Protein AF-0000000087151032 (afdb_homodimer)

Solvent-accessible surface area (backbone atoms only — not comparable to full-atom values): 22859 Å² total; per-residue (Å²): 131,54,75,64,56,51,29,51,51,52,36,51,49,42,52,50,49,53,52,48,51,52,49,50,48,56,68,69,28,82,60,60,71,66,60,47,52,50,49,51,51,52,51,52,51,37,52,54,49,43,52,53,22,56,55,53,41,26,10,31,53,14,74,63,74,62,53,67,32,27,37,57,74,48,72,48,79,35,74,56,37,74,92,74,67,41,72,35,30,33,35,38,35,30,19,44,30,48,96,49,43,42,63,66,78,55,60,37,27,30,44,39,77,51,44,72,69,56,50,52,46,50,50,53,40,49,53,37,38,75,75,70,40,59,30,15,36,38,24,78,62,67,50,58,64,84,58,53,75,57,59,61,42,49,61,65,60,53,57,84,69,80,72,78,79,65,83,73,81,89,68,84,76,72,82,68,71,72,80,90,70,76,70,59,55,56,40,76,58,69,75,58,63,71,75,77,76,74,75,82,118,131,54,74,63,55,50,30,52,52,53,37,54,49,41,52,50,50,53,52,49,49,51,48,50,49,56,68,70,26,82,60,60,70,68,60,47,53,51,50,51,51,51,52,52,53,36,52,54,50,44,51,53,26,55,55,55,41,25,9,31,53,14,75,62,72,62,55,67,31,28,36,57,73,49,74,48,80,34,74,57,37,76,92,74,66,41,72,36,29,33,35,38,35,30,20,45,30,46,96,50,45,43,64,66,80,56,60,35,27,31,46,38,78,51,44,72,68,57,50,52,46,50,50,53,41,51,52,37,38,75,73,69,39,59,29,17,38,40,24,78,61,67,51,54,65,84,59,55,78,58,60,59,45,50,60,66,61,54,60,81,64,80,67,81,80,68,84,75,82,88,67,84,75,70,80,66,69,71,77,90,69,76,72,58,55,55,40,76,57,67,75,58,62,70,75,76,75,73,74,83,118

Secondary structure (DSSP, 8-state):
--HHHHHHHHHHHHHHHHHHHHHHHHHHS---HHHHHHHHHHHHHHHHHHHHHHHHHTTSPB-SPPPSEEEEEEEEEE--BTTTTB--EEEEEEEEE-TTS-EEEEEEEEEEE--HHHHHHHHHHHHHHHTT--EEEEGGGS--S---HHHHHHHHHS-------------------S-TTS--SEEEPPPP-PPP-----/--HHHHHHHHHHHHHHHHHHHHHHHHHHS---HHHHHHHHHHHHHHHHHHHHHHHHHTTSPB-SPPPSEEEEEEEEEE--BTTTTB--EEEEEEEEE-TTS-EEEEEEEEEEE--HHHHHHHHHHHHHHHTT--EEEEGGGS--TT--HHHHHHHHHS-S--S--------------S-TTS--SEEEPPPP-PPP-----

pLDDT: mean 74.49, std 21.86, range [28.88, 97.56]

Structure (mmCIF, N/CA/C/O backbone):
data_AF-0000000087151032-model_v1
#
loop_
_entity.id
_entity.type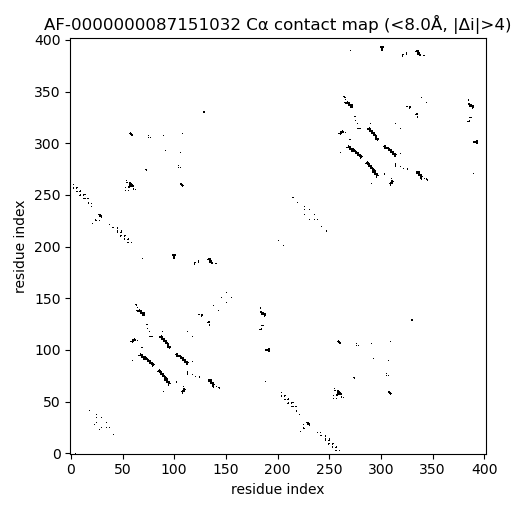
_entity.pdbx_description
1 polymer 'Uncharacterized protein'
#
loop_
_atom_site.group_PDB
_atom_site.id
_atom_site.type_symbol
_atom_site.label_atom_id
_atom_site.label_alt_id
_atom_site.label_comp_id
_atom_site.label_asym_id
_atom_site.label_entity_id
_atom_site.label_seq_id
_atom_site.pdbx_PDB_ins_code
_atom_site.Cartn_x
_atom_site.Cartn_y
_atom_site.Cartn_z
_atom_site.occupancy
_atom_site.B_iso_or_equiv
_atom_site.auth_seq_id
_atom_site.auth_comp_id
_atom_site.auth_asym_id
_atom_site.auth_atom_id
_atom_site.pdbx_PDB_model_num
ATOM 1 N N . MET A 1 1 ? 17.766 0.61 -8.789 1 60.75 1 MET A N 1
ATOM 2 C CA . MET A 1 1 ? 16.328 0.338 -8.781 1 60.75 1 MET A CA 1
ATOM 3 C C . MET A 1 1 ? 15.719 0.668 -7.418 1 60.75 1 MET A C 1
ATOM 5 O O . MET A 1 1 ? 16.344 0.421 -6.383 1 60.75 1 MET A O 1
ATOM 9 N N . ASN A 1 2 ? 14.594 1.305 -7.465 1 73.69 2 ASN A N 1
ATOM 10 C CA . ASN A 1 2 ? 13.953 1.635 -6.191 1 73.69 2 ASN A CA 1
ATOM 11 C C . ASN A 1 2 ? 13.266 0.419 -5.578 1 73.69 2 ASN A C 1
ATOM 13 O O . ASN A 1 2 ? 13.016 -0.571 -6.27 1 73.69 2 ASN A O 1
ATOM 17 N N . SER A 1 3 ? 13.102 0.458 -4.266 1 80 3 SER A N 1
ATOM 18 C CA . SER A 1 3 ? 12.508 -0.632 -3.5 1 80 3 SER A CA 1
ATOM 19 C C . SER A 1 3 ? 11.219 -1.118 -4.145 1 80 3 SER A C 1
ATOM 21 O O . SER A 1 3 ? 10.961 -2.322 -4.203 1 80 3 SER A O 1
ATOM 23 N N . PHE A 1 4 ? 10.484 -0.27 -4.719 1 84.94 4 PHE A N 1
ATOM 24 C CA . PHE A 1 4 ? 9.211 -0.635 -5.34 1 84.94 4 PHE A CA 1
ATOM 25 C C . PHE A 1 4 ? 9.445 -1.451 -6.605 1 84.94 4 PHE A C 1
ATOM 27 O O . PHE A 1 4 ? 8.82 -2.496 -6.797 1 84.94 4 PHE A O 1
ATOM 34 N N . GLN A 1 5 ? 10.328 -1.02 -7.402 1 80.5 5 GLN A N 1
ATOM 35 C CA . GLN A 1 5 ? 10.633 -1.702 -8.656 1 80.5 5 GLN A CA 1
ATOM 36 C C . GLN A 1 5 ? 11.18 -3.104 -8.398 1 80.5 5 GLN A C 1
ATOM 38 O O . GLN A 1 5 ? 10.875 -4.043 -9.133 1 80.5 5 GLN A O 1
ATOM 43 N N . SER A 1 6 ? 11.961 -3.201 -7.383 1 85.75 6 SER A N 1
ATOM 44 C CA . SER A 1 6 ? 12.516 -4.504 -7.031 1 85.75 6 SER A CA 1
ATOM 45 C C . SER A 1 6 ? 11.422 -5.477 -6.613 1 85.75 6 SER A C 1
ATOM 47 O O . SER A 1 6 ? 11.461 -6.656 -6.977 1 85.75 6 SER A O 1
ATOM 49 N N . VAL A 1 7 ? 10.484 -5.004 -5.91 1 85.5 7 VAL A N 1
ATOM 50 C CA . VAL A 1 7 ? 9.383 -5.84 -5.457 1 85.5 7 VAL A CA 1
ATOM 51 C C . VAL A 1 7 ? 8.555 -6.301 -6.656 1 85.5 7 VAL A C 1
ATOM 53 O O . VAL A 1 7 ? 8.234 -7.484 -6.777 1 85.5 7 VAL A O 1
ATOM 56 N N . ILE A 1 8 ? 8.266 -5.422 -7.531 1 87.62 8 ILE A N 1
ATOM 57 C CA . ILE A 1 8 ? 7.488 -5.738 -8.719 1 87.62 8 ILE A CA 1
ATOM 58 C C . ILE A 1 8 ? 8.227 -6.777 -9.562 1 87.62 8 ILE A C 1
ATOM 60 O O . ILE A 1 8 ? 7.621 -7.734 -10.047 1 87.62 8 ILE A O 1
ATOM 64 N N . PHE A 1 9 ? 9.539 -6.594 -9.781 1 86.94 9 PHE A N 1
ATOM 65 C CA . PHE A 1 9 ? 10.359 -7.5 -10.57 1 86.94 9 PHE A CA 1
ATOM 66 C C . PHE A 1 9 ? 10.367 -8.898 -9.961 1 86.94 9 PHE A C 1
ATOM 68 O O . PHE A 1 9 ? 10.203 -9.891 -10.672 1 86.94 9 PHE A O 1
ATOM 75 N N . THR A 1 10 ? 10.555 -8.898 -8.68 1 86.31 10 THR A N 1
ATOM 76 C CA . THR A 1 10 ? 10.594 -10.18 -7.984 1 86.31 10 THR A CA 1
ATOM 77 C C . THR A 1 10 ? 9.273 -10.922 -8.141 1 86.31 10 THR A C 1
ATOM 79 O O . THR A 1 10 ? 9.258 -12.125 -8.422 1 86.31 10 THR A O 1
ATOM 82 N N . LEU A 1 11 ? 8.18 -10.242 -7.996 1 87.56 11 LEU A N 1
ATOM 83 C CA . LEU A 1 11 ? 6.863 -10.859 -8.125 1 87.56 11 LEU A CA 1
ATOM 84 C C . LEU A 1 11 ? 6.617 -11.32 -9.555 1 87.56 11 LEU A C 1
ATOM 86 O O . LEU A 1 11 ? 6.07 -12.398 -9.781 1 87.56 11 LEU A O 1
ATOM 90 N N . ALA A 1 12 ? 7.023 -10.5 -10.492 1 86.62 12 ALA A N 1
ATOM 91 C CA . ALA A 1 12 ? 6.863 -10.859 -11.898 1 86.62 12 ALA A CA 1
ATOM 92 C C . ALA A 1 12 ? 7.621 -12.148 -12.227 1 86.62 12 ALA A C 1
ATOM 94 O O . ALA A 1 12 ? 7.094 -13.031 -12.906 1 86.62 12 ALA A O 1
ATOM 95 N N . VAL A 1 13 ? 8.734 -12.242 -11.711 1 84.31 13 VAL A N 1
ATOM 96 C CA . VAL A 1 13 ? 9.562 -13.422 -11.945 1 84.31 13 VAL A CA 1
ATOM 97 C C . VAL A 1 13 ? 8.922 -14.641 -11.281 1 84.31 13 VAL A C 1
ATOM 99 O O . VAL A 1 13 ? 8.836 -15.711 -11.891 1 84.31 13 VAL A O 1
ATOM 102 N N . ALA A 1 14 ? 8.5 -14.484 -10.094 1 85.25 14 ALA A N 1
ATOM 103 C CA . ALA A 1 14 ? 7.863 -15.586 -9.383 1 85.25 14 ALA A CA 1
ATOM 104 C C . ALA A 1 14 ? 6.637 -16.094 -10.141 1 85.25 14 ALA A C 1
ATOM 106 O O . ALA A 1 14 ? 6.457 -17.297 -10.305 1 85.25 14 ALA A O 1
ATOM 107 N N . TYR A 1 15 ? 5.895 -15.234 -10.641 1 85.88 15 TYR A N 1
ATOM 108 C CA . TYR A 1 15 ? 4.699 -15.602 -11.391 1 85.88 15 TYR A CA 1
ATOM 109 C C . TYR A 1 15 ? 5.062 -16.281 -12.703 1 85.88 15 TYR A C 1
ATOM 111 O O . TYR A 1 15 ? 4.418 -17.25 -13.102 1 85.88 15 TYR A O 1
ATOM 119 N N . ALA A 1 16 ? 6.043 -15.797 -13.305 1 85.94 16 ALA A N 1
ATOM 120 C CA . ALA A 1 16 ? 6.504 -16.422 -14.547 1 85.94 16 ALA A CA 1
ATOM 121 C C . ALA A 1 16 ? 7.008 -17.828 -14.297 1 85.94 16 ALA A C 1
ATOM 123 O O . ALA A 1 16 ? 6.742 -18.75 -15.086 1 85.94 16 ALA A O 1
ATOM 124 N N . VAL A 1 17 ? 7.668 -18.047 -13.273 1 82.19 17 VAL A N 1
ATOM 125 C CA . VAL A 1 17 ? 8.25 -19.344 -12.945 1 82.19 17 VAL A CA 1
ATOM 126 C C . VAL A 1 17 ? 7.137 -20.359 -12.68 1 82.19 17 VAL A C 1
ATOM 128 O O . VAL A 1 17 ? 7.195 -21.5 -13.148 1 82.19 17 VAL A O 1
ATOM 131 N N . VAL A 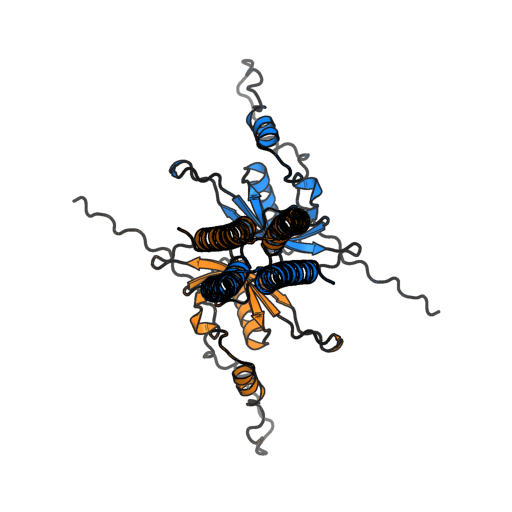1 18 ? 6.121 -19.938 -11.977 1 82.62 18 VAL A N 1
ATOM 132 C CA . VAL A 1 18 ? 5.008 -20.828 -11.672 1 82.62 18 VAL A CA 1
ATOM 133 C C . VAL A 1 18 ? 4.281 -21.219 -12.961 1 82.62 18 VAL A C 1
ATOM 135 O O . VAL A 1 18 ? 3.906 -22.375 -13.148 1 82.62 18 VAL A O 1
ATOM 138 N N . GLY A 1 19 ? 4.109 -20.172 -13.758 1 82.94 19 GLY A N 1
ATOM 139 C CA . GLY A 1 19 ? 3.514 -20.469 -15.055 1 82.94 19 GLY A CA 1
ATOM 140 C C . GLY A 1 19 ? 4.34 -21.438 -15.883 1 82.94 19 GLY A C 1
ATOM 141 O O . GLY A 1 19 ? 3.795 -22.359 -16.484 1 82.94 19 GLY A O 1
ATOM 142 N N . ALA A 1 20 ? 5.609 -21.266 -15.891 1 83.94 20 ALA A N 1
ATOM 143 C CA . ALA A 1 20 ? 6.512 -22.141 -16.625 1 83.94 20 ALA A CA 1
ATOM 144 C C . ALA A 1 20 ? 6.492 -23.562 -16.062 1 83.94 20 ALA A C 1
ATOM 146 O O . ALA A 1 20 ? 6.484 -24.547 -16.797 1 83.94 20 ALA A O 1
ATOM 147 N N . LEU A 1 21 ? 6.531 -23.656 -14.797 1 82.38 21 LEU A N 1
ATOM 148 C CA . LEU A 1 21 ? 6.492 -24.969 -14.156 1 82.38 21 LEU A CA 1
ATOM 149 C C . LEU A 1 21 ? 5.215 -25.703 -14.516 1 82.38 21 LEU A C 1
ATOM 151 O O . LEU A 1 21 ? 5.254 -26.891 -14.852 1 82.38 21 LEU A O 1
ATOM 155 N N . LEU A 1 22 ? 4.164 -24.984 -14.391 1 81.31 22 LEU A N 1
ATOM 156 C CA . LEU A 1 22 ? 2.887 -25.594 -14.75 1 81.31 22 LEU A CA 1
ATOM 157 C C . LEU A 1 22 ? 2.889 -26.047 -16.203 1 81.31 22 LEU A C 1
ATOM 159 O O . LEU A 1 22 ? 2.398 -27.141 -16.516 1 81.31 22 LEU A O 1
ATOM 163 N N . LEU A 1 23 ? 3.449 -25.234 -17.031 1 80.62 23 LEU A N 1
ATOM 164 C CA . LEU A 1 23 ? 3.518 -25.578 -18.438 1 80.62 23 LEU A CA 1
ATOM 165 C C . LEU A 1 23 ? 4.363 -26.844 -18.656 1 80.62 23 LEU A C 1
ATOM 167 O O . LEU A 1 23 ? 3.994 -27.719 -19.438 1 80.62 23 LEU A O 1
ATOM 171 N N . VAL A 1 24 ? 5.445 -26.938 -18.031 1 79.88 24 VAL A N 1
ATOM 172 C CA . VAL A 1 24 ? 6.34 -28.094 -18.156 1 79.88 24 VAL A CA 1
ATOM 173 C C . VAL A 1 24 ? 5.625 -29.359 -17.688 1 79.88 24 VAL A C 1
ATOM 175 O O . VAL A 1 24 ? 5.672 -30.391 -18.344 1 79.88 24 VAL A O 1
ATOM 178 N N . VAL A 1 25 ? 4.992 -29.25 -16.594 1 77.12 25 VAL A N 1
ATOM 179 C CA . VAL A 1 25 ? 4.277 -30.406 -16.062 1 77.12 25 VAL A CA 1
ATOM 180 C C . VAL A 1 25 ? 3.166 -30.812 -17.016 1 77.12 25 VAL A C 1
ATOM 182 O O . VAL A 1 25 ? 2.973 -32 -17.281 1 77.12 25 VAL A O 1
ATOM 185 N N . LEU A 1 26 ? 2.494 -29.766 -17.531 1 77.69 26 LEU A N 1
ATOM 186 C CA . LEU A 1 26 ? 1.398 -30.047 -18.453 1 77.69 26 LEU A CA 1
ATOM 187 C C . LEU A 1 26 ? 1.915 -30.719 -19.734 1 77.69 26 LEU A C 1
ATOM 189 O O . LEU A 1 26 ? 1.265 -31.609 -20.281 1 77.69 26 LEU A O 1
ATOM 193 N N . VAL A 1 27 ? 3 -30.359 -20.141 1 77.56 27 VAL A N 1
ATOM 194 C CA . VAL A 1 27 ? 3.545 -30.859 -21.391 1 77.56 27 VAL A CA 1
ATOM 195 C C . VAL A 1 27 ? 4.098 -32.281 -21.188 1 77.56 27 VAL A C 1
ATOM 197 O O . VAL A 1 27 ? 3.912 -33.156 -22.031 1 77.56 27 VAL A O 1
ATOM 200 N N . TYR A 1 28 ? 4.719 -32.469 -20.078 1 78.12 28 TYR A N 1
ATOM 201 C CA . TYR A 1 28 ? 5.414 -33.75 -19.906 1 78.12 28 TYR A CA 1
ATOM 202 C C . TYR A 1 28 ? 4.516 -34.75 -19.203 1 78.12 28 TYR A C 1
ATOM 204 O O . TYR A 1 28 ? 4.812 -35.969 -19.203 1 78.12 28 TYR A O 1
ATOM 212 N N . ALA A 1 29 ? 3.523 -34.25 -18.703 1 75.12 29 ALA A N 1
ATOM 213 C CA . ALA A 1 29 ? 2.617 -35.156 -18.031 1 75.12 29 ALA A CA 1
ATOM 214 C C . ALA A 1 29 ? 1.778 -35.938 -19.047 1 75.12 29 ALA A C 1
ATOM 216 O O . ALA A 1 29 ? 1.392 -35.406 -20.078 1 75.12 29 ALA A O 1
ATOM 217 N N . ARG A 1 30 ? 1.837 -37.156 -19.016 1 76.62 30 ARG A N 1
ATOM 218 C CA . ARG A 1 30 ? 1.003 -38 -19.859 1 76.62 30 ARG A CA 1
ATOM 219 C C . ARG A 1 30 ? -0.445 -38 -19.375 1 76.62 30 ARG A C 1
ATOM 221 O O . ARG A 1 30 ? -0.978 -39.062 -18.984 1 76.62 30 ARG A O 1
ATOM 228 N N . LEU A 1 31 ? -0.979 -36.812 -19.266 1 74.19 31 LEU A N 1
ATOM 229 C CA . LEU A 1 31 ? -2.354 -36.656 -18.797 1 74.19 31 LEU A CA 1
ATOM 230 C C . LEU A 1 31 ? -3.311 -36.531 -19.984 1 74.19 31 LEU A C 1
ATOM 232 O O . LEU A 1 31 ? -2.893 -36.188 -21.078 1 74.19 31 LEU A O 1
ATOM 236 N N . HIS A 1 32 ? -4.5 -37 -19.812 1 80.25 32 HIS A N 1
ATOM 237 C CA . HIS A 1 32 ? -5.539 -36.875 -20.828 1 80.25 32 HIS A CA 1
ATOM 238 C C . HIS A 1 32 ? -5.758 -35.406 -21.188 1 80.25 32 HIS A C 1
ATOM 240 O O . HIS A 1 32 ? -5.508 -34.5 -20.375 1 80.25 32 HIS A O 1
ATOM 246 N N . TRP A 1 33 ? -6.098 -35.062 -22.406 1 81.75 33 TRP A N 1
ATOM 247 C CA . TRP A 1 33 ? -6.262 -33.719 -22.938 1 81.75 33 TRP A CA 1
ATOM 248 C C . TRP A 1 33 ? -7.207 -32.906 -22.047 1 81.75 33 TRP A C 1
ATOM 250 O O . TRP A 1 33 ? -7.023 -31.688 -21.875 1 81.75 33 TRP A O 1
ATOM 260 N N . SER A 1 34 ? -8.156 -33.531 -21.422 1 83 34 SER A N 1
ATOM 261 C CA . SER A 1 34 ? -9.125 -32.812 -20.594 1 83 34 SER A CA 1
ATOM 262 C C . SER A 1 34 ? -8.453 -32.219 -19.359 1 83 34 SER A C 1
ATOM 264 O O . SER A 1 34 ? -8.781 -31.094 -18.953 1 83 34 SER A O 1
ATOM 266 N N . PHE A 1 35 ? -7.484 -32.844 -18.703 1 80.56 35 PHE A N 1
ATOM 267 C CA . PHE A 1 35 ? -6.781 -32.344 -17.531 1 80.56 35 PHE A CA 1
ATOM 268 C C . PHE A 1 35 ? -5.902 -31.172 -17.891 1 80.56 35 PHE A C 1
ATOM 270 O O . PHE A 1 35 ? -5.805 -30.203 -17.109 1 80.56 35 PHE A O 1
ATOM 277 N N . LYS A 1 36 ? -5.426 -31.203 -19.094 1 81.62 36 LYS A N 1
ATOM 278 C CA . LYS A 1 36 ? -4.574 -30.109 -19.547 1 81.62 36 LYS A CA 1
ATOM 279 C C . LYS A 1 36 ? -5.395 -28.844 -19.797 1 81.62 36 LYS A C 1
ATOM 281 O O . LYS A 1 36 ? -4.984 -27.75 -19.422 1 81.62 36 LYS A O 1
ATOM 286 N N . ALA A 1 37 ? -6.496 -29.094 -20.344 1 87.06 37 ALA A N 1
ATOM 287 C CA . ALA A 1 37 ? -7.383 -27.969 -20.625 1 87.06 37 ALA A CA 1
ATOM 288 C C . ALA A 1 37 ? -7.844 -27.312 -19.328 1 87.06 37 ALA A C 1
ATOM 290 O O . ALA A 1 37 ? -7.84 -26.078 -19.203 1 87.06 37 ALA A O 1
ATOM 291 N N . ILE A 1 38 ? -8.141 -28.094 -18.359 1 84.44 38 ILE A N 1
ATOM 292 C CA . ILE A 1 38 ? -8.594 -27.609 -17.062 1 84.44 38 ILE A CA 1
ATOM 293 C C . ILE A 1 38 ? -7.453 -26.859 -16.375 1 84.44 38 ILE A C 1
ATOM 295 O O . ILE A 1 38 ? -7.656 -25.781 -15.82 1 84.44 38 ILE A O 1
ATOM 299 N N . ALA A 1 39 ? -6.277 -27.391 -16.484 1 83.88 39 ALA A N 1
ATOM 300 C CA . ALA A 1 39 ? -5.109 -26.766 -15.867 1 83.88 39 ALA A CA 1
ATOM 301 C C . ALA A 1 39 ? -4.836 -25.391 -16.484 1 83.88 39 ALA A C 1
ATOM 303 O O . ALA A 1 39 ? -4.523 -24.438 -15.773 1 83.88 39 ALA A O 1
ATOM 304 N N . ILE A 1 40 ? -5.02 -25.328 -17.797 1 85.25 40 ILE A N 1
ATOM 305 C CA . ILE A 1 40 ? -4.789 -24.078 -18.5 1 85.25 40 ILE A CA 1
ATOM 306 C C . ILE A 1 40 ? -5.809 -23.031 -18.062 1 85.25 40 ILE A C 1
ATOM 308 O O . ILE A 1 40 ? -5.457 -21.891 -17.781 1 85.25 40 ILE A O 1
ATOM 312 N N . VAL A 1 41 ? -6.973 -23.438 -17.938 1 88.38 41 VAL A N 1
ATOM 313 C CA . VAL A 1 41 ? -8.047 -22.531 -17.562 1 88.38 41 VAL A CA 1
ATOM 314 C C . VAL A 1 41 ? -7.852 -22.062 -16.125 1 88.38 41 VAL A C 1
ATOM 316 O O . VAL A 1 41 ? -7.934 -20.859 -15.844 1 88.38 41 VAL A O 1
ATOM 319 N N . VAL A 1 42 ? -7.512 -22.953 -15.266 1 85.38 42 VAL A N 1
ATOM 320 C CA . VAL A 1 42 ? -7.355 -22.641 -13.852 1 85.38 42 VAL A CA 1
ATOM 321 C C . VAL A 1 42 ? -6.133 -21.75 -13.648 1 85.38 42 VAL A C 1
ATOM 323 O O . VAL A 1 42 ? -6.184 -20.781 -12.891 1 85.38 42 VAL A O 1
ATOM 326 N N . THR A 1 43 ? -5.102 -22.016 -14.336 1 84.88 43 THR A N 1
ATOM 327 C CA . THR A 1 43 ? -3.893 -21.203 -14.227 1 84.88 43 THR A CA 1
ATOM 328 C C . THR A 1 43 ? -4.145 -19.797 -14.75 1 84.88 43 THR A C 1
ATOM 330 O O . THR A 1 43 ? -3.695 -18.812 -14.148 1 84.88 43 THR A O 1
ATOM 333 N N . SER A 1 44 ? -4.867 -19.75 -15.891 1 86.88 44 SER A N 1
ATOM 334 C CA . SER A 1 44 ? -5.195 -18.438 -16.438 1 86.88 44 SER A CA 1
ATOM 335 C C . SER A 1 44 ? -6.043 -17.625 -15.477 1 86.88 44 SER A C 1
ATOM 337 O O . SER A 1 44 ? -5.766 -16.438 -15.242 1 86.88 44 SER A O 1
ATOM 339 N N . ALA A 1 45 ? -7.012 -18.266 -14.945 1 87.38 45 ALA A N 1
ATOM 340 C CA . ALA A 1 45 ? -7.859 -17.609 -13.961 1 87.38 45 ALA A CA 1
ATOM 341 C C . ALA A 1 45 ? -7.043 -17.172 -12.75 1 87.38 45 ALA A C 1
ATOM 343 O O . ALA A 1 45 ? -7.242 -16.062 -12.227 1 87.38 45 ALA A O 1
ATOM 344 N N . PHE A 1 46 ? -6.102 -17.922 -12.258 1 86.06 46 PHE A N 1
ATOM 345 C CA . PHE A 1 46 ? -5.227 -17.594 -11.141 1 86.06 46 PHE A CA 1
ATOM 346 C C . PHE A 1 46 ? -4.426 -16.328 -11.438 1 86.06 46 PHE A C 1
ATOM 348 O O . PHE A 1 46 ? -4.285 -15.461 -10.578 1 86.06 46 PHE A O 1
ATOM 355 N N . TYR A 1 47 ? -3.932 -16.312 -12.695 1 87.62 47 TYR A N 1
ATOM 356 C CA . TYR A 1 47 ? -3.123 -15.156 -13.055 1 87.62 47 TYR A CA 1
ATOM 357 C C . TYR A 1 47 ? -3.949 -13.875 -13.008 1 87.62 47 TYR A C 1
ATOM 359 O O . TYR A 1 47 ? -3.492 -12.852 -12.492 1 87.62 47 TYR A O 1
ATOM 367 N N . VAL A 1 48 ? -5.168 -13.906 -13.445 1 87.69 48 VAL A N 1
ATOM 368 C CA . VAL A 1 48 ? -6.039 -12.734 -13.469 1 87.69 48 VAL A CA 1
ATOM 369 C C . VAL A 1 48 ? -6.395 -12.336 -12.039 1 87.69 48 VAL A C 1
ATOM 371 O O . VAL A 1 48 ? -6.289 -11.156 -11.672 1 87.69 48 VAL A O 1
ATOM 374 N N . VAL A 1 49 ? -6.672 -13.281 -11.203 1 86.31 49 VAL A N 1
ATOM 375 C CA . VAL A 1 49 ? -7.051 -13.031 -9.812 1 86.31 49 VAL A CA 1
ATOM 376 C C . VAL A 1 49 ? -5.848 -12.492 -9.039 1 86.31 49 VAL A C 1
ATOM 378 O O . VAL A 1 49 ? -5.977 -11.562 -8.242 1 86.31 49 VAL A O 1
ATOM 381 N N . SER A 1 50 ? -4.727 -13.117 -9.266 1 86.12 50 SER A N 1
ATOM 382 C CA . SER A 1 50 ? -3.508 -12.672 -8.586 1 86.12 50 SER A CA 1
ATOM 383 C C . SER A 1 50 ? -3.156 -11.234 -8.961 1 86.12 50 SER A C 1
ATOM 385 O O . SER A 1 50 ? -2.748 -10.445 -8.109 1 86.12 50 SER A O 1
ATOM 387 N N . PHE A 1 51 ? -3.338 -10.945 -10.242 1 86 51 PHE A N 1
ATOM 388 C CA . PHE A 1 51 ? -3.041 -9.594 -10.711 1 86 51 PHE A CA 1
ATOM 389 C C . PHE A 1 51 ? -3.963 -8.578 -10.047 1 86 51 PHE A C 1
ATOM 391 O O . PHE A 1 51 ? -3.5 -7.551 -9.539 1 86 51 PHE A O 1
ATOM 398 N N . GLY A 1 52 ? -5.203 -8.891 -10.016 1 85.94 52 GLY A N 1
ATOM 399 C CA . GLY A 1 52 ? -6.152 -8.031 -9.336 1 85.94 52 GLY A CA 1
ATOM 400 C C . GLY A 1 52 ? -5.863 -7.883 -7.852 1 85.94 52 GLY A C 1
ATOM 401 O O . GLY A 1 52 ? -5.961 -6.785 -7.301 1 85.94 52 GLY A O 1
ATOM 402 N N . GLY A 1 53 ? -5.496 -8.969 -7.23 1 86.5 53 GLY A N 1
ATOM 403 C CA . GLY A 1 53 ? -5.16 -8.945 -5.816 1 86.5 53 GLY A CA 1
ATOM 404 C C . GLY A 1 53 ? -3.928 -8.109 -5.512 1 86.5 53 GLY A C 1
ATOM 405 O O . GLY A 1 53 ? -3.9 -7.367 -4.531 1 86.5 53 GLY A O 1
ATOM 406 N N . MET A 1 54 ? -2.994 -8.305 -6.328 1 88.25 54 MET A N 1
ATOM 407 C CA . MET A 1 54 ? -1.773 -7.523 -6.152 1 88.25 54 MET A CA 1
ATOM 408 C C . MET A 1 54 ? -2.059 -6.031 -6.273 1 88.25 54 MET A C 1
ATOM 410 O O . MET A 1 54 ? -1.554 -5.23 -5.48 1 88.25 54 MET A O 1
ATOM 414 N N . ARG A 1 55 ? -2.854 -5.703 -7.191 1 87.25 55 ARG A N 1
ATOM 415 C CA . ARG A 1 55 ? -3.256 -4.309 -7.352 1 87.25 55 ARG A CA 1
ATOM 416 C C . ARG A 1 55 ? -4.055 -3.828 -6.145 1 87.25 55 ARG A C 1
ATOM 418 O O . ARG A 1 55 ? -3.918 -2.68 -5.723 1 87.25 55 ARG A O 1
ATOM 425 N N . GLY A 1 56 ? -4.801 -4.684 -5.684 1 89.5 56 GLY A N 1
ATOM 426 C CA . GLY A 1 56 ? -5.637 -4.359 -4.543 1 89.5 56 GLY A CA 1
ATOM 427 C C . GLY A 1 56 ? -4.852 -4.18 -3.258 1 89.5 56 GLY A C 1
ATOM 428 O O . GLY A 1 56 ? -5.32 -3.529 -2.32 1 89.5 56 GLY A O 1
ATOM 429 N N . LEU A 1 57 ? -3.697 -4.711 -3.182 1 91.25 57 LEU A N 1
ATOM 430 C CA . LEU A 1 57 ? -2.861 -4.605 -1.989 1 91.25 57 LEU A CA 1
ATOM 431 C C . LEU A 1 57 ? -2.188 -3.24 -1.915 1 91.25 57 LEU A C 1
ATOM 433 O O . LEU A 1 57 ? -1.921 -2.734 -0.823 1 91.25 57 LEU A O 1
ATOM 437 N N . LEU A 1 58 ? -1.997 -2.707 -3.064 1 93.5 58 LEU A N 1
ATOM 438 C CA . LEU A 1 58 ? -1.337 -1.407 -3.115 1 93.5 58 LEU A CA 1
ATOM 439 C C . LEU A 1 58 ? -2.16 -0.351 -2.387 1 93.5 58 LEU A C 1
ATOM 441 O O . LEU A 1 58 ? -3.393 -0.404 -2.395 1 93.5 58 LEU A O 1
ATOM 445 N N . GLY A 1 59 ? -1.43 0.538 -1.814 1 95.06 59 GLY A N 1
ATOM 446 C CA . GLY A 1 59 ? -2.08 1.659 -1.155 1 95.06 59 GLY A CA 1
ATOM 447 C C . GLY A 1 59 ? -2.275 1.444 0.334 1 95.06 59 GLY A C 1
ATOM 448 O O . GLY A 1 59 ? -2.383 2.406 1.097 1 95.06 59 GLY A O 1
ATOM 449 N N . TRP A 1 60 ? -2.457 0.193 0.717 1 94.88 60 TRP A N 1
ATOM 450 C CA . TRP A 1 60 ? -2.633 -0.109 2.133 1 94.88 60 TRP A CA 1
ATOM 451 C C . TRP A 1 60 ? -1.292 -0.114 2.859 1 94.88 60 TRP A C 1
ATOM 453 O O . TRP A 1 60 ? -0.252 -0.385 2.254 1 94.88 60 TRP A O 1
ATOM 463 N N . ALA A 1 61 ? -1.321 0.118 4.09 1 95.31 61 ALA A N 1
ATOM 464 C CA . ALA A 1 61 ? -0.101 0.312 4.867 1 95.31 61 ALA A CA 1
ATOM 465 C C . ALA A 1 61 ? 0.643 -1.007 5.059 1 95.31 61 ALA A C 1
ATOM 467 O O . ALA A 1 61 ? 0.021 -2.066 5.172 1 95.31 61 ALA A O 1
ATOM 468 N N . SER A 1 62 ? 1.888 -0.834 5.152 1 93.5 62 SER A N 1
ATOM 469 C CA . SER A 1 62 ? 2.766 -1.977 5.383 1 93.5 62 SER A CA 1
ATOM 470 C C . SER A 1 62 ? 3.004 -2.197 6.875 1 93.5 62 SER A C 1
ATOM 472 O O . SER A 1 62 ? 3.051 -1.239 7.648 1 93.5 62 SER A O 1
ATOM 474 N N . THR A 1 63 ? 3.184 -3.432 7.27 1 90.25 63 THR A N 1
ATOM 475 C CA . THR A 1 63 ? 3.551 -3.76 8.641 1 90.25 63 THR A CA 1
ATOM 476 C C . THR A 1 63 ? 5.035 -4.102 8.734 1 90.25 63 THR A C 1
ATOM 478 O O . THR A 1 63 ? 5.496 -4.613 9.758 1 90.25 63 THR A O 1
ATOM 481 N N . GLU A 1 64 ? 5.707 -3.871 7.613 1 87 64 GLU A N 1
ATOM 482 C CA . GLU A 1 64 ? 7.148 -4.09 7.613 1 87 64 GLU A CA 1
ATOM 483 C C . GLU A 1 64 ? 7.867 -3.033 8.453 1 87 64 GLU A C 1
ATOM 485 O O . GLU A 1 64 ? 7.258 -2.049 8.875 1 87 64 GLU A O 1
ATOM 490 N N . ARG A 1 65 ? 9.172 -3.297 8.609 1 87.38 65 ARG A N 1
ATOM 491 C CA . ARG A 1 65 ? 9.984 -2.33 9.344 1 87.38 65 ARG A CA 1
ATOM 492 C C . ARG A 1 65 ? 10.109 -1.021 8.57 1 87.38 65 ARG A C 1
ATOM 494 O O . ARG A 1 65 ? 10.227 -1.028 7.348 1 87.38 65 ARG A O 1
ATOM 501 N N . LEU A 1 66 ? 10.141 0.047 9.305 1 91.69 66 LEU A N 1
ATOM 502 C CA . LEU A 1 66 ? 10.328 1.368 8.719 1 91.69 66 LEU A CA 1
ATOM 503 C C . LEU A 1 66 ? 11.695 1.475 8.047 1 91.69 66 LEU A C 1
ATOM 505 O O . LEU A 1 66 ? 12.602 0.696 8.352 1 91.69 66 LEU A O 1
ATOM 509 N N . PRO A 1 67 ? 11.789 2.299 7.074 1 90.12 67 PRO A N 1
ATOM 510 C CA . PRO A 1 67 ? 13.125 2.551 6.535 1 90.12 67 PRO A CA 1
ATOM 511 C C . PRO A 1 67 ? 14.102 3.076 7.586 1 90.12 67 PRO A C 1
ATOM 513 O O . PRO A 1 67 ? 13.68 3.67 8.578 1 90.12 67 PRO A O 1
ATOM 516 N N . ALA A 1 68 ? 15.352 2.904 7.402 1 89.12 68 ALA A N 1
ATOM 517 C CA . ALA A 1 68 ? 16.375 3.26 8.375 1 89.12 68 ALA A CA 1
ATOM 518 C C . ALA A 1 68 ? 16.219 4.703 8.844 1 89.12 68 ALA A C 1
ATOM 520 O O . ALA A 1 68 ? 16.266 4.984 10.047 1 89.12 68 ALA A O 1
ATOM 521 N N . ASN A 1 69 ? 16.078 5.613 7.82 1 90.44 69 ASN A N 1
ATOM 522 C CA . ASN A 1 69 ? 15.781 7.023 8.055 1 90.44 69 ASN A CA 1
ATOM 523 C C . ASN A 1 69 ? 14.594 7.492 7.207 1 90.44 69 ASN A C 1
ATOM 525 O O . ASN A 1 69 ? 14.492 7.141 6.027 1 90.44 69 ASN A O 1
ATOM 529 N N . PHE A 1 70 ? 13.789 8.227 7.855 1 94.06 70 PHE A N 1
ATOM 530 C CA . PHE A 1 70 ? 12.633 8.633 7.074 1 94.06 70 PHE A CA 1
ATOM 531 C C . PHE A 1 70 ? 12.156 10.023 7.492 1 94.06 70 PHE A C 1
ATOM 533 O O . PHE A 1 70 ? 12.469 10.484 8.594 1 94.06 70 PHE A O 1
ATOM 540 N N . LYS A 1 71 ? 11.5 10.727 6.633 1 95.38 71 LYS A N 1
ATOM 541 C CA . LYS A 1 71 ? 10.758 11.961 6.879 1 95.38 71 LYS A CA 1
ATOM 542 C C . LYS A 1 71 ? 9.266 11.664 7.066 1 95.38 71 LYS A C 1
ATOM 544 O O . LYS A 1 71 ? 8.664 10.953 6.266 1 95.38 71 LYS A O 1
ATOM 549 N N . LEU A 1 72 ? 8.703 12.102 8.125 1 95.19 72 LEU A N 1
ATOM 550 C CA . LEU A 1 72 ? 7.281 11.914 8.375 1 95.19 72 LEU A CA 1
ATOM 551 C C . LEU A 1 72 ? 6.449 12.945 7.613 1 95.19 72 LEU A C 1
ATOM 553 O O . LEU A 1 72 ? 6.645 14.148 7.785 1 95.19 72 LEU A O 1
ATOM 557 N N . LEU A 1 73 ? 5.582 12.461 6.812 1 95.38 73 LEU A N 1
ATOM 558 C CA . LEU A 1 73 ? 4.699 13.359 6.07 1 95.38 73 LEU A CA 1
ATOM 559 C C . LEU A 1 73 ? 3.398 13.594 6.828 1 95.38 73 LEU A C 1
ATOM 561 O O . LEU A 1 73 ? 2.943 14.734 6.953 1 95.38 73 LEU A O 1
ATOM 565 N N . HIS A 1 74 ? 2.807 12.57 7.266 1 95.56 74 HIS A N 1
ATOM 566 C CA . HIS A 1 74 ? 1.551 12.625 8.008 1 95.56 74 HIS A CA 1
ATOM 567 C C . HIS A 1 74 ? 1.32 11.344 8.797 1 95.56 74 HIS A C 1
ATOM 569 O O . HIS A 1 74 ? 2.02 10.352 8.594 1 95.56 74 HIS A O 1
ATOM 575 N N . SER A 1 75 ? 0.429 11.398 9.719 1 95.56 75 SER A N 1
ATOM 576 C CA . SER A 1 75 ? 0.073 10.227 10.508 1 95.56 75 SER A CA 1
ATOM 577 C C . SER A 1 75 ? -1.428 10.172 10.781 1 95.56 75 SER A C 1
ATOM 579 O O . SER A 1 75 ? -2.111 11.195 10.711 1 95.56 75 SER A O 1
ATOM 581 N N . ARG A 1 76 ? -1.896 9.016 10.969 1 95.31 76 ARG A N 1
ATOM 582 C CA . ARG A 1 76 ? -3.277 8.773 11.367 1 95.31 76 ARG A CA 1
ATOM 583 C C . ARG A 1 76 ? -3.342 7.82 12.555 1 95.31 76 ARG A C 1
ATOM 585 O O . ARG A 1 76 ? -2.982 6.648 12.445 1 95.31 76 ARG A O 1
ATOM 592 N N . ILE A 1 77 ? -3.828 8.344 13.625 1 93.56 77 ILE A N 1
ATOM 593 C CA . ILE A 1 77 ? -3.887 7.555 14.852 1 93.56 77 ILE A CA 1
ATOM 594 C C . ILE A 1 77 ? -5.289 6.984 15.031 1 93.56 77 ILE A C 1
ATOM 596 O O . ILE A 1 77 ? -6.27 7.73 15.086 1 93.56 77 ILE A O 1
ATOM 600 N N . VAL A 1 78 ? -5.359 5.742 15.094 1 91.44 78 VAL A N 1
ATOM 601 C CA . VAL A 1 78 ? -6.609 5.047 15.391 1 91.44 78 VAL A CA 1
ATOM 602 C C . VAL A 1 78 ? -6.555 4.449 16.797 1 91.44 78 VAL A C 1
ATOM 604 O O . VAL A 1 78 ? -5.816 3.49 17.031 1 91.44 78 VAL A O 1
ATOM 607 N N . GLU A 1 79 ? -7.32 4.965 17.625 1 89.62 79 GLU A N 1
ATOM 608 C CA . GLU A 1 79 ? -7.34 4.516 19.016 1 89.62 79 GLU A CA 1
ATOM 609 C C . GLU A 1 79 ? -8.062 3.18 19.156 1 89.62 79 GLU A C 1
ATOM 611 O O . GLU A 1 79 ? -8.992 2.891 18.406 1 89.62 79 GLU A O 1
ATOM 616 N N . PRO A 1 80 ? -7.574 2.402 20.109 1 86.81 80 PRO A N 1
ATOM 617 C CA . PRO A 1 80 ? -8.258 1.13 20.344 1 86.81 80 PRO A CA 1
ATOM 618 C C . PRO A 1 80 ? -9.688 1.314 20.844 1 86.81 80 PRO A C 1
ATOM 620 O O . PRO A 1 80 ? -9.984 2.285 21.547 1 86.81 80 PRO A O 1
ATOM 623 N N . HIS A 1 81 ? -10.516 0.546 20.219 1 77.88 81 HIS A N 1
ATOM 624 C CA . HIS A 1 81 ? -11.883 0.52 20.719 1 77.88 81 HIS A CA 1
ATOM 625 C C . HIS A 1 81 ? -12.156 -0.763 21.5 1 77.88 81 HIS A C 1
ATOM 627 O O . HIS A 1 81 ? -12.078 -1.86 20.938 1 77.88 81 HIS A O 1
ATOM 633 N N . SER A 1 82 ? -12.211 -0.691 22.672 1 65.5 82 SER A N 1
ATOM 634 C CA . SER A 1 82 ? -12.406 -1.816 23.578 1 65.5 82 SER A CA 1
ATOM 635 C C . SER A 1 82 ? -13.664 -2.602 23.219 1 65.5 82 SER A C 1
ATOM 637 O O . SER A 1 82 ? -13.664 -3.834 23.25 1 65.5 82 SER A O 1
ATOM 639 N N . LEU A 1 83 ? -14.594 -1.834 22.922 1 61.41 83 LEU A N 1
ATOM 640 C CA . LEU A 1 83 ? -15.875 -2.514 22.719 1 61.41 83 LEU A CA 1
ATOM 641 C C . LEU A 1 83 ? -15.82 -3.408 21.484 1 61.41 83 LEU A C 1
ATOM 643 O O . LEU A 1 83 ? -16.453 -4.469 21.469 1 61.41 83 LEU A O 1
ATOM 647 N N . GLU A 1 84 ? -14.969 -2.938 20.594 1 60.91 84 GLU A N 1
ATOM 648 C CA . GLU A 1 84 ? -14.961 -3.674 19.328 1 60.91 84 GLU A CA 1
ATOM 649 C C . GLU A 1 84 ? -13.75 -4.598 19.234 1 60.91 84 GLU A C 1
ATOM 651 O O . GLU A 1 84 ? -13.633 -5.387 18.297 1 60.91 84 GLU A O 1
ATOM 656 N N . GLY A 1 85 ? -13.016 -4.57 20.312 1 69 85 GLY A N 1
ATOM 657 C CA . GLY A 1 85 ? -11.844 -5.434 20.297 1 69 85 GLY A CA 1
ATOM 658 C C . GLY A 1 85 ? -10.789 -4.98 19.297 1 69 85 GLY A C 1
ATOM 659 O O . GLY A 1 85 ? -9.961 -5.781 18.859 1 69 85 GLY A O 1
ATOM 660 N N . ASP A 1 86 ? -10.82 -3.822 18.844 1 74.81 86 ASP A N 1
ATOM 661 C CA . ASP A 1 86 ? -9.844 -3.322 17.875 1 74.81 86 ASP A CA 1
ATOM 662 C C . ASP A 1 86 ? -8.617 -2.748 18.594 1 74.81 86 ASP A C 1
ATOM 664 O O . ASP A 1 86 ? -8.734 -1.801 19.375 1 74.81 86 ASP A O 1
ATOM 668 N N . PRO A 1 87 ? -7.453 -3.418 18.484 1 82.06 87 PRO A N 1
ATOM 669 C CA . PRO A 1 87 ? -6.25 -2.986 19.188 1 82.06 87 PRO A CA 1
ATOM 670 C C . PRO A 1 87 ? -5.781 -1.596 18.766 1 82.06 87 PRO A C 1
ATOM 672 O O . PRO A 1 87 ? -4.938 -0.993 19.438 1 82.06 87 PRO A O 1
ATOM 675 N N . GLY A 1 88 ? -6.312 -1.003 17.781 1 87.56 88 GLY A N 1
ATOM 676 C CA . GLY A 1 88 ? -5.875 0.293 17.297 1 87.56 88 GLY A CA 1
ATOM 677 C C . GLY A 1 88 ? -4.578 0.227 16.516 1 87.56 88 GLY A C 1
ATOM 678 O O . GLY A 1 88 ? -3.973 -0.841 16.391 1 87.56 88 GLY A O 1
ATOM 679 N N . ALA A 1 89 ? -4.211 1.347 15.93 1 92.25 89 ALA A N 1
ATOM 680 C CA . ALA A 1 89 ? -2.994 1.402 15.125 1 92.25 89 ALA A CA 1
ATOM 681 C C . ALA A 1 89 ? -2.602 2.846 14.82 1 92.25 89 ALA A C 1
ATOM 683 O O . ALA A 1 89 ? -3.432 3.752 14.906 1 92.25 89 ALA A O 1
ATOM 684 N N . ILE A 1 90 ? -1.37 2.979 14.594 1 93.62 90 ILE A N 1
ATOM 685 C CA . ILE A 1 90 ? -0.851 4.25 14.102 1 93.62 90 ILE A CA 1
ATOM 686 C C . ILE A 1 90 ? -0.325 4.082 12.68 1 93.62 90 ILE A C 1
ATOM 688 O O . ILE A 1 90 ? 0.534 3.236 12.422 1 93.62 90 ILE A O 1
ATOM 692 N N . TYR A 1 91 ? -0.905 4.797 11.844 1 96 91 TYR A N 1
ATOM 693 C CA . TYR A 1 91 ? -0.472 4.777 10.453 1 96 91 TYR A CA 1
ATOM 694 C C . TYR A 1 91 ? 0.477 5.934 10.164 1 96 91 TYR A C 1
ATOM 696 O O . TYR A 1 91 ? 0.182 7.086 10.492 1 96 91 TYR A O 1
ATOM 704 N N . LEU A 1 92 ? 1.605 5.625 9.555 1 96.44 92 LEU A N 1
ATOM 705 C CA . LEU A 1 92 ? 2.607 6.629 9.203 1 96.44 92 LEU A CA 1
ATOM 706 C C . LEU A 1 92 ? 2.82 6.68 7.695 1 96.44 92 LEU A C 1
ATOM 708 O O . LEU A 1 92 ? 2.971 5.641 7.047 1 96.44 92 LEU A O 1
ATOM 712 N N . TRP A 1 93 ? 2.691 7.766 7.145 1 97.5 93 TRP A N 1
ATOM 713 C CA . TRP A 1 93 ? 3.078 8.023 5.762 1 97.5 93 TRP A CA 1
ATOM 714 C C . TRP A 1 93 ? 4.438 8.711 5.691 1 97.5 93 TRP A C 1
ATOM 716 O O . TRP A 1 93 ? 4.594 9.844 6.152 1 97.5 93 TRP A O 1
ATOM 726 N N . VAL A 1 94 ? 5.465 8.008 5.105 1 96.12 94 VAL A N 1
ATOM 727 C CA . VAL A 1 94 ? 6.832 8.492 5.277 1 96.12 94 VAL A CA 1
ATOM 728 C C . VAL A 1 94 ? 7.57 8.453 3.941 1 96.12 94 VAL A C 1
ATOM 730 O O . VAL A 1 94 ? 7.129 7.785 3.002 1 96.12 94 VAL A O 1
ATOM 733 N N . GLU A 1 95 ? 8.625 9.156 3.873 1 94.94 95 GLU A N 1
ATOM 734 C CA . GLU A 1 95 ? 9.602 9.094 2.787 1 94.94 95 GLU A CA 1
ATOM 735 C C . GLU A 1 95 ? 10.969 8.656 3.297 1 94.94 95 GLU A C 1
ATOM 737 O O . GLU A 1 95 ? 11.445 9.148 4.32 1 94.94 95 GLU A O 1
ATOM 742 N N . GLU A 1 96 ? 11.445 7.781 2.602 1 93.19 96 GLU A N 1
ATOM 743 C CA . GLU A 1 96 ? 12.797 7.359 2.971 1 93.19 96 GLU A CA 1
ATOM 744 C C . GLU A 1 96 ? 13.812 8.461 2.705 1 93.19 96 GLU A C 1
ATOM 746 O O . GLU A 1 96 ? 13.75 9.141 1.677 1 93.19 96 GLU A O 1
ATOM 751 N N . VAL A 1 97 ? 14.695 8.648 3.639 1 90.31 97 VAL A N 1
ATOM 752 C CA . VAL A 1 97 ? 15.758 9.641 3.502 1 90.31 97 VAL A CA 1
ATOM 753 C C . VAL A 1 97 ? 17.109 8.945 3.326 1 90.31 97 VAL A C 1
ATOM 755 O O . VAL A 1 97 ? 17.453 8.039 4.094 1 90.31 97 VAL A O 1
ATOM 758 N N . ASP A 1 98 ? 17.781 9.383 2.412 1 85.12 98 ASP A N 1
ATOM 759 C CA . ASP A 1 98 ? 19.047 8.734 2.139 1 85.12 98 ASP A CA 1
ATOM 760 C C . ASP A 1 98 ? 20.141 9.258 3.07 1 85.12 98 ASP A C 1
ATOM 762 O O . ASP A 1 98 ? 19.859 10.008 4.004 1 85.12 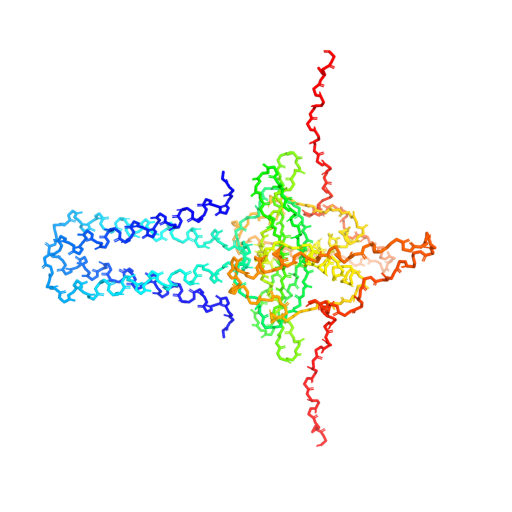98 ASP A O 1
ATOM 766 N N . GLU A 1 99 ? 21.344 8.852 2.771 1 82.31 99 GLU A N 1
ATOM 767 C CA . GLU A 1 99 ? 22.484 9.195 3.615 1 82.31 99 GLU A CA 1
ATOM 768 C C . GLU A 1 99 ? 22.797 10.688 3.543 1 82.31 99 GLU A C 1
ATOM 770 O O . GLU A 1 99 ? 23.344 11.266 4.488 1 82.31 99 GLU A O 1
ATOM 775 N N . ASP A 1 100 ? 22.375 11.328 2.445 1 80.06 100 ASP A N 1
ATOM 776 C CA . ASP A 1 100 ? 22.578 12.758 2.281 1 80.06 100 ASP A CA 1
ATOM 777 C C . ASP A 1 100 ? 21.375 13.555 2.756 1 80.06 100 ASP A C 1
ATOM 779 O O . ASP A 1 100 ? 21.219 14.727 2.414 1 80.06 100 ASP A O 1
ATOM 783 N N . ASN A 1 101 ? 20.562 12.844 3.393 1 79.62 101 ASN A N 1
ATOM 784 C CA . ASN A 1 101 ? 19.359 13.453 3.969 1 79.62 101 ASN A CA 1
ATOM 785 C C . ASN A 1 101 ? 18.406 13.945 2.885 1 79.62 101 ASN A C 1
ATOM 787 O O . ASN A 1 101 ? 17.766 14.984 3.037 1 79.62 101 ASN A O 1
ATOM 791 N N . ARG A 1 102 ? 18.5 13.242 1.795 1 85.12 102 ARG A N 1
ATOM 792 C CA . ARG A 1 102 ? 17.562 13.578 0.724 1 85.12 102 ARG A CA 1
ATOM 793 C C . ARG A 1 102 ? 16.375 12.617 0.715 1 85.12 102 ARG A C 1
ATOM 795 O O . ARG A 1 102 ? 16.562 11.398 0.666 1 85.12 102 ARG A O 1
ATOM 802 N N . PRO A 1 103 ? 15.234 13.234 0.75 1 85.88 103 PRO A N 1
ATOM 803 C CA . PRO A 1 103 ? 14.062 12.352 0.708 1 85.88 103 PRO A CA 1
ATOM 804 C C . PRO A 1 103 ? 13.852 11.703 -0.658 1 85.88 103 PRO A C 1
ATOM 806 O O . PRO A 1 103 ? 14.242 12.273 -1.681 1 85.88 103 PRO A O 1
ATOM 809 N N . SER A 1 104 ? 13.289 10.578 -0.75 1 84 104 SER A N 1
ATOM 810 C CA . SER A 1 104 ? 13.062 9.805 -1.964 1 84 104 SER A CA 1
ATOM 811 C C . SER A 1 104 ? 11.961 10.43 -2.818 1 84 104 SER A C 1
ATOM 813 O O . SER A 1 104 ? 11.883 10.164 -4.02 1 84 104 SER A O 1
ATOM 815 N N . ALA A 1 105 ? 11.102 11.164 -2.277 1 84.38 105 ALA A N 1
ATOM 816 C CA . ALA A 1 105 ? 9.977 11.836 -2.936 1 84.38 105 ALA A CA 1
ATOM 817 C C . ALA A 1 105 ? 8.836 10.852 -3.207 1 84.38 105 ALA A C 1
ATOM 819 O O . ALA A 1 105 ? 7.836 11.211 -3.824 1 84.38 105 ALA A O 1
ATOM 820 N N . ILE A 1 106 ? 9 9.617 -2.879 1 89.75 106 ILE A N 1
ATOM 821 C CA . ILE A 1 106 ? 7.934 8.633 -3.016 1 89.75 106 ILE A CA 1
ATOM 822 C C . ILE A 1 106 ? 7.492 8.156 -1.634 1 89.75 106 ILE A C 1
ATOM 824 O O . ILE A 1 106 ? 8.227 7.422 -0.962 1 89.75 106 ILE A O 1
ATOM 828 N N . PRO A 1 107 ? 6.371 8.438 -1.315 1 95.81 107 PRO A N 1
ATOM 829 C CA . PRO A 1 107 ? 5.934 8.078 0.035 1 95.81 107 PRO A CA 1
ATOM 830 C C . PRO A 1 107 ? 5.477 6.621 0.136 1 95.81 107 PRO A C 1
ATOM 832 O O . PRO A 1 107 ? 5.062 6.031 -0.865 1 95.81 107 PRO A O 1
ATOM 835 N N . ARG A 1 108 ? 5.629 6.086 1.248 1 95.19 108 ARG A N 1
ATOM 836 C CA . ARG A 1 108 ? 5.16 4.742 1.582 1 95.19 108 ARG A CA 1
ATOM 837 C C . ARG A 1 108 ? 4.461 4.73 2.938 1 95.19 108 ARG A C 1
ATOM 839 O O . ARG A 1 108 ? 4.91 5.387 3.879 1 95.19 108 ARG A O 1
ATOM 846 N N . ALA A 1 109 ? 3.41 3.973 3.078 1 97.38 109 ALA A N 1
ATOM 847 C CA . ALA A 1 109 ? 2.613 3.936 4.301 1 97.38 109 ALA A CA 1
ATOM 848 C C . ALA A 1 109 ? 2.986 2.734 5.164 1 97.38 109 ALA A C 1
ATOM 850 O O . ALA A 1 109 ? 3.215 1.639 4.648 1 97.38 109 ALA A O 1
ATOM 851 N N . PHE A 1 110 ? 3.041 2.943 6.434 1 94.94 110 PHE A N 1
ATOM 852 C CA . PHE A 1 110 ? 3.334 1.887 7.398 1 94.94 110 PHE A CA 1
ATOM 853 C C . PHE A 1 110 ? 2.307 1.88 8.523 1 94.94 110 PHE A C 1
ATOM 855 O O . PHE A 1 110 ? 1.777 2.93 8.891 1 94.94 110 PHE A O 1
ATOM 862 N N . ARG A 1 111 ? 2.074 0.754 9.047 1 94.62 111 ARG A N 1
ATOM 863 C CA . ARG A 1 111 ? 1.181 0.572 10.18 1 94.62 111 ARG A CA 1
ATOM 864 C C . ARG A 1 111 ? 1.938 0.034 11.391 1 94.62 111 ARG A C 1
ATOM 866 O O . ARG A 1 111 ? 2.646 -0.969 11.289 1 94.62 111 ARG A O 1
ATOM 873 N N . ILE A 1 112 ? 1.753 0.697 12.5 1 91.25 112 ILE A N 1
ATOM 874 C CA . ILE A 1 112 ? 2.391 0.31 13.75 1 91.25 112 ILE A CA 1
ATOM 875 C C . ILE A 1 112 ? 1.332 0.13 14.836 1 91.25 112 ILE A C 1
ATOM 877 O O . ILE A 1 112 ? 0.355 0.882 14.891 1 91.25 112 ILE A O 1
ATOM 881 N N . PRO A 1 113 ? 1.487 -0.886 15.641 1 89.31 113 PRO A N 1
ATOM 882 C CA . PRO A 1 113 ? 0.518 -1.06 16.719 1 89.31 113 PRO A CA 1
ATOM 883 C C . PRO A 1 113 ? 0.397 0.177 17.609 1 89.31 113 PRO A C 1
ATOM 885 O O . PRO A 1 113 ? 1.396 0.853 17.875 1 89.31 113 PRO A O 1
ATOM 888 N N . TYR A 1 114 ? -0.715 0.335 18.109 1 89.12 114 TYR A N 1
ATOM 889 C CA . TYR A 1 114 ? -1.012 1.516 18.922 1 89.12 114 TYR A CA 1
ATOM 890 C C . TYR A 1 114 ? -0.355 1.42 20.281 1 89.12 114 TYR A C 1
ATOM 892 O O . TYR A 1 114 ? -0.37 0.359 20.922 1 89.12 114 TYR A O 1
ATOM 900 N N . SER A 1 115 ? 0.176 2.41 20.75 1 86.5 115 SER A N 1
ATOM 901 C CA . SER A 1 115 ? 0.59 2.654 22.125 1 86.5 115 SER A CA 1
ATOM 902 C C . SER A 1 115 ? 0.38 4.113 22.516 1 86.5 115 SER A C 1
ATOM 904 O O . SER A 1 115 ? 0.543 5.012 21.688 1 86.5 115 SER A O 1
ATOM 906 N N . ASP A 1 116 ? 0.049 4.285 23.688 1 86.56 116 ASP A N 1
ATOM 907 C CA . ASP A 1 116 ? -0.19 5.652 24.141 1 86.56 116 ASP A CA 1
ATOM 908 C C . ASP A 1 116 ? 1.059 6.516 23.969 1 86.56 116 ASP A C 1
ATOM 910 O O . ASP A 1 116 ? 0.968 7.672 23.562 1 86.56 116 ASP A O 1
ATOM 914 N N . ALA A 1 117 ? 2.15 5.949 24.281 1 84.69 117 ALA A N 1
ATOM 915 C CA . ALA A 1 117 ? 3.406 6.691 24.188 1 84.69 117 ALA A CA 1
ATOM 916 C C . ALA A 1 117 ? 3.697 7.105 22.75 1 84.69 117 ALA A C 1
ATOM 918 O O . ALA A 1 117 ? 4.043 8.258 22.484 1 84.69 117 ALA A O 1
ATOM 919 N N . LEU A 1 118 ? 3.494 6.215 21.875 1 89 118 LEU A N 1
ATOM 920 C CA . LEU A 1 118 ? 3.768 6.5 20.469 1 89 118 LEU A CA 1
ATOM 921 C C . LEU A 1 118 ? 2.748 7.484 19.906 1 89 118 LEU A C 1
ATOM 923 O O . LEU A 1 118 ? 3.094 8.344 19.078 1 89 118 LEU A O 1
ATOM 927 N N . ALA A 1 119 ? 1.571 7.309 20.344 1 91.44 119 ALA A N 1
ATOM 928 C CA . ALA A 1 119 ? 0.522 8.227 19.891 1 91.44 119 ALA A CA 1
ATOM 929 C C . ALA A 1 119 ? 0.843 9.664 20.281 1 91.44 119 ALA A C 1
ATOM 931 O O . ALA A 1 119 ? 0.693 10.578 19.469 1 91.44 119 ALA A O 1
ATOM 932 N N . GLU A 1 120 ? 1.254 9.812 21.469 1 90.06 120 GLU A N 1
ATOM 933 C CA . GLU A 1 120 ? 1.597 11.148 21.953 1 90.06 120 GLU A CA 1
ATOM 934 C C . GLU A 1 120 ? 2.781 11.727 21.188 1 90.06 120 GLU A C 1
ATOM 936 O O . GLU A 1 120 ? 2.77 12.898 20.812 1 90.06 120 GLU A O 1
ATOM 941 N N . GLN A 1 121 ? 3.75 10.945 21 1 90.44 121 GLN A N 1
ATOM 942 C CA . GLN A 1 121 ? 4.926 11.391 20.266 1 90.44 121 GLN A CA 1
ATOM 943 C C . GLN A 1 121 ? 4.562 11.75 18.812 1 90.44 121 GLN A C 1
ATOM 945 O O . GLN A 1 121 ? 5.094 12.711 18.266 1 90.44 121 GLN A O 1
ATOM 950 N N . THR A 1 122 ? 3.732 10.945 18.25 1 92.94 122 THR A N 1
ATOM 951 C CA . THR A 1 122 ? 3.291 11.195 16.891 1 92.94 122 THR A CA 1
ATOM 952 C C . THR A 1 122 ? 2.512 12.5 16.797 1 92.94 122 THR A C 1
ATOM 954 O O . THR A 1 122 ? 2.689 13.273 15.852 1 92.94 122 THR A O 1
ATOM 957 N N . HIS A 1 123 ? 1.741 12.711 17.766 1 91.75 123 HIS A N 1
ATOM 958 C CA . HIS A 1 123 ? 0.993 13.969 17.797 1 91.75 123 HIS A CA 1
ATOM 959 C C . HIS A 1 123 ? 1.93 15.164 17.906 1 91.75 123 HIS A C 1
ATOM 961 O O . HIS A 1 123 ? 1.727 16.172 17.219 1 91.75 123 HIS A O 1
ATOM 967 N N . THR A 1 124 ? 2.859 15.047 18.75 1 90.19 124 THR A N 1
ATOM 968 C CA . THR A 1 124 ? 3.834 16.125 18.922 1 90.19 124 THR A CA 1
ATOM 969 C C . THR A 1 124 ? 4.578 16.391 17.609 1 90.19 124 THR A C 1
ATOM 971 O O . THR A 1 124 ? 4.785 17.547 17.234 1 90.19 124 THR A O 1
ATOM 974 N N . ALA A 1 125 ? 4.922 15.375 16.969 1 92.25 125 ALA A N 1
ATOM 975 C CA . ALA A 1 125 ? 5.621 15.508 15.688 1 92.25 125 ALA A CA 1
ATOM 976 C C . ALA A 1 125 ? 4.746 16.203 14.648 1 92.25 125 ALA A C 1
ATOM 978 O O . ALA A 1 125 ? 5.227 17.047 13.883 1 92.25 125 ALA A O 1
ATOM 979 N N . GLU A 1 126 ? 3.523 15.844 14.633 1 92.5 126 GLU A N 1
ATOM 980 C CA . GLU A 1 126 ? 2.59 16.469 13.695 1 92.5 126 GLU A CA 1
ATOM 981 C C . GLU A 1 126 ? 2.453 17.953 13.953 1 92.5 126 GLU A C 1
ATOM 983 O O . GLU A 1 126 ? 2.357 18.75 13.016 1 92.5 126 GLU A O 1
ATOM 988 N N . ASN A 1 127 ? 2.412 18.266 15.164 1 90 127 ASN A N 1
ATOM 989 C CA . ASN A 1 127 ? 2.322 19.672 15.523 1 90 127 ASN A CA 1
ATOM 990 C C . ASN A 1 127 ? 3.559 20.453 15.078 1 90 127 ASN A C 1
ATOM 992 O O . ASN A 1 127 ? 3.451 21.594 14.617 1 90 127 ASN A O 1
ATOM 996 N N . GLU A 1 128 ? 4.668 19.812 15.219 1 89.5 128 GLU A N 1
ATOM 997 C CA . GLU A 1 128 ? 5.895 20.453 14.75 1 89.5 128 GLU A CA 1
ATOM 998 C C . GLU A 1 128 ? 5.875 20.641 13.234 1 89.5 128 GLU A C 1
ATOM 1000 O O . GLU A 1 128 ? 6.309 21.672 12.727 1 89.5 128 GLU A O 1
ATOM 1005 N N . ILE A 1 129 ? 5.359 19.672 12.57 1 90.19 129 ILE A N 1
ATOM 1006 C CA . ILE A 1 129 ? 5.27 19.75 11.117 1 90.19 129 ILE A CA 1
ATOM 1007 C C . ILE A 1 129 ? 4.336 20.891 10.719 1 90.19 129 ILE A C 1
ATOM 1009 O O . ILE A 1 129 ? 4.637 21.641 9.797 1 90.19 129 ILE A O 1
ATOM 1013 N N . LYS A 1 130 ? 3.252 21 11.383 1 86.62 130 LYS A N 1
ATOM 1014 C CA . LYS A 1 130 ? 2.297 22.078 11.102 1 86.62 130 LYS A CA 1
ATOM 1015 C C . LYS A 1 130 ? 2.922 23.453 11.344 1 86.62 130 LYS A C 1
ATOM 1017 O O . LYS A 1 130 ? 2.572 24.422 10.672 1 86.62 130 LYS A O 1
ATOM 1022 N N . ALA A 1 131 ? 3.83 23.5 12.266 1 86.75 131 ALA A N 1
ATOM 1023 C CA . ALA A 1 131 ? 4.516 24.75 12.602 1 86.75 131 ALA A CA 1
ATOM 1024 C C . ALA A 1 131 ? 5.637 25.047 11.602 1 86.75 131 ALA A C 1
ATOM 1026 O O . ALA A 1 131 ? 6.316 26.062 11.711 1 86.75 131 ALA A O 1
ATOM 1027 N N . GLY A 1 132 ? 5.879 24.078 10.695 1 86.31 132 GLY A N 1
ATOM 1028 C CA . GLY A 1 132 ? 6.859 24.297 9.648 1 86.31 132 GLY A CA 1
ATOM 1029 C C . GLY A 1 132 ? 8.188 23.625 9.914 1 86.31 132 GLY A C 1
ATOM 1030 O O . GLY A 1 132 ? 9.188 23.906 9.258 1 86.31 132 GLY A O 1
ATOM 1031 N N . HIS A 1 133 ? 8.203 22.766 10.859 1 89.38 133 HIS A N 1
ATOM 1032 C CA . HIS A 1 133 ? 9.422 22.047 11.188 1 89.38 133 HIS A CA 1
ATOM 1033 C C . HIS A 1 133 ? 9.336 20.578 10.766 1 89.38 133 HIS A C 1
ATOM 1035 O O . HIS A 1 133 ? 8.758 19.766 11.484 1 89.38 133 HIS A O 1
ATOM 1041 N N . PRO A 1 134 ? 9.992 20.328 9.734 1 90.62 134 PRO A N 1
ATOM 1042 C CA . PRO A 1 134 ? 9.945 18.938 9.289 1 90.62 134 PRO A CA 1
ATOM 1043 C C . PRO A 1 134 ? 10.469 17.953 10.344 1 90.62 134 PRO A C 1
ATOM 1045 O O . PRO A 1 134 ? 11.422 18.281 11.062 1 90.62 134 PRO A O 1
ATOM 1048 N N . GLN A 1 135 ? 9.797 16.844 10.445 1 91.75 135 GLN A N 1
ATOM 1049 C CA . GLN A 1 135 ? 10.148 15.805 11.406 1 91.75 135 GLN A CA 1
ATOM 1050 C C . GLN A 1 135 ? 10.531 14.508 10.703 1 91.75 135 GLN A C 1
ATOM 1052 O O . GLN A 1 135 ? 10 14.203 9.625 1 91.75 135 GLN A O 1
ATOM 1057 N N . GLY A 1 136 ? 11.523 13.844 11.289 1 91.94 136 GLY A N 1
ATOM 1058 C CA . GLY A 1 136 ? 11.922 12.531 10.805 1 91.94 136 GLY A CA 1
ATOM 1059 C C . GLY A 1 136 ? 12.164 11.539 11.922 1 91.94 136 GLY A C 1
ATOM 1060 O O . GLY A 1 136 ? 11.859 11.812 13.086 1 91.94 136 GLY A O 1
ATOM 1061 N N . GLY A 1 137 ? 12.492 10.359 11.492 1 91 137 GLY A N 1
ATOM 1062 C CA . GLY A 1 137 ? 12.781 9.305 12.453 1 91 137 GLY A CA 1
ATOM 1063 C C . GLY A 1 137 ? 13.695 8.234 11.898 1 91 137 GLY A C 1
ATOM 1064 O O . GLY A 1 137 ? 14.055 8.258 10.719 1 91 137 GLY A O 1
ATOM 1065 N N . ARG A 1 138 ? 14.117 7.367 12.906 1 88.06 138 ARG A N 1
ATOM 1066 C CA . ARG A 1 138 ? 14.922 6.191 12.594 1 88.06 138 ARG A CA 1
ATOM 1067 C C . ARG A 1 138 ? 14.18 4.906 12.938 1 88.06 138 ARG A C 1
ATOM 1069 O O . ARG A 1 138 ? 13.531 4.82 13.984 1 88.06 138 ARG A O 1
ATOM 1076 N N . ALA A 1 139 ? 14.25 4.012 12.047 1 89.19 139 ALA A N 1
ATOM 1077 C CA . ALA A 1 139 ? 13.586 2.732 12.273 1 89.19 139 ALA A CA 1
ATOM 1078 C C . ALA A 1 139 ? 13.977 2.137 13.617 1 89.19 139 ALA A C 1
ATOM 1080 O O . ALA A 1 139 ? 13.148 1.527 14.297 1 89.19 139 ALA A O 1
ATOM 1081 N N . ALA A 1 140 ? 15.141 2.291 14 1 80.75 140 ALA A N 1
ATOM 1082 C CA . ALA A 1 140 ? 15.695 1.692 15.211 1 80.75 140 ALA A CA 1
ATOM 1083 C C . ALA A 1 140 ? 14.961 2.193 16.453 1 80.75 140 ALA A C 1
ATOM 1085 O O . ALA A 1 140 ? 14.922 1.509 17.484 1 80.75 140 ALA A O 1
ATOM 1086 N N . ASP A 1 141 ? 14.406 3.377 16.328 1 80.44 141 ASP A N 1
ATOM 1087 C CA . ASP A 1 141 ? 13.75 3.994 17.484 1 80.44 141 ASP A CA 1
ATOM 1088 C C . ASP A 1 141 ? 12.32 3.477 17.641 1 80.44 141 ASP A C 1
ATOM 1090 O O . ASP A 1 141 ? 11.664 3.754 18.656 1 80.44 141 ASP A O 1
ATOM 1094 N N . PHE A 1 142 ? 11.773 2.959 16.609 1 78.56 142 PHE A N 1
ATOM 1095 C CA . PHE A 1 142 ? 10.406 2.455 16.641 1 78.56 142 PHE A CA 1
ATOM 1096 C C . PHE A 1 142 ? 10.383 0.967 16.969 1 78.56 142 PHE A C 1
ATOM 1098 O O . PHE A 1 142 ? 9.312 0.378 17.141 1 78.56 142 PHE A O 1
ATOM 1105 N N . GLY A 1 143 ? 11.312 0.537 17.5 1 59.5 143 GLY A N 1
ATOM 1106 C CA . GLY A 1 143 ? 11.383 -0.86 17.891 1 59.5 143 GLY A CA 1
ATOM 1107 C C . GLY A 1 143 ? 11.211 -1.82 16.734 1 59.5 143 GLY A C 1
ATOM 1108 O O . GLY A 1 143 ? 10.547 -1.498 15.75 1 59.5 143 GLY A O 1
ATOM 1109 N N . GLY A 1 144 ? 12.109 -2.264 16.078 1 50.06 144 GLY A N 1
ATOM 1110 C CA . GLY A 1 144 ? 11.984 -3.32 15.086 1 50.06 144 GLY A CA 1
ATOM 1111 C C . GLY A 1 144 ? 10.75 -4.184 15.281 1 50.06 144 GLY A C 1
ATOM 1112 O O . GLY A 1 144 ? 10.508 -4.684 16.391 1 50.06 144 GLY A O 1
ATOM 1113 N N . GLY A 1 145 ? 9.711 -3.932 14.836 1 39.22 145 GLY A N 1
ATOM 1114 C CA . GLY A 1 145 ? 8.594 -4.863 14.852 1 39.22 145 GLY A CA 1
ATOM 1115 C C . GLY A 1 145 ? 9.023 -6.312 14.75 1 39.22 145 GLY A C 1
ATOM 1116 O O . GLY A 1 145 ? 8.211 -7.188 14.445 1 39.22 145 GLY A O 1
ATOM 1117 N N . ASP A 1 146 ? 10.211 -6.785 14.547 1 36.28 146 ASP A N 1
ATOM 1118 C CA . ASP A 1 146 ? 10.039 -8.133 15.086 1 36.28 146 ASP A CA 1
ATOM 1119 C C . ASP A 1 146 ? 9.359 -8.086 16.453 1 36.28 146 ASP A C 1
ATOM 1121 O O . ASP A 1 146 ? 9.938 -8.508 17.453 1 36.28 146 ASP A O 1
ATOM 1125 N N . GLY A 1 147 ? 8.984 -7.062 16.859 1 33.91 147 GLY A N 1
ATOM 1126 C CA . GLY A 1 147 ? 8.305 -7 18.141 1 33.91 147 GLY A CA 1
ATOM 1127 C C . GLY A 1 147 ? 7.246 -8.078 18.297 1 33.91 147 GLY A C 1
ATOM 1128 O O . GLY A 1 147 ? 6.219 -8.055 17.625 1 33.91 147 GLY A O 1
ATOM 1129 N N . THR A 1 148 ? 7.527 -9.227 18.578 1 33.97 148 THR A N 1
ATOM 1130 C CA . THR A 1 148 ? 6.762 -10.281 19.219 1 33.97 148 THR A CA 1
ATOM 1131 C C . THR A 1 148 ? 5.797 -9.695 20.25 1 33.97 148 THR A C 1
ATOM 1133 O O . THR A 1 148 ? 5.988 -8.578 20.719 1 33.97 148 THR A O 1
ATOM 1136 N N . ILE A 1 149 ? 4.586 -10.227 20.625 1 36.06 149 ILE A N 1
ATOM 1137 C CA . ILE A 1 149 ? 3.721 -10.234 21.797 1 36.06 149 ILE A CA 1
ATOM 1138 C C . ILE A 1 149 ? 4.543 -9.93 23.047 1 36.06 149 ILE A C 1
ATOM 1140 O O . ILE A 1 149 ? 4.027 -9.359 24.016 1 36.06 149 ILE A O 1
ATOM 1144 N N . MET A 1 150 ? 5.754 -10.305 23.141 1 37.97 150 MET A N 1
ATOM 1145 C CA . MET A 1 150 ? 6.523 -10.305 24.375 1 37.97 150 MET A CA 1
ATOM 1146 C C . MET A 1 150 ? 6.98 -8.898 24.734 1 37.97 150 MET A C 1
ATOM 1148 O O . MET A 1 150 ? 7.031 -8.539 25.906 1 37.97 150 MET A O 1
ATOM 1152 N N . ASP A 1 151 ? 7.414 -8.117 23.906 1 36.69 151 ASP A N 1
ATOM 1153 C CA . ASP A 1 151 ? 7.859 -6.797 24.344 1 36.69 151 ASP A CA 1
ATOM 1154 C C . ASP A 1 151 ? 6.672 -5.898 24.688 1 36.69 151 ASP A C 1
ATOM 1156 O O . ASP A 1 151 ? 6.738 -5.086 25.609 1 36.69 151 ASP A O 1
ATOM 1160 N N . LEU A 1 152 ? 5.582 -5.996 24.031 1 36.97 152 LEU A N 1
ATOM 1161 C CA . LEU A 1 152 ? 4.297 -5.441 24.438 1 36.97 152 LEU A CA 1
ATOM 1162 C C . LEU A 1 152 ? 3.883 -5.984 25.812 1 36.97 152 LEU A C 1
ATOM 1164 O O . LEU A 1 152 ? 3.379 -5.238 26.656 1 36.97 152 LEU A O 1
ATOM 1168 N N . VAL A 1 153 ? 4.117 -7.262 26.078 1 38.53 153 VAL A N 1
ATOM 1169 C CA . VAL A 1 153 ? 3.912 -7.848 27.406 1 38.53 153 VAL A CA 1
ATOM 1170 C C . VAL A 1 153 ? 4.895 -7.234 28.406 1 38.53 153 VAL A C 1
ATOM 1172 O O . VAL A 1 153 ? 4.531 -6.949 29.547 1 38.53 153 VAL A O 1
ATOM 1175 N N . ARG A 1 154 ? 6.086 -6.93 28.078 1 35.22 154 ARG A N 1
ATOM 1176 C CA . ARG A 1 154 ? 7.008 -6.367 29.062 1 35.22 154 ARG A CA 1
ATOM 1177 C C . ARG A 1 154 ? 6.59 -4.957 29.453 1 35.22 154 ARG A C 1
ATOM 1179 O O . ARG A 1 154 ? 6.652 -4.594 30.625 1 35.22 154 ARG A O 1
ATOM 1186 N N . GLU A 1 155 ? 6.215 -4.078 28.453 1 37.06 155 GLU A N 1
ATOM 1187 C CA . GLU A 1 155 ? 5.789 -2.754 28.906 1 37.06 155 GLU A CA 1
ATOM 1188 C C . GLU A 1 155 ? 4.406 -2.807 29.547 1 37.06 155 GLU A C 1
ATOM 1190 O O . GLU A 1 155 ? 4.137 -2.084 30.516 1 37.06 155 GLU A O 1
ATOM 1195 N N . TYR A 1 156 ? 3.551 -3.637 29 1 34.19 156 TYR A N 1
ATOM 1196 C CA . TYR A 1 156 ? 2.295 -3.818 29.719 1 34.19 156 TYR A CA 1
ATOM 1197 C C . TYR A 1 156 ? 2.533 -4.484 31.078 1 34.19 156 TYR A C 1
ATOM 1199 O O . TYR A 1 156 ? 1.82 -4.211 32.031 1 34.19 156 TYR A O 1
ATOM 1207 N N . ILE A 1 157 ? 3.479 -5.473 31.078 1 36.81 157 ILE A N 1
ATOM 1208 C CA . ILE A 1 157 ? 3.613 -6.125 32.375 1 36.81 157 ILE A CA 1
ATOM 1209 C C . ILE A 1 157 ? 4.332 -5.191 33.344 1 36.81 157 ILE A C 1
ATOM 1211 O O . ILE A 1 157 ? 4.191 -5.332 34.562 1 36.81 157 ILE A O 1
ATOM 1215 N N . THR A 1 158 ? 5.434 -4.445 32.906 1 33.06 158 THR A N 1
ATOM 1216 C CA . THR A 1 158 ? 6.004 -3.74 34.031 1 33.06 158 THR A CA 1
ATOM 1217 C C . THR A 1 158 ? 5.145 -2.533 34.406 1 33.06 158 THR A C 1
ATOM 1219 O O . THR A 1 158 ? 5.098 -1.549 33.656 1 33.06 158 THR A O 1
ATOM 1222 N N . PRO A 1 159 ? 4.051 -2.773 35.031 1 32.41 159 PRO A N 1
ATOM 1223 C CA . PRO A 1 159 ? 3.273 -1.679 35.625 1 32.41 159 PRO A CA 1
ATOM 1224 C C . PRO A 1 159 ? 4.152 -0.602 36.25 1 32.41 159 PRO A C 1
ATOM 1226 O O . PRO A 1 159 ? 5.164 -0.918 36.875 1 32.41 159 PRO A O 1
ATOM 1229 N N . LYS A 1 160 ? 4.465 0.586 35.688 1 35.81 160 LYS A N 1
ATOM 1230 C CA . LYS A 1 160 ? 4.926 1.581 36.656 1 35.81 160 LYS A CA 1
ATOM 1231 C C . LYS A 1 160 ? 4.223 1.412 38 1 35.81 160 LYS A C 1
ATOM 1233 O O . LYS A 1 160 ? 3.006 1.581 38.094 1 35.81 160 LYS A O 1
ATOM 1238 N N . THR A 1 161 ? 4.488 0.462 38.812 1 31.14 161 THR A N 1
ATOM 1239 C CA . THR A 1 161 ? 4.129 0.346 40.219 1 31.14 161 THR A CA 1
ATOM 1240 C C . THR A 1 161 ? 3.967 1.726 40.844 1 31.14 161 THR A C 1
ATOM 1242 O O . THR A 1 161 ? 4.555 2.703 40.375 1 31.14 161 THR A O 1
ATOM 1245 N N . ILE A 1 162 ? 2.99 1.732 41.875 1 30.97 162 ILE A N 1
ATOM 1246 C CA . ILE A 1 162 ? 2.502 2.27 43.125 1 30.97 162 ILE A CA 1
ATOM 1247 C C . ILE A 1 162 ? 3.684 2.578 44.062 1 30.97 162 ILE A C 1
ATOM 1249 O O . ILE A 1 162 ? 4.277 1.668 44.625 1 30.97 162 ILE A O 1
ATOM 1253 N N . LEU A 1 163 ? 4.852 3.053 43.656 1 29.7 163 LEU A N 1
ATOM 1254 C CA . LEU A 1 163 ? 5.633 3.445 44.812 1 29.7 163 LEU A CA 1
ATOM 1255 C C . LEU A 1 163 ? 4.727 3.982 45.906 1 29.7 163 LEU A C 1
ATOM 1257 O O . LEU A 1 163 ? 3.652 4.523 45.625 1 29.7 163 LEU A O 1
ATOM 1261 N N . GLU A 1 164 ? 4.938 3.535 47.125 1 31.42 164 GLU A N 1
ATOM 1262 C CA . GLU A 1 164 ? 4.418 3.725 48.469 1 31.42 164 GLU A CA 1
ATOM 1263 C C . GLU A 1 164 ? 4.117 5.195 48.75 1 31.42 164 GLU A C 1
ATOM 1265 O O . GLU A 1 164 ? 4.996 6.051 48.625 1 31.42 164 GLU A O 1
ATOM 1270 N N . THR A 1 165 ? 2.859 5.691 48.406 1 28.88 165 THR A N 1
ATOM 1271 C CA . THR A 1 165 ? 2.252 6.82 49.094 1 28.88 165 THR A CA 1
ATOM 1272 C C . THR A 1 165 ? 2.643 6.82 50.594 1 28.88 165 THR A C 1
ATOM 1274 O O . THR A 1 165 ? 2.137 6.012 51.375 1 28.88 165 THR A O 1
ATOM 1277 N N . SER A 1 166 ? 3.92 6.715 50.938 1 29.05 166 SER A N 1
ATOM 1278 C CA . SER A 1 166 ? 4.012 7.125 52.344 1 29.05 166 SER A CA 1
ATOM 1279 C C . SER A 1 166 ? 3.191 8.383 52.594 1 29.05 166 SER A C 1
ATOM 1281 O O . SER A 1 166 ? 2.92 9.156 51.688 1 29.05 166 SER A O 1
ATOM 1283 N N . GLY A 1 167 ? 2.482 8.578 53.75 1 29.84 167 GLY A N 1
ATOM 1284 C CA . GLY A 1 167 ? 1.626 9.492 54.469 1 29.84 167 GLY A CA 1
ATOM 1285 C C . GLY A 1 167 ? 2.055 10.945 54.375 1 29.84 167 GLY A C 1
ATOM 1286 O O . GLY A 1 167 ? 1.59 11.797 55.125 1 29.84 167 GLY A O 1
ATOM 1287 N N . GLY A 1 168 ? 3.32 11.281 53.906 1 30.44 168 GLY A N 1
ATOM 1288 C CA . GLY A 1 168 ? 3.553 12.633 54.375 1 30.44 168 GLY A CA 1
ATOM 1289 C C . GLY A 1 168 ? 2.529 13.633 53.875 1 30.44 168 GLY A C 1
ATOM 1290 O O . GLY A 1 168 ? 1.753 13.328 52.969 1 30.44 168 GLY A O 1
ATOM 1291 N N . ASP A 1 169 ? 2.578 14.922 54.25 1 32.56 169 ASP A N 1
ATOM 1292 C CA . ASP A 1 169 ? 1.795 16.156 54.281 1 32.56 169 ASP A CA 1
ATOM 1293 C C . ASP A 1 169 ? 1.423 16.578 52.844 1 32.56 169 ASP A C 1
ATOM 1295 O O . ASP A 1 169 ? 2.092 16.188 51.875 1 32.56 169 ASP A O 1
ATOM 1299 N N . SER A 1 170 ? 0.201 17.109 52.5 1 34.66 170 SER A N 1
ATOM 1300 C CA . SER A 1 170 ? -0.677 17.703 51.5 1 34.66 170 SER A CA 1
ATOM 1301 C C . SER A 1 170 ? 0.094 18.641 50.594 1 34.66 170 SER A C 1
ATOM 1303 O O . SER A 1 170 ? -0.505 19.422 49.844 1 34.66 170 SER A O 1
ATOM 1305 N N . THR A 1 171 ? 1.393 19 50.875 1 30.77 171 THR A N 1
ATOM 1306 C CA . THR A 1 171 ? 1.814 20.266 50.281 1 30.77 171 THR A CA 1
ATOM 1307 C C . THR A 1 171 ? 1.682 20.203 48.75 1 30.77 171 THR A C 1
ATOM 1309 O O . THR A 1 171 ? 1.574 19.125 48.188 1 30.77 171 THR A O 1
ATOM 1312 N N . THR A 1 172 ? 2.426 21.203 47.969 1 32.78 172 THR A N 1
ATOM 1313 C CA . THR A 1 172 ? 2.408 21.891 46.688 1 32.78 172 THR A CA 1
ATOM 1314 C C . THR A 1 172 ? 2.773 20.922 45.562 1 32.78 172 THR A C 1
ATOM 1316 O O . THR A 1 172 ? 3.916 20.484 45.469 1 32.78 172 THR A O 1
ATOM 1319 N N . GLY A 1 173 ? 2.084 19.969 45.25 1 33.03 173 GLY A N 1
ATOM 1320 C CA . GLY A 1 173 ? 2.346 18.969 44.219 1 33.03 173 GLY A CA 1
ATOM 1321 C C . GLY A 1 173 ? 2.799 19.578 42.906 1 33.03 173 GLY A C 1
ATOM 1322 O O . GLY A 1 173 ? 1.995 20.156 42.188 1 33.03 173 GLY A O 1
ATOM 1323 N N . VAL A 1 174 ? 4.098 20.031 42.875 1 32.81 174 VAL A N 1
ATOM 1324 C CA . VAL A 1 174 ? 4.723 20.578 41.688 1 32.81 174 VAL A CA 1
ATOM 1325 C C . VAL A 1 174 ? 4.547 19.594 40.5 1 32.81 174 VAL A C 1
ATOM 1327 O O . VAL A 1 174 ? 4.891 18.422 40.625 1 32.81 174 VAL A O 1
ATOM 1330 N N . PHE A 1 175 ? 3.596 19.703 39.656 1 31.75 175 PHE A N 1
ATOM 1331 C CA . PHE A 1 175 ? 3.473 19.094 38.344 1 31.75 175 PHE A CA 1
ATOM 1332 C C . PHE A 1 175 ? 4.84 18.953 37.656 1 31.75 175 PHE A C 1
ATOM 1334 O O . PHE A 1 175 ? 5.457 19.953 37.312 1 31.75 175 PHE A O 1
ATOM 1341 N N . ALA A 1 176 ? 5.703 18.125 38.125 1 32.59 176 ALA A N 1
ATOM 1342 C CA . ALA A 1 176 ? 6.953 17.859 37.406 1 32.59 176 ALA A CA 1
ATOM 1343 C C . ALA A 1 176 ? 6.688 17.453 35.969 1 32.59 176 ALA A C 1
ATOM 1345 O O . ALA A 1 176 ? 5.836 16.594 35.719 1 32.59 176 ALA A O 1
ATOM 1346 N N . PRO A 1 177 ? 7.031 18.25 34.969 1 35.09 177 PRO A N 1
ATOM 1347 C CA . PRO A 1 177 ? 6.914 17.891 33.562 1 35.09 177 PRO A CA 1
ATOM 1348 C C . PRO A 1 177 ? 7.336 16.453 33.281 1 35.09 177 PRO A C 1
ATOM 1350 O O . PRO A 1 177 ? 8.148 15.891 34.031 1 35.09 177 PRO A O 1
ATOM 1353 N N . PRO A 1 178 ? 6.504 15.594 32.781 1 37.28 178 PRO A N 1
ATOM 1354 C CA . PRO A 1 178 ? 6.938 14.219 32.5 1 37.28 178 PRO A CA 1
ATOM 1355 C C . PRO A 1 178 ? 8.438 14.117 32.25 1 37.28 178 PRO A C 1
ATOM 1357 O O . PRO A 1 178 ? 9.062 15.094 31.828 1 37.28 178 PRO A O 1
ATOM 1360 N N . PRO A 1 179 ? 9.203 13.297 32.875 1 34.22 179 PRO A N 1
ATOM 1361 C CA . PRO A 1 179 ? 10.656 13.281 32.719 1 34.22 179 PRO A CA 1
ATOM 1362 C C . PRO A 1 179 ? 11.07 13.641 31.281 1 34.22 179 PRO A C 1
ATOM 1364 O O . PRO A 1 179 ? 10.398 13.25 30.328 1 34.22 179 PRO A O 1
ATOM 1367 N N . ALA A 1 180 ? 11.641 14.742 30.891 1 35.88 180 ALA A N 1
ATOM 1368 C CA . 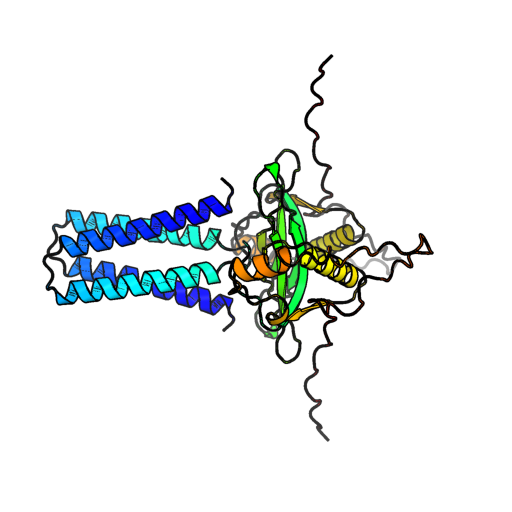ALA A 1 180 ? 12.328 15.297 29.734 1 35.88 180 ALA A CA 1
ATOM 1369 C C . ALA A 1 180 ? 12.984 14.203 28.906 1 35.88 180 ALA A C 1
ATOM 1371 O O . ALA A 1 180 ? 13.555 14.469 27.828 1 35.88 180 ALA A O 1
ATOM 1372 N N . GLY A 1 181 ? 13.438 12.992 29.297 1 37.25 181 GLY A N 1
ATOM 1373 C CA . GLY A 1 181 ? 14.344 11.984 28.766 1 37.25 181 GLY A CA 1
ATOM 1374 C C . GLY A 1 181 ? 13.695 11.086 27.734 1 37.25 181 GLY A C 1
ATOM 1375 O O . GLY A 1 181 ? 14.312 10.133 27.25 1 37.25 181 GLY A O 1
ATOM 1376 N N . SER A 1 182 ? 12.469 10.695 27.734 1 47.25 182 SER A N 1
ATOM 1377 C CA . SER A 1 182 ? 12.039 9.68 26.781 1 47.25 182 SER A CA 1
ATOM 1378 C C . SER A 1 182 ? 12.102 10.219 25.344 1 47.25 182 SER A C 1
ATOM 1380 O O . SER A 1 182 ? 11.352 11.125 24.984 1 47.25 182 SER A O 1
ATOM 1382 N N . ALA A 1 183 ? 13.234 10.188 24.797 1 52.81 183 ALA A N 1
ATOM 1383 C CA . ALA A 1 183 ? 13.688 10.688 23.5 1 52.81 183 ALA A CA 1
ATOM 1384 C C . ALA A 1 183 ? 12.617 10.484 22.438 1 52.81 183 ALA A C 1
ATOM 1386 O O . ALA A 1 183 ? 12.031 9.406 22.328 1 52.81 183 ALA A O 1
ATOM 1387 N N . SER A 1 184 ? 11.922 11.422 22.047 1 75.44 184 SER A N 1
ATOM 1388 C CA . SER A 1 184 ? 10.953 11.391 20.969 1 75.44 184 SER A CA 1
ATOM 1389 C C . SER A 1 184 ? 11.484 10.578 19.781 1 75.44 184 SER A C 1
ATOM 1391 O O . SER A 1 184 ? 12.664 10.672 19.438 1 75.44 184 SER A O 1
ATOM 1393 N N . VAL A 1 185 ? 10.758 9.586 19.453 1 79.06 185 VAL A N 1
ATOM 1394 C CA . VAL A 1 185 ? 11.141 8.766 18.312 1 79.06 185 VAL A CA 1
ATOM 1395 C C . VAL A 1 185 ? 11.188 9.617 17.047 1 79.06 185 VAL A C 1
ATOM 1397 O O . VAL A 1 185 ? 11.781 9.219 16.047 1 79.06 185 VAL A O 1
ATOM 1400 N N . PHE A 1 186 ? 10.617 10.828 17.125 1 86.44 186 PHE A N 1
ATOM 1401 C CA . PHE A 1 186 ? 10.695 11.766 16 1 86.44 186 PHE A CA 1
ATOM 1402 C C . PHE A 1 186 ? 11.641 12.914 16.328 1 86.44 186 PHE A C 1
ATOM 1404 O O . PHE A 1 186 ? 11.68 13.391 17.453 1 86.44 186 PHE A O 1
ATOM 1411 N N . GLN A 1 187 ? 12.453 13.289 15.344 1 82.75 187 GLN A N 1
ATOM 1412 C CA . GLN A 1 187 ? 13.438 14.359 15.477 1 82.75 187 GLN A CA 1
ATOM 1413 C C . GLN A 1 187 ? 13.391 15.305 14.281 1 82.75 187 GLN A C 1
ATOM 1415 O O . GLN A 1 187 ? 12.992 14.906 13.188 1 82.75 187 GLN A O 1
ATOM 1420 N N . PRO A 1 188 ? 13.828 16.547 14.562 1 84.56 188 PRO A N 1
ATOM 1421 C CA . PRO A 1 188 ? 13.922 17.453 13.414 1 84.56 188 PRO A CA 1
ATOM 1422 C C . PRO A 1 188 ? 14.883 16.938 12.336 1 84.56 188 PRO A C 1
ATOM 1424 O O . PRO A 1 188 ? 15.914 16.359 12.656 1 84.56 188 PRO A O 1
ATOM 1427 N N . LEU A 1 189 ? 14.445 17.078 11.055 1 83.19 189 LEU A N 1
ATOM 1428 C CA . LEU A 1 189 ? 15.273 16.609 9.953 1 83.19 189 LEU A CA 1
ATOM 1429 C C . LEU A 1 189 ? 16.375 17.625 9.633 1 83.19 189 LEU A C 1
ATOM 1431 O O . LEU A 1 189 ? 16.094 18.797 9.438 1 83.19 189 LEU A O 1
ATOM 1435 N N . PRO A 1 190 ? 17.578 17.125 9.586 1 76.88 190 PRO A N 1
ATOM 1436 C CA . PRO A 1 190 ? 18.641 18.031 9.156 1 76.88 190 PRO A CA 1
ATOM 1437 C C . PRO A 1 190 ? 18.516 18.422 7.684 1 76.88 190 PRO A C 1
ATOM 1439 O O . PRO A 1 190 ? 17.891 17.703 6.898 1 76.88 190 PRO A O 1
ATOM 1442 N N . PRO A 1 191 ? 19 19.531 7.289 1 75.38 191 PRO A N 1
ATOM 1443 C CA . PRO A 1 191 ? 18.969 19.938 5.883 1 75.38 191 PRO A CA 1
ATOM 1444 C C . PRO A 1 191 ? 19.797 19.016 4.988 1 75.38 191 PRO A C 1
ATOM 1446 O O . PRO A 1 191 ? 20.734 18.375 5.457 1 75.38 191 PRO A O 1
ATOM 1449 N N . PRO A 1 192 ? 19.312 18.922 3.791 1 73.81 192 PRO A N 1
ATOM 1450 C CA . PRO A 1 192 ? 20.062 18.078 2.859 1 73.81 192 PRO A CA 1
ATOM 1451 C C . PRO A 1 192 ? 21.516 18.531 2.686 1 73.81 192 PRO A C 1
ATOM 1453 O O . PRO A 1 192 ? 21.781 19.734 2.68 1 73.81 192 PRO A O 1
ATOM 1456 N N . ARG A 1 193 ? 22.453 17.594 2.645 1 74.5 193 ARG A N 1
ATOM 1457 C CA . ARG A 1 193 ? 23.875 17.906 2.453 1 74.5 193 ARG A CA 1
ATOM 1458 C C . ARG A 1 193 ? 24.156 18.266 1.001 1 74.5 193 ARG A C 1
ATOM 1460 O O . ARG A 1 193 ? 23.734 17.547 0.084 1 74.5 193 ARG A O 1
ATOM 1467 N N . MET A 1 194 ? 24.516 19.469 0.723 1 72.44 194 MET A N 1
ATOM 1468 C CA . MET A 1 194 ? 24.891 19.906 -0.621 1 72.44 194 MET A CA 1
ATOM 1469 C C . MET A 1 194 ? 26.219 19.25 -1.043 1 72.44 194 MET A C 1
ATOM 1471 O O . MET A 1 194 ? 27.062 18.969 -0.203 1 72.44 194 MET A O 1
ATOM 1475 N N . PRO A 1 195 ? 26.156 18.75 -2.307 1 63.62 195 PRO A N 1
ATOM 1476 C CA . PRO A 1 195 ? 27.453 18.219 -2.762 1 63.62 195 PRO A CA 1
ATOM 1477 C C . PRO A 1 195 ? 28.594 19.203 -2.572 1 63.62 195 PRO A C 1
ATOM 1479 O O . PRO A 1 195 ? 28.375 20.422 -2.602 1 63.62 195 PRO A O 1
ATOM 1482 N N . PRO A 1 196 ? 29.703 18.656 -2.016 1 61.56 196 PRO A N 1
ATOM 1483 C CA . PRO A 1 196 ? 30.844 19.562 -1.842 1 61.56 196 PRO A CA 1
ATOM 1484 C C . PRO A 1 196 ? 31.125 20.391 -3.09 1 61.56 196 PRO A C 1
ATOM 1486 O O . PRO A 1 196 ? 30.906 19.922 -4.211 1 61.56 196 PRO A O 1
ATOM 1489 N N . LYS A 1 197 ? 31.016 21.734 -2.949 1 57.16 197 LYS A N 1
ATOM 1490 C CA . LYS A 1 197 ? 31.438 22.609 -4.031 1 57.16 197 LYS A CA 1
ATOM 1491 C C . LYS A 1 197 ? 32.781 22.172 -4.621 1 57.16 197 LYS A C 1
ATOM 1493 O O . LYS A 1 197 ? 33.719 21.875 -3.883 1 57.16 197 LYS A O 1
ATOM 1498 N N . ASP A 1 198 ? 32.812 21.438 -5.66 1 50.5 198 ASP A N 1
ATOM 1499 C CA . ASP A 1 198 ? 34.094 21.25 -6.32 1 50.5 198 ASP A CA 1
ATOM 1500 C C . ASP A 1 198 ? 34.875 22.562 -6.367 1 50.5 198 ASP A C 1
ATOM 1502 O O . ASP A 1 198 ? 34.312 23.625 -6.672 1 50.5 198 ASP A O 1
ATOM 1506 N N . ASP A 1 199 ? 35.969 22.719 -5.602 1 46 199 ASP A N 1
ATOM 1507 C CA . ASP A 1 199 ? 37 23.75 -5.754 1 46 199 ASP A CA 1
ATOM 1508 C C . ASP A 1 199 ? 37.375 23.922 -7.223 1 46 199 ASP A C 1
ATOM 1510 O O . ASP A 1 199 ? 38.062 23.078 -7.797 1 46 199 ASP A O 1
ATOM 1514 N N . LEU A 1 200 ? 36.625 24.062 -8.203 1 41.19 200 LEU A N 1
ATOM 1515 C CA . LEU A 1 200 ? 37.281 24.547 -9.414 1 41.19 200 LEU A CA 1
ATOM 1516 C C . LEU A 1 200 ? 37.938 25.906 -9.164 1 41.19 200 LEU A C 1
ATOM 1518 O O . LEU A 1 200 ? 37.312 26.953 -9.375 1 41.19 200 LEU A O 1
ATOM 1522 N N . GLN A 1 201 ? 38.781 26.062 -8.062 1 30.3 201 GLN A N 1
ATOM 1523 C CA . GLN A 1 201 ? 39.906 26.906 -8.398 1 30.3 201 GLN A CA 1
ATOM 1524 C C . GLN A 1 201 ? 40.906 26.188 -9.32 1 30.3 201 GLN A C 1
ATOM 1526 O O . GLN A 1 201 ? 41.156 25 -9.141 1 30.3 201 GLN A O 1
ATOM 1531 N N . MET B 1 1 ? -16.953 -7.023 5.535 1 60.66 1 MET B N 1
ATOM 1532 C CA . MET B 1 1 ? -15.5 -7.102 5.367 1 60.66 1 MET B CA 1
ATOM 1533 C C . MET B 1 1 ? -14.969 -5.852 4.676 1 60.66 1 MET B C 1
ATOM 1535 O O . MET B 1 1 ? -15.594 -5.336 3.748 1 60.66 1 MET B O 1
ATOM 1539 N N . ASN B 1 2 ? -13.898 -5.348 5.211 1 73.31 2 ASN B N 1
ATOM 1540 C CA . ASN B 1 2 ? -13.336 -4.156 4.586 1 73.31 2 ASN B CA 1
ATOM 1541 C C . ASN B 1 2 ? -12.57 -4.504 3.311 1 73.31 2 ASN B C 1
ATOM 1543 O O . ASN B 1 2 ? -12.234 -5.664 3.078 1 73.31 2 ASN B O 1
ATOM 1547 N N . SER B 1 3 ? -12.445 -3.529 2.428 1 80.06 3 SER B N 1
ATOM 1548 C CA . SER B 1 3 ? -11.789 -3.684 1.132 1 80.06 3 SER B CA 1
ATOM 1549 C C . SER B 1 3 ? -10.445 -4.387 1.273 1 80.06 3 SER B C 1
ATOM 1551 O O . SER B 1 3 ? -10.094 -5.242 0.457 1 80.06 3 SER B O 1
ATOM 1553 N N . PHE B 1 4 ? -9.773 -4.156 2.305 1 84.19 4 PHE B N 1
ATOM 1554 C CA . PHE B 1 4 ? -8.461 -4.754 2.514 1 84.19 4 PHE B CA 1
ATOM 1555 C C . PHE B 1 4 ? -8.586 -6.25 2.793 1 84.19 4 PHE B C 1
ATOM 1557 O O . PHE B 1 4 ? -7.879 -7.059 2.193 1 84.19 4 PHE B O 1
ATOM 1564 N N . GLN B 1 5 ? -9.477 -6.586 3.623 1 80.56 5 GLN B N 1
ATOM 1565 C CA . GLN B 1 5 ? -9.68 -7.984 3.986 1 80.56 5 GLN B CA 1
ATOM 1566 C C . GLN B 1 5 ? -10.125 -8.805 2.781 1 80.56 5 GLN B C 1
ATOM 1568 O O . GLN B 1 5 ? -9.719 -9.961 2.625 1 80.56 5 GLN B O 1
ATOM 1573 N N . SER B 1 6 ? -10.906 -8.211 1.985 1 85.44 6 SER B N 1
ATOM 1574 C CA . SER B 1 6 ? -11.375 -8.898 0.783 1 85.44 6 SER B CA 1
ATOM 1575 C C . SER B 1 6 ? -10.219 -9.18 -0.17 1 85.44 6 SER B C 1
ATOM 1577 O O . SER B 1 6 ? -10.148 -10.258 -0.764 1 85.44 6 SER B O 1
ATOM 1579 N N . VAL B 1 7 ? -9.352 -8.281 -0.288 1 85.5 7 VAL B N 1
ATOM 1580 C CA . VAL B 1 7 ? -8.203 -8.445 -1.167 1 85.5 7 VAL B CA 1
ATOM 1581 C C . VAL B 1 7 ? -7.305 -9.562 -0.643 1 85.5 7 VAL B C 1
ATOM 1583 O O . VAL B 1 7 ? -6.887 -10.438 -1.402 1 85.5 7 VAL B O 1
ATOM 1586 N N . ILE B 1 8 ? -7.07 -9.57 0.604 1 87.38 8 ILE B N 1
ATOM 1587 C CA . ILE B 1 8 ? -6.227 -10.586 1.225 1 87.38 8 ILE B CA 1
ATOM 1588 C C . ILE B 1 8 ? -6.859 -11.961 1.037 1 87.38 8 ILE B C 1
ATOM 1590 O O . ILE B 1 8 ? -6.172 -12.93 0.7 1 87.38 8 ILE B O 1
ATOM 1594 N N . PHE B 1 9 ? -8.172 -12.062 1.281 1 86.5 9 PHE B N 1
ATOM 1595 C CA . PHE B 1 9 ? -8.898 -13.32 1.149 1 86.5 9 PHE B CA 1
ATOM 1596 C C . PHE B 1 9 ? -8.812 -13.844 -0.278 1 86.5 9 PHE B C 1
ATOM 1598 O O . PHE B 1 9 ? -8.555 -15.031 -0.494 1 86.5 9 PHE B O 1
ATOM 1605 N N . THR B 1 10 ? -9.023 -12.953 -1.164 1 86.19 10 THR B N 1
ATOM 1606 C CA . THR B 1 10 ? -8.992 -13.336 -2.57 1 86.19 10 THR B CA 1
ATOM 1607 C C . THR B 1 10 ? -7.609 -13.859 -2.955 1 86.19 10 THR B C 1
ATOM 1609 O O . THR B 1 10 ? -7.492 -14.891 -3.627 1 86.19 10 THR B O 1
ATOM 1612 N N . LEU B 1 11 ? -6.578 -13.211 -2.537 1 87.25 11 LEU B N 1
ATOM 1613 C CA . LEU B 1 11 ? -5.219 -13.633 -2.85 1 87.25 11 LEU B CA 1
ATOM 1614 C C . LEU B 1 11 ? -4.891 -14.961 -2.18 1 87.25 11 LEU B C 1
ATOM 1616 O O . LEU B 1 11 ? -4.266 -15.836 -2.787 1 87.25 11 LEU B O 1
ATOM 1620 N N . ALA B 1 12 ? -5.32 -15.094 -0.956 1 86.44 12 ALA B N 1
ATOM 1621 C CA . ALA B 1 12 ? -5.094 -16.344 -0.236 1 86.44 12 ALA B CA 1
ATOM 1622 C C . ALA B 1 12 ? -5.746 -17.516 -0.959 1 86.44 12 ALA B C 1
ATOM 1624 O O . ALA B 1 12 ? -5.133 -18.578 -1.112 1 86.44 12 ALA B O 1
ATOM 1625 N N . VAL B 1 13 ? -6.863 -17.312 -1.422 1 83.75 13 VAL B N 1
ATOM 1626 C CA . VAL B 1 13 ? -7.598 -18.359 -2.133 1 83.75 13 VAL B CA 1
ATOM 1627 C C . VAL B 1 13 ? -6.895 -18.688 -3.451 1 83.75 13 VAL B C 1
ATOM 1629 O O . VAL B 1 13 ? -6.715 -19.844 -3.801 1 83.75 13 VAL B O 1
ATOM 1632 N N . ALA B 1 14 ? -6.516 -17.672 -4.152 1 84.88 14 ALA B N 1
ATOM 1633 C CA . ALA B 1 14 ? -5.824 -17.875 -5.426 1 84.88 14 ALA B CA 1
ATOM 1634 C C . ALA B 1 14 ? -4.543 -18.688 -5.23 1 84.88 14 ALA B C 1
ATOM 1636 O O . ALA B 1 14 ? -4.273 -19.625 -5.98 1 84.88 14 ALA B O 1
ATOM 1637 N N . TYR B 1 15 ? -3.863 -18.406 -4.25 1 85.62 15 TYR B N 1
ATOM 1638 C CA . TYR B 1 15 ? -2.621 -19.109 -3.961 1 85.62 15 TYR B CA 1
ATOM 1639 C C . TYR B 1 15 ? -2.9 -20.547 -3.551 1 85.62 15 TYR B C 1
ATOM 1641 O O . TYR B 1 15 ? -2.182 -21.469 -3.955 1 85.62 15 TYR B O 1
ATOM 1649 N N . ALA B 1 16 ? -3.875 -20.719 -2.797 1 85.62 16 ALA B N 1
ATOM 1650 C CA . ALA B 1 16 ? -4.254 -22.062 -2.393 1 85.62 16 ALA B CA 1
ATOM 1651 C C . ALA B 1 16 ? -4.66 -22.906 -3.6 1 85.62 16 ALA B C 1
ATOM 1653 O O . ALA B 1 16 ? -4.305 -24.078 -3.695 1 85.62 16 ALA B O 1
ATOM 1654 N N . VAL B 1 17 ? -5.328 -22.359 -4.484 1 81.62 17 VAL B N 1
ATOM 1655 C CA . VAL B 1 17 ? -5.828 -23.078 -5.66 1 81.62 17 VAL B CA 1
ATOM 1656 C C . VAL B 1 17 ? -4.656 -23.5 -6.543 1 81.62 17 VAL B C 1
ATOM 1658 O O . VAL B 1 17 ? -4.617 -24.625 -7.035 1 81.62 17 VAL B O 1
ATOM 1661 N N . VAL B 1 18 ? -3.695 -22.625 -6.703 1 82.38 18 VAL B N 1
ATOM 1662 C CA . VAL B 1 18 ? -2.529 -22.953 -7.52 1 82.38 18 VAL B CA 1
ATOM 1663 C C . VAL B 1 18 ? -1.743 -24.094 -6.879 1 82.38 18 VAL B C 1
ATOM 1665 O O . VAL B 1 18 ? -1.284 -25 -7.574 1 82.38 18 VAL B O 1
ATOM 1668 N N . GLY B 1 19 ? -1.628 -23.922 -5.57 1 82.75 19 GLY B N 1
ATOM 1669 C CA . GLY B 1 19 ? -0.975 -25.031 -4.871 1 82.75 19 GLY B CA 1
ATOM 1670 C C . GLY B 1 19 ? -1.706 -26.344 -5.016 1 82.75 19 GLY B C 1
ATOM 1671 O O . GLY B 1 19 ? -1.084 -27.375 -5.25 1 82.75 19 GLY B O 1
ATOM 1672 N N . ALA B 1 20 ? -2.986 -26.328 -4.938 1 83.62 20 ALA B N 1
ATOM 1673 C CA . ALA B 1 20 ? -3.805 -27.531 -5.082 1 83.62 20 ALA B CA 1
ATOM 1674 C C . ALA B 1 20 ? -3.707 -28.094 -6.496 1 83.62 20 ALA B C 1
ATOM 1676 O O . ALA B 1 20 ? -3.613 -29.312 -6.684 1 83.62 20 ALA B O 1
ATOM 1677 N N . LEU B 1 21 ? -3.779 -27.25 -7.434 1 81.94 21 LEU B N 1
ATOM 1678 C CA . LEU B 1 21 ? -3.666 -27.688 -8.82 1 81.94 21 LEU B CA 1
ATOM 1679 C C . LEU B 1 21 ? -2.326 -28.375 -9.07 1 81.94 21 LEU B C 1
ATOM 1681 O O . LEU B 1 21 ? -2.273 -29.438 -9.695 1 81.94 21 LEU B O 1
ATOM 1685 N N . LEU B 1 22 ? -1.328 -27.719 -8.602 1 80.94 22 LEU B N 1
ATOM 1686 C CA . LEU B 1 22 ? -0.004 -28.312 -8.75 1 80.94 22 LEU B CA 1
ATOM 1687 C C . LEU B 1 22 ? 0.057 -29.672 -8.078 1 80.94 22 LEU B C 1
ATOM 1689 O O . LEU B 1 22 ? 0.631 -30.625 -8.625 1 80.94 22 LEU B O 1
ATOM 1693 N N . LEU B 1 23 ? -0.538 -29.734 -6.934 1 80.38 23 LEU B N 1
ATOM 1694 C CA . LEU B 1 23 ? -0.546 -31 -6.211 1 80.38 23 LEU B CA 1
ATOM 1695 C C . LEU B 1 23 ? -1.297 -32.062 -6.996 1 80.38 23 LEU B C 1
ATOM 1697 O O . LEU B 1 23 ? -0.848 -33.219 -7.082 1 80.38 23 LEU B O 1
ATOM 1701 N N . VAL B 1 24 ? -2.371 -31.766 -7.535 1 79.44 24 VAL B N 1
ATOM 1702 C CA . VAL B 1 24 ? -3.182 -32.719 -8.312 1 79.44 24 VAL B CA 1
ATOM 1703 C C . VAL B 1 24 ? -2.395 -33.188 -9.531 1 79.44 24 VAL B C 1
ATOM 1705 O O . VAL B 1 24 ? -2.352 -34.375 -9.812 1 79.44 24 VAL B O 1
ATOM 1708 N N . VAL B 1 25 ? -1.802 -32.281 -10.188 1 76.75 25 VAL B N 1
ATOM 1709 C CA . VAL B 1 25 ? -1.023 -32.656 -11.367 1 76.75 25 VAL B CA 1
ATOM 1710 C C . VAL B 1 25 ? 0.141 -33.562 -10.969 1 76.75 25 VAL B C 1
ATOM 1712 O O . VAL B 1 25 ? 0.421 -34.531 -11.641 1 76.75 25 VAL B O 1
ATOM 1715 N N . LEU B 1 26 ? 0.75 -33.156 -9.844 1 77.19 26 LEU B N 1
ATOM 1716 C CA . LEU B 1 26 ? 1.891 -33.938 -9.375 1 77.19 26 LEU B CA 1
ATOM 1717 C C . LEU B 1 26 ? 1.459 -35.344 -8.992 1 77.19 26 LEU B C 1
ATOM 1719 O O . LEU B 1 26 ? 2.186 -36.312 -9.242 1 77.19 26 LEU B O 1
ATOM 1723 N N . VAL B 1 27 ? 0.355 -35.469 -8.477 1 77.44 27 VAL B N 1
ATOM 1724 C CA . VAL B 1 27 ? -0.115 -36.781 -7.996 1 77.44 27 VAL B CA 1
ATOM 1725 C C . VAL B 1 27 ? -0.575 -37.625 -9.172 1 77.44 27 VAL B C 1
ATOM 1727 O O . VAL B 1 27 ? -0.304 -38.844 -9.219 1 77.44 27 VAL B O 1
ATOM 1730 N N . TYR B 1 28 ? -1.198 -37 -10.086 1 77.81 28 TYR B N 1
ATOM 1731 C CA . TYR B 1 28 ? -1.809 -37.812 -11.148 1 77.81 28 TYR B CA 1
ATOM 1732 C C . TYR B 1 28 ? -0.866 -37.938 -12.344 1 77.81 28 TYR B C 1
ATOM 1734 O O . TYR B 1 28 ? -1.085 -38.781 -13.227 1 77.81 28 TYR B O 1
ATOM 1742 N N . ALA B 1 29 ? 0.068 -37.156 -12.289 1 75 29 ALA B N 1
ATOM 1743 C CA . ALA B 1 29 ? 1.019 -37.25 -13.398 1 75 29 ALA B CA 1
ATOM 1744 C C . ALA B 1 29 ? 1.938 -38.469 -13.234 1 75 29 ALA B C 1
ATOM 1746 O O . ALA B 1 29 ? 2.322 -38.812 -12.109 1 75 29 ALA B O 1
ATOM 1747 N N . ARG B 1 30 ? 1.978 -39.25 -14.148 1 76.81 30 ARG B N 1
ATOM 1748 C CA . ARG B 1 30 ? 2.895 -40.375 -14.156 1 76.81 30 ARG B CA 1
ATOM 1749 C C . ARG B 1 30 ? 4.324 -39.938 -14.43 1 76.81 30 ARG B C 1
ATOM 1751 O O . ARG B 1 30 ? 4.922 -40.312 -15.438 1 76.81 30 ARG B O 1
ATOM 1758 N N . LEU B 1 31 ? 4.746 -39 -13.625 1 74.06 31 LEU B N 1
ATOM 1759 C CA . LEU B 1 31 ? 6.094 -38.469 -13.781 1 74.06 31 LEU B CA 1
ATOM 1760 C C . LEU B 1 31 ? 7.07 -39.156 -12.836 1 74.06 31 LEU B C 1
ATOM 1762 O O . LEU B 1 31 ? 6.656 -39.75 -11.836 1 74.06 31 LEU B O 1
ATOM 1766 N N . HIS B 1 32 ? 8.297 -39.281 -13.25 1 80.12 32 HIS B N 1
ATOM 1767 C CA . HIS B 1 32 ? 9.352 -39.844 -12.414 1 80.12 32 HIS B CA 1
ATOM 1768 C C . HIS B 1 32 ? 9.477 -39.062 -11.102 1 80.12 32 HIS B C 1
ATOM 1770 O O . HIS B 1 32 ? 9.141 -37.875 -11.039 1 80.12 32 HIS B O 1
ATOM 1776 N N . TRP B 1 33 ? 9.836 -39.688 -10.008 1 81.38 33 TRP B N 1
ATOM 1777 C CA . TRP B 1 33 ? 9.922 -39.125 -8.664 1 81.38 33 TRP B CA 1
ATOM 1778 C C . TRP B 1 33 ? 10.781 -37.875 -8.664 1 81.38 33 TRP B C 1
ATOM 1780 O O . TRP B 1 33 ? 10.508 -36.906 -7.918 1 81.38 33 TRP B O 1
ATOM 1790 N N . SER B 1 34 ? 11.75 -37.75 -9.516 1 82.88 34 SER B N 1
ATOM 1791 C CA . SER B 1 34 ? 12.641 -36.625 -9.555 1 82.88 34 SER B CA 1
ATOM 1792 C C . SER B 1 34 ? 11.898 -35.344 -9.992 1 82.88 34 SER B C 1
ATOM 1794 O O . SER B 1 34 ? 12.133 -34.281 -9.453 1 82.88 34 SER B O 1
ATOM 1796 N N . PHE B 1 35 ? 10.953 -35.375 -10.93 1 80.5 35 PHE B N 1
ATOM 1797 C CA . PHE B 1 35 ? 10.188 -34.25 -11.414 1 80.5 35 PHE B CA 1
ATOM 1798 C C . PHE B 1 35 ? 9.234 -33.75 -10.344 1 80.5 35 PHE B C 1
ATOM 1800 O O . PHE B 1 35 ? 9.047 -32.531 -10.188 1 80.5 35 PHE B O 1
ATOM 1807 N N . LYS B 1 36 ? 8.812 -34.656 -9.547 1 81.75 36 LYS B N 1
ATOM 1808 C CA . LYS B 1 36 ? 7.891 -34.312 -8.477 1 81.75 36 LYS B CA 1
ATOM 1809 C C . LYS B 1 36 ? 8.625 -33.562 -7.363 1 81.75 36 LYS B C 1
ATOM 1811 O O . LYS B 1 36 ? 8.125 -32.531 -6.859 1 81.75 36 LYS B O 1
ATOM 1816 N N . ALA B 1 37 ? 9.742 -34.031 -7.121 1 86.94 37 ALA B N 1
ATOM 1817 C CA . ALA B 1 37 ? 10.555 -33.406 -6.09 1 86.94 37 ALA B CA 1
ATOM 1818 C C . ALA B 1 37 ? 10.922 -31.969 -6.5 1 86.94 37 ALA B C 1
ATOM 1820 O O . ALA B 1 37 ? 10.828 -31.047 -5.695 1 86.94 37 ALA B O 1
ATOM 1821 N N . ILE B 1 38 ? 11.258 -31.797 -7.715 1 84.5 38 ILE B N 1
ATOM 1822 C CA . ILE B 1 38 ? 11.633 -30.484 -8.242 1 84.5 38 ILE B CA 1
ATOM 1823 C C . ILE B 1 38 ? 10.422 -29.562 -8.219 1 84.5 38 ILE B C 1
ATOM 1825 O O . ILE B 1 38 ? 10.531 -28.391 -7.812 1 84.5 38 ILE B O 1
ATOM 1829 N N . ALA B 1 39 ? 9.297 -30.078 -8.586 1 83.81 39 ALA B N 1
ATOM 1830 C CA . ALA B 1 39 ? 8.07 -29.281 -8.594 1 83.81 39 ALA B CA 1
ATOM 1831 C C . ALA B 1 39 ? 7.711 -28.812 -7.191 1 83.81 39 ALA B C 1
ATOM 1833 O O . ALA B 1 39 ? 7.309 -27.656 -7.004 1 83.81 39 ALA B O 1
ATOM 1834 N N . ILE B 1 40 ? 7.93 -29.688 -6.23 1 85.31 40 ILE B N 1
ATOM 1835 C CA . ILE B 1 40 ? 7.625 -29.359 -4.844 1 85.31 40 ILE B CA 1
ATOM 1836 C C . ILE B 1 40 ? 8.555 -28.25 -4.367 1 85.31 40 ILE B C 1
ATOM 1838 O O . ILE B 1 40 ? 8.109 -27.281 -3.742 1 85.31 40 ILE B O 1
ATOM 1842 N N . VAL B 1 41 ? 9.742 -28.359 -4.699 1 88.38 41 VAL B N 1
ATOM 1843 C CA . VAL B 1 41 ? 10.742 -27.391 -4.266 1 88.38 41 VAL B CA 1
ATOM 1844 C C . VAL B 1 41 ? 10.461 -26.047 -4.93 1 88.38 41 VAL B C 1
ATOM 1846 O O . VAL B 1 41 ? 10.445 -25 -4.262 1 88.38 41 VAL B O 1
ATOM 1849 N N . VAL B 1 42 ? 10.156 -26.047 -6.18 1 85.5 42 VAL B N 1
ATOM 1850 C CA . VAL B 1 42 ? 9.938 -24.828 -6.938 1 85.5 42 VAL B CA 1
ATOM 1851 C C . VAL B 1 42 ? 8.648 -24.156 -6.473 1 85.5 42 VAL B C 1
ATOM 1853 O O . VAL B 1 42 ? 8.602 -22.938 -6.289 1 85.5 42 VAL B O 1
ATOM 1856 N N . THR B 1 43 ? 7.66 -24.922 -6.234 1 84.75 43 THR B N 1
ATOM 1857 C CA . THR B 1 43 ? 6.391 -24.375 -5.762 1 84.75 43 THR B CA 1
ATOM 1858 C C . THR B 1 43 ? 6.551 -23.766 -4.371 1 84.75 43 THR B C 1
ATOM 1860 O O . THR B 1 43 ? 6.016 -22.688 -4.098 1 84.75 43 THR B O 1
ATOM 1863 N N . SER B 1 44 ? 7.312 -24.5 -3.527 1 86.75 44 SER B N 1
ATOM 1864 C CA . SER B 1 44 ? 7.555 -23.984 -2.188 1 86.75 44 SER B CA 1
ATOM 1865 C C . SER B 1 44 ? 8.312 -22.656 -2.238 1 86.75 44 SER B C 1
ATOM 1867 O O . SER B 1 44 ? 7.938 -21.703 -1.555 1 86.75 44 SER B O 1
ATOM 1869 N N . ALA B 1 45 ? 9.312 -22.656 -3.031 1 87.38 45 ALA B N 1
ATOM 1870 C CA . ALA B 1 45 ? 10.078 -21.422 -3.211 1 87.38 45 ALA B CA 1
ATOM 1871 C C . ALA B 1 45 ? 9.195 -20.297 -3.75 1 87.38 45 ALA B C 1
ATOM 1873 O O . ALA B 1 45 ? 9.297 -19.156 -3.305 1 87.38 45 ALA B O 1
ATOM 1874 N N . PHE B 1 46 ? 8.297 -20.531 -4.66 1 86.06 46 PHE B N 1
ATOM 1875 C CA . PHE B 1 46 ? 7.367 -19.562 -5.215 1 86.06 46 PHE B CA 1
ATOM 1876 C C . PHE B 1 46 ? 6.48 -18.969 -4.125 1 86.06 46 PHE B C 1
ATOM 1878 O O . PHE B 1 46 ? 6.242 -17.75 -4.094 1 86.06 46 PHE B O 1
ATOM 1885 N N . TYR B 1 47 ? 6.039 -19.906 -3.266 1 87.56 47 TYR B N 1
ATOM 1886 C CA . TYR B 1 47 ? 5.16 -19.422 -2.203 1 87.56 47 TYR B CA 1
ATOM 1887 C C . TYR B 1 47 ? 5.891 -18.453 -1.288 1 87.56 47 TYR B C 1
ATOM 1889 O O . TYR B 1 47 ? 5.344 -17.406 -0.917 1 87.56 47 TYR B O 1
ATOM 1897 N N . VAL B 1 48 ? 7.113 -18.703 -0.967 1 87.56 48 VAL B N 1
ATOM 1898 C CA . VAL B 1 48 ? 7.898 -17.844 -0.084 1 87.56 48 VAL B CA 1
ATOM 1899 C C . VAL B 1 48 ? 8.172 -16.516 -0.77 1 87.56 48 VAL B C 1
ATOM 1901 O O . VAL B 1 48 ? 7.973 -15.445 -0.175 1 87.56 48 VAL B O 1
ATOM 1904 N N . VAL B 1 49 ? 8.492 -16.531 -2.016 1 86 49 VAL B N 1
ATOM 1905 C CA . VAL B 1 49 ? 8.812 -15.336 -2.779 1 86 49 VAL B CA 1
ATOM 1906 C C . VAL B 1 49 ? 7.551 -14.5 -2.971 1 86 49 VAL B C 1
ATOM 1908 O O . VAL B 1 49 ? 7.586 -13.273 -2.84 1 86 49 VAL B O 1
ATOM 1911 N N . SER B 1 50 ? 6.488 -15.164 -3.311 1 85.94 50 SER B N 1
ATOM 1912 C CA . SER B 1 50 ? 5.223 -14.469 -3.498 1 85.94 50 SER B CA 1
ATOM 1913 C C . SER B 1 50 ? 4.773 -13.773 -2.213 1 85.94 50 SER B C 1
ATOM 1915 O O . SER B 1 50 ? 4.277 -12.648 -2.248 1 85.94 50 SER B O 1
ATOM 1917 N N . PHE B 1 51 ? 4.977 -14.477 -1.114 1 85.88 51 PHE B N 1
ATOM 1918 C CA . PHE B 1 51 ? 4.594 -13.906 0.173 1 85.88 51 PHE B CA 1
ATOM 1919 C C . PHE B 1 51 ? 5.41 -12.664 0.48 1 85.88 51 PHE B C 1
ATOM 1921 O O . PHE B 1 51 ? 4.859 -11.625 0.861 1 85.88 51 PHE B O 1
ATOM 1928 N N . GLY B 1 52 ? 6.664 -12.773 0.275 1 85.88 52 GLY B N 1
ATOM 1929 C CA . GLY B 1 52 ? 7.52 -11.609 0.461 1 85.88 52 GLY B CA 1
ATOM 1930 C C . GLY B 1 52 ? 7.176 -10.461 -0.468 1 85.88 52 GLY B C 1
ATOM 1931 O O . GLY B 1 52 ? 7.172 -9.305 -0.053 1 85.88 52 GLY B O 1
ATOM 1932 N N . GLY B 1 53 ? 6.883 -10.797 -1.696 1 86.5 53 GLY B N 1
ATOM 1933 C CA . GLY B 1 53 ? 6.508 -9.781 -2.666 1 86.5 53 GLY B CA 1
ATOM 1934 C C . GLY B 1 53 ? 5.207 -9.078 -2.322 1 86.5 53 GLY B C 1
ATOM 1935 O O . GLY B 1 53 ? 5.098 -7.859 -2.465 1 86.5 53 GLY B O 1
ATOM 1936 N N . MET B 1 54 ? 4.316 -9.867 -1.926 1 88.25 54 MET B N 1
ATOM 1937 C CA . MET B 1 54 ? 3.033 -9.289 -1.531 1 88.25 54 MET B CA 1
ATOM 1938 C C . MET B 1 54 ? 3.207 -8.328 -0.362 1 88.25 54 MET B C 1
ATOM 1940 O O . MET B 1 54 ? 2.619 -7.242 -0.351 1 88.25 54 MET B O 1
ATOM 1944 N N . ARG B 1 55 ? 4.004 -8.695 0.538 1 87.19 55 ARG B N 1
ATOM 1945 C CA . ARG B 1 55 ? 4.305 -7.82 1.666 1 87.19 55 ARG B CA 1
ATOM 1946 C C . ARG B 1 55 ? 5.027 -6.562 1.203 1 87.19 55 ARG B C 1
ATOM 1948 O O . ARG B 1 55 ? 4.797 -5.473 1.736 1 87.19 55 ARG B O 1
ATOM 1955 N N . GLY B 1 56 ? 5.824 -6.758 0.292 1 89.31 56 GLY B N 1
ATOM 1956 C CA . GLY B 1 56 ? 6.602 -5.648 -0.24 1 89.31 56 GLY B CA 1
ATOM 1957 C C . GLY B 1 56 ? 5.762 -4.66 -1.024 1 89.31 56 GLY B C 1
ATOM 1958 O O . GLY B 1 56 ? 6.152 -3.5 -1.19 1 89.31 56 GLY B O 1
ATOM 1959 N N . LEU B 1 57 ? 4.645 -5.062 -1.496 1 91.31 57 LEU B N 1
ATOM 1960 C CA . LEU B 1 57 ? 3.771 -4.195 -2.275 1 91.31 57 LEU B CA 1
ATOM 1961 C C . LEU B 1 57 ? 2.99 -3.252 -1.366 1 91.31 57 LEU B C 1
ATOM 1963 O O . LEU B 1 57 ? 2.65 -2.137 -1.767 1 91.31 57 LEU B O 1
ATOM 1967 N N . LEU B 1 58 ? 2.797 -3.73 -0.188 1 93.5 58 LEU B N 1
ATOM 1968 C CA . LEU B 1 58 ? 2.045 -2.92 0.764 1 93.5 58 LEU B CA 1
ATOM 1969 C C . LEU B 1 58 ? 2.764 -1.605 1.048 1 93.5 58 LEU B C 1
ATOM 1971 O O . LEU B 1 58 ? 3.996 -1.556 1.053 1 93.5 58 LEU B O 1
ATOM 1975 N N . GLY B 1 59 ? 1.955 -0.63 1.269 1 95.06 59 GLY B N 1
ATOM 1976 C CA . GLY B 1 59 ? 2.502 0.665 1.642 1 95.06 59 GLY B CA 1
ATOM 1977 C C . GLY B 1 59 ? 2.662 1.606 0.463 1 95.06 59 GLY B C 1
ATOM 1978 O O . GLY B 1 59 ? 2.67 2.826 0.634 1 95.06 59 GLY B O 1
ATOM 1979 N N . TRP B 1 60 ? 2.926 1.029 -0.7 1 94.88 60 TRP B N 1
ATOM 1980 C CA . TRP B 1 60 ? 3.078 1.857 -1.892 1 94.88 60 TRP B CA 1
ATOM 1981 C C . TRP B 1 60 ? 1.718 2.279 -2.438 1 94.88 60 TRP B C 1
ATOM 1983 O O . TRP B 1 60 ? 0.717 1.588 -2.234 1 94.88 60 TRP B O 1
ATOM 1993 N N . ALA B 1 61 ? 1.692 3.324 -3.123 1 95.38 61 ALA B N 1
ATOM 1994 C CA . ALA B 1 61 ? 0.436 3.928 -3.559 1 95.38 61 ALA B CA 1
ATOM 1995 C C . ALA B 1 61 ? -0.212 3.105 -4.668 1 95.38 61 ALA B C 1
ATOM 1997 O O . ALA B 1 61 ? 0.483 2.502 -5.488 1 95.38 61 ALA B O 1
ATOM 1998 N N . SER B 1 62 ? -1.464 3.201 -4.652 1 93.62 62 SER B N 1
ATOM 1999 C CA . SER B 1 62 ? -2.262 2.518 -5.668 1 93.62 62 SER B CA 1
ATOM 2000 C C . SER B 1 62 ? -2.531 3.426 -6.863 1 93.62 62 SER B C 1
ATOM 2002 O O . SER B 1 62 ? -2.668 4.641 -6.707 1 93.62 62 SER B O 1
ATOM 2004 N N . THR B 1 63 ? -2.641 2.848 -8.023 1 90.5 63 THR B N 1
ATOM 2005 C CA . THR B 1 63 ? -3.031 3.586 -9.219 1 90.5 63 THR B CA 1
ATOM 2006 C C . THR B 1 63 ? -4.488 3.307 -9.578 1 90.5 63 THR B C 1
ATOM 2008 O O . THR B 1 63 ? -4.945 3.654 -10.664 1 90.5 63 THR B O 1
ATOM 2011 N N . GLU B 1 64 ? -5.121 2.609 -8.641 1 87.44 64 GLU B N 1
ATOM 2012 C CA . GLU B 1 64 ? -6.543 2.354 -8.844 1 87.44 64 GLU B CA 1
ATOM 2013 C C . GLU B 1 64 ? -7.363 3.629 -8.68 1 87.44 64 GLU B C 1
ATOM 2015 O O . GLU B 1 64 ? -6.84 4.66 -8.25 1 87.44 64 GLU B O 1
ATOM 2020 N N . ARG B 1 65 ? -8.656 3.469 -9.039 1 87.25 65 ARG B N 1
ATOM 2021 C CA . ARG B 1 65 ? -9.562 4.605 -8.875 1 87.25 65 ARG B CA 1
ATOM 2022 C C . ARG B 1 65 ? -9.758 4.941 -7.398 1 87.25 65 ARG B C 1
ATOM 2024 O O . ARG B 1 65 ? -9.844 4.043 -6.559 1 87.25 65 ARG B O 1
ATOM 2031 N N . LEU B 1 66 ? -9.891 6.199 -7.121 1 91.81 66 LEU B N 1
ATOM 2032 C CA . LEU B 1 66 ? -10.156 6.672 -5.766 1 91.81 66 LEU B CA 1
ATOM 2033 C C . LEU B 1 66 ? -11.508 6.164 -5.266 1 91.81 66 LEU B C 1
ATOM 2035 O O . LEU B 1 66 ? -12.359 5.777 -6.066 1 91.81 66 LEU B O 1
ATOM 2039 N N . PRO B 1 67 ? -11.625 6.023 -4 1 90.38 67 PRO B N 1
ATOM 2040 C CA . PRO B 1 67 ? -12.961 5.707 -3.482 1 90.38 67 PRO B CA 1
ATOM 2041 C C . PRO B 1 67 ? -14.008 6.758 -3.863 1 90.38 67 PRO B C 1
ATOM 2043 O O . PRO B 1 67 ? -13.664 7.914 -4.113 1 90.38 67 PRO B O 1
ATOM 2046 N N . ALA B 1 68 ? -15.234 6.406 -3.9 1 89.31 68 ALA B N 1
ATOM 2047 C CA . ALA B 1 68 ? -16.312 7.277 -4.355 1 89.31 68 ALA B CA 1
ATOM 2048 C C . ALA B 1 68 ? -16.281 8.617 -3.631 1 89.31 68 ALA B C 1
ATOM 2050 O O . ALA B 1 68 ? -16.391 9.672 -4.262 1 89.31 68 ALA B O 1
ATOM 2051 N N . ASN B 1 69 ? -16.172 8.516 -2.26 1 90.69 69 ASN B N 1
ATOM 2052 C CA . ASN B 1 69 ? -15.984 9.672 -1.395 1 90.69 69 ASN B CA 1
ATOM 2053 C C . ASN B 1 69 ? -14.812 9.477 -0.435 1 90.69 69 ASN B C 1
ATOM 2055 O O . ASN B 1 69 ? -14.648 8.398 0.135 1 90.69 69 ASN B O 1
ATOM 2059 N N . PHE B 1 70 ? -14.094 10.508 -0.334 1 94.06 70 PHE B N 1
ATOM 2060 C CA . PHE B 1 70 ? -12.938 10.312 0.537 1 94.06 70 PHE B CA 1
ATOM 2061 C C . PHE B 1 70 ? -12.586 11.609 1.262 1 94.06 70 PHE B C 1
ATOM 2063 O O . PHE B 1 70 ? -12.969 12.695 0.826 1 94.06 70 PHE B O 1
ATOM 2070 N N . LYS B 1 71 ? -11.945 11.516 2.377 1 95.38 71 LYS B N 1
ATOM 2071 C CA . LYS B 1 71 ? -11.305 12.594 3.117 1 95.38 71 LYS B CA 1
ATOM 2072 C C . LYS B 1 71 ? -9.805 12.641 2.824 1 95.38 71 LYS B C 1
ATOM 2074 O O . LYS B 1 71 ? -9.125 11.617 2.879 1 95.38 71 LYS B O 1
ATOM 2079 N N . LEU B 1 72 ? -9.305 13.742 2.438 1 95.25 72 LEU B N 1
ATOM 2080 C CA . LEU B 1 72 ? -7.883 13.906 2.17 1 95.25 72 LEU B CA 1
ATOM 2081 C C . LEU B 1 72 ? -7.105 14.125 3.465 1 95.25 72 LEU B C 1
ATOM 2083 O O . LEU B 1 72 ? -7.395 15.062 4.211 1 95.25 72 LEU B O 1
ATOM 2087 N N . LEU B 1 73 ? -6.18 13.281 3.699 1 95.38 73 LEU B N 1
ATOM 2088 C CA . LEU B 1 73 ? -5.344 13.43 4.887 1 95.38 73 LEU B CA 1
ATOM 2089 C C . LEU B 1 73 ? -4.086 14.234 4.574 1 95.38 73 LEU B C 1
ATOM 2091 O O . LEU B 1 73 ? -3.723 15.141 5.324 1 95.38 73 LEU B O 1
ATOM 2095 N N . HIS B 1 74 ? -3.438 13.883 3.543 1 95.62 74 HIS B N 1
ATOM 2096 C CA . HIS B 1 74 ? -2.213 14.555 3.111 1 95.62 74 HIS B CA 1
ATOM 2097 C C . HIS B 1 74 ? -1.913 14.258 1.646 1 95.62 74 HIS B C 1
ATOM 2099 O O . HIS B 1 74 ? -2.523 13.367 1.048 1 95.62 74 HIS B O 1
ATOM 2105 N N . SER B 1 75 ? -1.053 15.031 1.07 1 95.56 75 SER B N 1
ATOM 2106 C CA . SER B 1 75 ? -0.637 14.82 -0.313 1 95.56 75 SER B CA 1
ATOM 2107 C C . SER B 1 75 ? 0.854 15.086 -0.489 1 95.56 75 SER B C 1
ATOM 2109 O O . SER B 1 75 ? 1.46 15.805 0.313 1 95.56 75 SER B O 1
ATOM 2111 N N . ARG B 1 76 ? 1.405 14.453 -1.436 1 95.25 76 ARG B N 1
ATOM 2112 C CA . ARG B 1 76 ? 2.787 14.672 -1.852 1 95.25 76 ARG B CA 1
ATOM 2113 C C . ARG B 1 76 ? 2.879 14.883 -3.359 1 95.25 76 ARG B C 1
ATOM 2115 O O . ARG B 1 76 ? 2.604 13.969 -4.137 1 95.25 76 ARG B O 1
ATOM 2122 N N . ILE B 1 77 ? 3.295 16.047 -3.703 1 93.69 77 ILE B N 1
ATOM 2123 C CA . ILE B 1 77 ? 3.369 16.406 -5.117 1 93.69 77 ILE B CA 1
ATOM 2124 C C . ILE B 1 77 ? 4.805 16.234 -5.613 1 93.69 77 ILE B C 1
ATOM 2126 O O . ILE B 1 77 ? 5.727 16.859 -5.082 1 93.69 77 ILE B O 1
ATOM 2130 N N . VAL B 1 78 ? 4.957 15.43 -6.551 1 91.5 78 VAL B N 1
ATOM 2131 C CA . VAL B 1 78 ? 6.242 15.25 -7.215 1 91.5 78 VAL B CA 1
ATOM 2132 C C . VAL B 1 78 ? 6.184 15.852 -8.617 1 91.5 78 VAL B C 1
ATOM 2134 O O . VAL B 1 78 ? 5.512 15.312 -9.5 1 91.5 78 VAL B O 1
ATOM 2137 N N . GLU B 1 79 ? 6.891 16.859 -8.805 1 89.75 79 GLU B N 1
ATOM 2138 C CA . GLU B 1 79 ? 6.898 17.562 -10.086 1 89.75 79 GLU B CA 1
ATOM 2139 C C . GLU B 1 79 ? 7.711 16.797 -11.125 1 89.75 79 GLU B C 1
ATOM 2141 O O . GLU B 1 79 ? 8.688 16.125 -10.789 1 89.75 79 GLU B O 1
ATOM 2146 N N . PRO B 1 80 ? 7.246 16.906 -12.359 1 86.81 80 PRO B N 1
ATOM 2147 C CA . PRO B 1 80 ? 8.016 16.266 -13.422 1 86.81 80 PRO B CA 1
ATOM 2148 C C . PRO B 1 80 ? 9.414 16.844 -13.586 1 86.81 80 PRO B C 1
ATOM 2150 O O . PRO B 1 80 ? 9.617 18.047 -13.352 1 86.81 80 PRO B O 1
ATOM 2153 N N . HIS B 1 81 ? 10.312 15.938 -13.672 1 77.94 81 HIS B N 1
ATOM 2154 C CA . HIS B 1 81 ? 11.664 16.391 -14 1 77.94 81 HIS B CA 1
ATOM 2155 C C . HIS B 1 81 ? 12.008 16.078 -15.453 1 77.94 81 HIS B C 1
ATOM 2157 O O . HIS B 1 81 ? 12.039 14.906 -15.852 1 77.94 81 HIS B O 1
ATOM 2163 N N . SER B 1 82 ? 11.992 16.969 -16.219 1 65.31 82 SER B N 1
ATOM 2164 C CA . SER B 1 82 ? 12.242 16.859 -17.656 1 65.31 82 SER B CA 1
ATOM 2165 C C . SER B 1 82 ? 13.562 16.156 -17.938 1 65.31 82 SER B C 1
ATOM 2167 O O . SER B 1 82 ? 13.648 15.328 -18.844 1 65.31 82 SER B O 1
ATOM 2169 N N . LEU B 1 83 ? 14.453 16.531 -17.156 1 61.66 83 LEU B N 1
ATOM 2170 C CA . LEU B 1 83 ? 15.781 16.016 -17.469 1 61.66 83 LEU B CA 1
ATOM 2171 C C . LEU B 1 83 ? 15.844 14.508 -17.25 1 61.66 83 LEU B C 1
ATOM 2173 O O . LEU B 1 83 ? 16.562 13.805 -17.969 1 61.66 83 LEU B O 1
ATOM 2177 N N . GLU B 1 84 ? 14.984 14.148 -16.328 1 60.97 84 GLU B N 1
ATOM 2178 C CA . GLU B 1 84 ? 15.086 12.727 -15.992 1 60.97 84 GLU B CA 1
ATOM 2179 C C . GLU B 1 84 ? 13.945 11.93 -16.625 1 60.97 84 GLU B C 1
ATOM 2181 O O . GLU B 1 84 ? 13.914 10.703 -16.531 1 60.97 84 GLU B O 1
ATOM 2186 N N . GLY B 1 85 ? 13.172 12.664 -17.359 1 69.44 85 GLY B N 1
ATOM 2187 C CA . GLY B 1 85 ? 12.062 11.961 -18 1 69.44 85 GLY B CA 1
ATOM 2188 C C . GLY B 1 85 ? 11.016 11.477 -17.016 1 69.44 85 GLY B C 1
ATOM 2189 O O . GLY B 1 85 ? 10.273 10.539 -17.297 1 69.44 85 GLY B O 1
ATOM 2190 N N . ASP B 1 86 ? 10.977 11.969 -15.875 1 75.25 86 ASP B N 1
ATOM 2191 C CA . ASP B 1 86 ? 10 11.547 -14.875 1 75.25 86 ASP B CA 1
ATOM 2192 C C . ASP B 1 86 ? 8.711 12.359 -14.992 1 75.25 86 ASP B C 1
ATOM 2194 O O . ASP B 1 86 ? 8.727 13.586 -14.852 1 75.25 86 ASP B O 1
ATOM 2198 N N . PRO B 1 87 ? 7.605 11.734 -15.43 1 82.38 87 PRO B N 1
ATOM 2199 C CA . PRO B 1 87 ? 6.348 12.445 -15.648 1 82.38 87 PRO B CA 1
ATOM 2200 C C . PRO B 1 87 ? 5.793 13.062 -14.367 1 82.38 87 PRO B C 1
ATOM 2202 O O . PRO B 1 87 ? 4.887 13.898 -14.422 1 82.38 87 PRO B O 1
ATOM 2205 N N . GLY B 1 88 ? 6.309 12.812 -13.25 1 87.81 88 GLY B N 1
ATOM 2206 C CA . GLY B 1 88 ? 5.797 13.312 -11.984 1 87.81 88 GLY B CA 1
ATOM 2207 C C . GLY B 1 88 ? 4.531 12.609 -11.531 1 87.81 88 GLY B C 1
ATOM 2208 O O . GLY B 1 88 ? 4.008 11.75 -12.234 1 87.81 88 GLY B O 1
ATOM 2209 N N . ALA B 1 89 ? 4.109 12.93 -10.336 1 92.25 89 ALA B N 1
ATOM 2210 C CA . ALA B 1 89 ? 2.918 12.297 -9.773 1 92.25 89 ALA B CA 1
ATOM 2211 C C . ALA B 1 89 ? 2.434 13.047 -8.531 1 92.25 89 ALA B C 1
ATOM 2213 O O . ALA B 1 89 ? 3.193 13.789 -7.914 1 92.25 89 ALA B O 1
ATOM 2214 N N . ILE B 1 90 ? 1.2 12.883 -8.312 1 93.69 90 ILE B N 1
ATOM 2215 C CA . ILE B 1 90 ? 0.605 13.367 -7.078 1 93.69 90 ILE B CA 1
ATOM 2216 C C . ILE B 1 90 ? 0.14 12.188 -6.227 1 93.69 90 ILE B C 1
ATOM 2218 O O . ILE B 1 90 ? -0.647 11.359 -6.688 1 93.69 90 ILE B O 1
ATOM 2222 N N . TYR B 1 91 ? 0.692 12.117 -5.125 1 96 91 TYR B N 1
ATOM 2223 C CA . TYR B 1 91 ? 0.309 11.07 -4.188 1 96 91 TYR B CA 1
ATOM 2224 C C . TYR B 1 91 ? -0.712 11.586 -3.18 1 96 91 TYR B C 1
ATOM 2226 O O . TYR B 1 91 ? -0.513 12.633 -2.568 1 96 91 TYR B O 1
ATOM 2234 N N . LEU B 1 92 ? -1.794 10.852 -3.025 1 96.44 92 LEU B N 1
ATOM 2235 C CA . LEU B 1 92 ? -2.854 11.211 -2.092 1 96.44 92 LEU B CA 1
ATOM 2236 C C . LEU B 1 92 ? -3.02 10.141 -1.016 1 96.44 92 LEU B C 1
ATOM 2238 O O . LEU B 1 92 ? -3.072 8.953 -1.324 1 96.44 92 LEU B O 1
ATOM 2242 N N . TRP B 1 93 ? -2.961 10.5 0.165 1 97.56 93 TRP B N 1
ATOM 2243 C CA . TRP B 1 93 ? -3.322 9.656 1.296 1 97.56 93 TRP B CA 1
ATOM 2244 C C . TRP B 1 93 ? -4.727 9.977 1.792 1 97.56 93 TRP B C 1
ATOM 2246 O O . TRP B 1 93 ? -4.98 11.078 2.287 1 97.56 93 TRP B O 1
ATOM 2256 N N . VAL B 1 94 ? -5.676 8.992 1.66 1 96.19 94 VAL B N 1
ATOM 2257 C CA . VAL B 1 94 ? -7.078 9.352 1.848 1 96.19 94 VAL B CA 1
ATOM 2258 C C . VAL B 1 94 ? -7.77 8.305 2.715 1 96.19 94 VAL B C 1
ATOM 2260 O O . VAL B 1 94 ? -7.246 7.199 2.896 1 96.19 94 VAL B O 1
ATOM 2263 N N . GLU B 1 95 ? -8.875 8.664 3.238 1 95.06 95 GLU B N 1
ATOM 2264 C CA . GLU B 1 95 ? -9.805 7.77 3.918 1 95.06 95 GLU B CA 1
ATOM 2265 C C . GLU B 1 95 ? -11.156 7.734 3.207 1 95.06 95 GLU B C 1
ATOM 2267 O O . GLU B 1 95 ? -11.703 8.781 2.84 1 95.06 95 GLU B O 1
ATOM 2272 N N . GLU B 1 96 ? -11.562 6.582 3.041 1 93.19 96 GLU B N 1
ATOM 2273 C CA . GLU B 1 96 ? -12.883 6.461 2.439 1 93.19 96 GLU B CA 1
ATOM 2274 C C . GLU B 1 96 ? -13.969 6.961 3.387 1 93.19 96 GLU B C 1
ATOM 2276 O O . GLU B 1 96 ? -13.922 6.691 4.59 1 93.19 96 GLU B O 1
ATOM 2281 N N . VAL B 1 97 ? -14.891 7.703 2.857 1 90.31 97 VAL B N 1
ATOM 2282 C CA . VAL B 1 97 ? -16.016 8.219 3.633 1 90.31 97 VAL B CA 1
ATOM 2283 C C . VAL B 1 97 ? -17.297 7.508 3.211 1 90.31 97 VAL B C 1
ATOM 2285 O O . VAL B 1 97 ? -17.609 7.418 2.02 1 90.31 97 VAL B O 1
ATOM 2288 N N . ASP B 1 98 ? -17.969 7.109 4.137 1 85.44 98 ASP B N 1
ATOM 2289 C CA . ASP B 1 98 ? -19.188 6.371 3.822 1 85.44 98 ASP B CA 1
ATOM 2290 C C . ASP B 1 98 ? -20.344 7.32 3.523 1 85.44 98 ASP B C 1
ATOM 2292 O O . ASP B 1 98 ? -20.156 8.539 3.434 1 85.44 98 ASP B O 1
ATOM 2296 N N . GLU B 1 99 ? -21.516 6.742 3.4 1 82.5 99 GLU B N 1
ATOM 2297 C CA . GLU B 1 99 ? -22.703 7.508 3.033 1 82.5 99 GLU B CA 1
ATOM 2298 C C . GLU B 1 99 ? -23.109 8.461 4.152 1 82.5 99 GLU B C 1
ATOM 2300 O O . GLU B 1 99 ? -23.719 9.5 3.895 1 82.5 99 GLU B O 1
ATOM 2305 N N . ASP B 1 100 ? -22.688 8.133 5.379 1 80.12 100 ASP B N 1
ATOM 2306 C CA . ASP B 1 100 ? -23 8.984 6.52 1 80.12 100 ASP B CA 1
ATOM 2307 C C . ASP B 1 100 ? -21.859 9.961 6.801 1 80.12 100 ASP B C 1
ATOM 2309 O O . ASP B 1 100 ? -21.781 10.539 7.887 1 80.12 100 ASP B O 1
ATOM 2313 N N . ASN B 1 101 ? -21.016 10 5.879 1 79.38 101 ASN B N 1
ATOM 2314 C CA . ASN B 1 101 ? -19.891 10.922 5.957 1 79.38 101 ASN B CA 1
ATOM 2315 C C . ASN B 1 101 ? -18.938 10.539 7.086 1 79.38 101 ASN B C 1
ATOM 2317 O O . ASN B 1 101 ? -18.375 11.414 7.75 1 79.38 101 ASN B O 1
ATOM 2321 N N . ARG B 1 102 ? -18.938 9.273 7.348 1 85.38 102 ARG B N 1
ATOM 2322 C CA . ARG B 1 102 ? -18 8.789 8.352 1 85.38 102 ARG B CA 1
ATOM 2323 C C . ARG B 1 102 ? -16.75 8.211 7.703 1 85.38 102 ARG B C 1
ATOM 2325 O O . ARG B 1 102 ? -16.844 7.32 6.855 1 85.38 102 ARG B O 1
ATOM 2332 N N . PRO B 1 103 ? -15.641 8.734 8.141 1 86 103 PRO B N 1
ATOM 2333 C CA . PRO B 1 103 ? -14.406 8.188 7.57 1 86 103 PRO B CA 1
ATOM 2334 C C . PRO B 1 103 ? -14.117 6.77 8.055 1 86 103 PRO B C 1
ATOM 2336 O O . PRO B 1 103 ? -14.508 6.398 9.164 1 86 103 PRO B O 1
ATOM 2339 N N . SER B 1 104 ? -13.477 5.961 7.324 1 84.12 104 SER B N 1
ATOM 2340 C CA . SER B 1 104 ? -13.156 4.566 7.613 1 84.12 104 SER B CA 1
ATOM 2341 C C . SER B 1 104 ? -12.078 4.457 8.688 1 84.12 104 SER B C 1
ATOM 2343 O O . SER B 1 104 ? -11.945 3.416 9.336 1 84.12 104 SER B O 1
ATOM 2345 N N . ALA B 1 105 ? -11.281 5.422 8.867 1 84.75 105 ALA B N 1
ATOM 2346 C CA . ALA B 1 105 ? -10.188 5.484 9.836 1 84.75 105 ALA B CA 1
ATOM 2347 C C . ALA B 1 105 ? -8.984 4.688 9.352 1 84.75 105 ALA B C 1
ATOM 2349 O O . ALA B 1 105 ? -7.992 4.543 10.07 1 84.75 105 ALA B O 1
ATOM 2350 N N . ILE B 1 106 ? -9.055 4.07 8.227 1 89.81 106 ILE B N 1
ATOM 2351 C CA . ILE B 1 106 ? -7.922 3.367 7.641 1 89.81 106 ILE B CA 1
ATOM 2352 C C . ILE B 1 106 ? -7.488 4.066 6.352 1 89.81 106 ILE B C 1
ATOM 2354 O O . ILE B 1 106 ? -8.18 3.988 5.332 1 89.81 106 ILE B O 1
ATOM 2358 N N . PRO B 1 107 ? -6.406 4.59 6.379 1 95.88 107 PRO B N 1
ATOM 2359 C CA . PRO B 1 107 ? -5.984 5.348 5.199 1 95.88 107 PRO B CA 1
ATOM 2360 C C . PRO B 1 107 ? -5.426 4.453 4.094 1 95.88 107 PRO B C 1
ATOM 2362 O O . PRO B 1 107 ? -4.934 3.357 4.371 1 95.88 107 PRO B O 1
ATOM 2365 N N . ARG B 1 108 ? -5.586 4.867 2.934 1 95.25 108 ARG B N 1
ATOM 2366 C CA . ARG B 1 108 ? -5.031 4.223 1.749 1 95.25 108 ARG B CA 1
ATOM 2367 C C . ARG B 1 108 ? -4.379 5.242 0.823 1 95.25 108 ARG B C 1
ATOM 2369 O O . ARG B 1 108 ? -4.902 6.34 0.632 1 95.25 108 ARG B O 1
ATOM 2376 N N . ALA B 1 109 ? -3.273 4.895 0.213 1 97.38 109 ALA B N 1
ATOM 2377 C CA . ALA B 1 109 ? -2.516 5.812 -0.636 1 97.38 109 ALA B CA 1
ATOM 2378 C C . ALA B 1 109 ? -2.832 5.582 -2.111 1 97.38 109 ALA B C 1
ATOM 2380 O O . ALA B 1 109 ? -2.969 4.438 -2.553 1 97.38 109 ALA B O 1
ATOM 2381 N N . PHE B 1 110 ? -2.934 6.641 -2.842 1 94.94 110 PHE B N 1
ATOM 2382 C CA . PHE B 1 110 ? -3.182 6.59 -4.277 1 94.94 110 PHE B CA 1
ATOM 2383 C C . PHE B 1 110 ? -2.191 7.473 -5.027 1 94.94 110 PHE B C 1
ATOM 2385 O O . PHE B 1 110 ? -1.751 8.5 -4.512 1 94.94 110 PHE B O 1
ATOM 2392 N N . ARG B 1 111 ? -1.889 7.086 -6.191 1 94.62 111 ARG B N 1
ATOM 2393 C CA . ARG B 1 111 ? -1.02 7.848 -7.082 1 94.62 111 ARG B CA 1
ATOM 2394 C C . ARG B 1 111 ? -1.773 8.297 -8.328 1 94.62 111 ARG B C 1
ATOM 2396 O O . ARG B 1 111 ? -2.4 7.48 -9.008 1 94.62 111 ARG B O 1
ATOM 2403 N N . ILE B 1 112 ? -1.678 9.562 -8.602 1 91.31 112 ILE B N 1
ATOM 2404 C CA . ILE B 1 112 ? -2.328 10.156 -9.766 1 91.31 112 ILE B CA 1
ATOM 2405 C C . ILE B 1 112 ? -1.296 10.891 -10.617 1 91.31 112 ILE B C 1
ATOM 2407 O O . ILE B 1 112 ? -0.378 11.523 -10.086 1 91.31 112 ILE B O 1
ATOM 2411 N N . PRO B 1 113 ? -1.397 10.766 -11.922 1 89.44 113 PRO B N 1
ATOM 2412 C CA . PRO B 1 113 ? -0.454 11.5 -12.766 1 89.44 113 PRO B CA 1
ATOM 2413 C C . PRO B 1 113 ? -0.449 13 -12.477 1 89.44 113 PRO B C 1
ATOM 2415 O O . PRO B 1 113 ? -1.5 13.586 -12.203 1 89.44 113 PRO B O 1
ATOM 2418 N N . TYR B 1 114 ? 0.628 13.555 -12.672 1 89.19 114 TYR B N 1
ATOM 2419 C CA . TYR B 1 114 ? 0.813 14.969 -12.367 1 89.19 114 TYR B CA 1
ATOM 2420 C C . TYR B 1 114 ? 0.119 15.844 -13.406 1 89.19 114 TYR B C 1
ATOM 2422 O O . TYR B 1 114 ? 0.181 15.562 -14.609 1 89.19 114 TYR B O 1
ATOM 2430 N N . SER B 1 115 ? -0.493 16.812 -13.031 1 86.5 115 SER B N 1
ATOM 2431 C CA . SER B 1 115 ? -0.968 17.953 -13.82 1 86.5 115 SER B CA 1
ATOM 2432 C C . SER B 1 115 ? -0.876 19.25 -13.039 1 86.5 115 SER B C 1
ATOM 2434 O O . SER B 1 115 ? -1.079 19.266 -11.82 1 86.5 115 SER B O 1
ATOM 2436 N N . ASP B 1 116 ? -0.598 20.234 -13.703 1 86.75 116 ASP B N 1
ATOM 2437 C CA . ASP B 1 116 ? -0.47 21.516 -13.031 1 86.75 116 ASP B CA 1
ATOM 2438 C C . ASP B 1 116 ? -1.771 21.906 -12.336 1 86.75 116 ASP B C 1
ATOM 2440 O O . ASP B 1 116 ? -1.751 22.422 -11.211 1 86.75 116 ASP B O 1
ATOM 2444 N N . ALA B 1 117 ? -2.828 21.656 -12.977 1 84.56 117 ALA B N 1
ATOM 2445 C CA . ALA B 1 117 ? -4.129 22.016 -12.422 1 84.56 117 ALA B CA 1
ATOM 2446 C C . ALA B 1 117 ? -4.406 21.234 -11.133 1 84.56 117 ALA B C 1
ATOM 2448 O O . ALA B 1 117 ? -4.828 21.828 -10.133 1 84.56 117 ALA B O 1
ATOM 2449 N N . LEU B 1 118 ? -4.117 20 -11.164 1 89.12 118 LEU B N 1
ATOM 2450 C CA . LEU B 1 118 ? -4.371 19.172 -10 1 89.12 118 LEU B CA 1
ATOM 2451 C C . LEU B 1 118 ? -3.408 19.516 -8.867 1 89.12 118 LEU B C 1
ATOM 2453 O O . LEU B 1 118 ? -3.787 19.5 -7.691 1 89.12 118 LEU B O 1
ATOM 2457 N N . ALA B 1 119 ? -2.24 19.797 -9.258 1 91.44 119 ALA B N 1
ATOM 2458 C CA . ALA B 1 119 ? -1.247 20.172 -8.258 1 91.44 119 ALA B CA 1
ATOM 2459 C C . ALA B 1 119 ? -1.687 21.438 -7.508 1 91.44 119 ALA B C 1
ATOM 2461 O O . ALA B 1 119 ? -1.579 21.5 -6.277 1 91.44 119 ALA B O 1
ATOM 2462 N N . GLU B 1 120 ? -2.135 22.359 -8.227 1 90.06 120 GLU B N 1
ATOM 2463 C CA . GLU B 1 120 ? -2.592 23.594 -7.613 1 90.06 120 GLU B CA 1
ATOM 2464 C C . GLU B 1 120 ? -3.793 23.359 -6.703 1 90.06 120 GLU B C 1
ATOM 2466 O O . GLU B 1 120 ? -3.855 23.891 -5.594 1 90.06 120 GLU B O 1
ATOM 2471 N N . GLN B 1 121 ? -4.695 22.609 -7.16 1 90.44 121 GLN B N 1
ATOM 2472 C CA . GLN B 1 121 ? -5.875 22.281 -6.363 1 90.44 121 GLN B CA 1
ATOM 2473 C C . GLN B 1 121 ? -5.496 21.531 -5.098 1 90.44 121 GLN B C 1
ATOM 2475 O O . GLN B 1 121 ? -6.078 21.75 -4.035 1 90.44 121 GLN B O 1
ATOM 2480 N N . THR B 1 122 ? -4.598 20.641 -5.266 1 93 122 THR B N 1
ATOM 2481 C CA . THR B 1 122 ? -4.129 19.844 -4.125 1 93 122 THR B CA 1
ATOM 2482 C C . THR B 1 122 ? -3.449 20.75 -3.096 1 93 122 THR B C 1
ATOM 2484 O O . THR B 1 122 ? -3.656 20.578 -1.891 1 93 122 THR B O 1
ATOM 2487 N N . HIS B 1 123 ? -2.727 21.641 -3.59 1 91.75 123 HIS B N 1
ATOM 2488 C CA . HIS B 1 123 ? -2.074 22.578 -2.689 1 91.75 123 HIS B CA 1
ATOM 2489 C C . HIS B 1 123 ? -3.102 23.406 -1.923 1 91.75 123 HIS B C 1
ATOM 2491 O O . HIS B 1 123 ? -2.951 23.641 -0.719 1 91.75 123 HIS B O 1
ATOM 2497 N N . THR B 1 124 ? -4.043 23.875 -2.627 1 90.25 124 THR B N 1
ATOM 2498 C CA . THR B 1 124 ? -5.102 24.656 -2 1 90.25 124 THR B CA 1
ATOM 2499 C C . THR B 1 124 ? -5.82 23.844 -0.929 1 90.25 124 THR B C 1
ATOM 2501 O O . THR B 1 124 ? -6.102 24.359 0.158 1 90.25 124 THR B O 1
ATOM 2504 N N . ALA B 1 125 ? -6.066 22.656 -1.216 1 92.31 125 ALA B N 1
ATOM 2505 C CA . ALA B 1 125 ? -6.734 21.781 -0.261 1 92.31 125 ALA B CA 1
ATOM 2506 C C . ALA B 1 125 ? -5.879 21.578 0.987 1 92.31 125 ALA B C 1
ATOM 2508 O O . ALA B 1 125 ? -6.395 21.562 2.107 1 92.31 125 ALA B O 1
ATOM 2509 N N . GLU B 1 126 ? -4.633 21.406 0.774 1 92.69 126 GLU B N 1
ATOM 2510 C CA . GLU B 1 126 ? -3.715 21.219 1.896 1 92.69 126 GLU B CA 1
ATOM 2511 C C . GLU B 1 126 ? -3.699 22.453 2.805 1 92.69 126 GLU B C 1
ATOM 2513 O O . GLU B 1 126 ? -3.637 22.328 4.027 1 92.69 126 GLU B O 1
ATOM 2518 N N . ASN B 1 127 ? -3.715 23.531 2.188 1 90.06 127 ASN B N 1
ATOM 2519 C CA . ASN B 1 127 ? -3.74 24.766 2.963 1 90.06 127 ASN B CA 1
ATOM 2520 C C . ASN B 1 127 ? -5.016 24.891 3.789 1 90.06 127 ASN B C 1
ATOM 2522 O O . ASN B 1 127 ? -4.98 25.344 4.934 1 90.06 127 ASN B O 1
ATOM 2526 N N . GLU B 1 128 ? -6.082 24.469 3.201 1 89.69 128 GLU B N 1
ATOM 2527 C CA . GLU B 1 128 ? -7.34 24.469 3.943 1 89.69 128 GLU B CA 1
ATOM 2528 C C . GLU B 1 128 ? -7.285 23.516 5.125 1 89.69 128 GLU B C 1
ATOM 2530 O O . GLU B 1 128 ? -7.777 23.828 6.211 1 89.69 128 GLU B O 1
ATOM 2535 N N . ILE B 1 129 ? -6.684 22.422 4.906 1 90.38 129 ILE B N 1
ATOM 2536 C CA . ILE B 1 129 ? -6.555 21.422 5.969 1 90.38 129 ILE B CA 1
ATOM 2537 C C . ILE B 1 129 ? -5.695 21.984 7.098 1 90.38 129 ILE B C 1
ATOM 2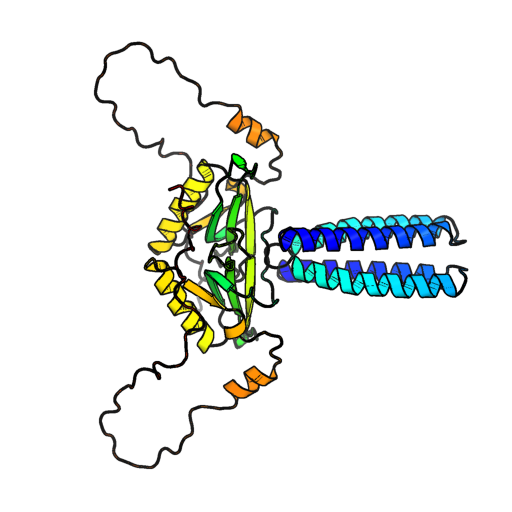539 O O . ILE B 1 129 ? -6.023 21.828 8.273 1 90.38 129 ILE B O 1
ATOM 2543 N N . LYS B 1 130 ? -4.633 22.641 6.758 1 86.75 130 LYS B N 1
ATOM 2544 C CA . LYS B 1 130 ? -3.752 23.25 7.75 1 86.75 130 LYS B CA 1
ATOM 2545 C C . LYS B 1 130 ? -4.484 24.312 8.555 1 86.75 130 LYS B C 1
ATOM 2547 O O . LYS B 1 130 ? -4.188 24.516 9.734 1 86.75 130 LYS B O 1
ATOM 2552 N N . ALA B 1 131 ? -5.426 24.953 7.938 1 86.88 131 ALA B N 1
ATOM 2553 C CA . ALA B 1 131 ? -6.207 26 8.586 1 86.88 131 ALA B CA 1
ATOM 2554 C C . ALA B 1 131 ? -7.312 25.391 9.445 1 86.88 131 ALA B C 1
ATOM 2556 O O . ALA B 1 131 ? -8.07 26.125 10.102 1 86.88 131 ALA B O 1
ATOM 2557 N N . GLY B 1 132 ? -7.453 24.047 9.375 1 86.5 132 GLY B N 1
ATOM 2558 C CA . GLY B 1 132 ? -8.414 23.375 10.234 1 86.5 132 GLY B CA 1
ATOM 2559 C C . GLY B 1 132 ? -9.695 23 9.516 1 86.5 132 GLY B C 1
ATOM 2560 O O . GLY B 1 132 ? -10.688 22.641 10.148 1 86.5 132 GLY B O 1
ATOM 2561 N N . HIS B 1 133 ? -9.68 23.094 8.242 1 89.56 133 HIS B N 1
ATOM 2562 C CA . HIS B 1 133 ? -10.859 22.734 7.457 1 89.56 133 HIS B CA 1
ATOM 2563 C C . HIS B 1 133 ? -10.648 21.438 6.695 1 89.56 133 HIS B C 1
ATOM 2565 O O . HIS B 1 133 ? -10.031 21.438 5.629 1 89.56 133 HIS B O 1
ATOM 2571 N N . PRO B 1 134 ? -11.258 20.484 7.211 1 90.75 134 PRO B N 1
ATOM 2572 C CA . PRO B 1 134 ? -11.094 19.203 6.516 1 90.75 134 PRO B CA 1
ATOM 2573 C C . PRO B 1 134 ? -11.578 19.25 5.066 1 90.75 134 PRO B C 1
ATOM 2575 O O . PRO B 1 134 ? -12.562 19.922 4.766 1 90.75 134 PRO B O 1
ATOM 2578 N N . GLN B 1 135 ? -10.82 18.609 4.195 1 91.88 135 GLN B N 1
ATOM 2579 C CA . GLN B 1 135 ? -11.125 18.562 2.771 1 91.88 135 GLN B CA 1
ATOM 2580 C C . GLN B 1 135 ? -11.391 17.125 2.316 1 91.88 135 GLN B C 1
ATOM 2582 O O . GLN B 1 135 ? -10.812 16.188 2.857 1 91.88 135 GLN B O 1
ATOM 2587 N N . GLY B 1 136 ? -12.344 17.016 1.405 1 92 136 GLY B N 1
ATOM 2588 C CA . GLY B 1 136 ? -12.625 15.734 0.78 1 92 136 GLY B CA 1
ATOM 2589 C C . GLY B 1 136 ? -12.828 15.836 -0.72 1 92 136 GLY B C 1
ATOM 2590 O O . GLY B 1 136 ? -12.594 16.891 -1.315 1 92 136 GLY B O 1
ATOM 2591 N N . GLY B 1 137 ? -13.055 14.695 -1.283 1 91.06 137 GLY B N 1
ATOM 2592 C CA . GLY B 1 137 ? -13.297 14.641 -2.715 1 91.06 137 GLY B CA 1
ATOM 2593 C C . GLY B 1 137 ? -14.117 13.43 -3.135 1 91.06 137 GLY B C 1
ATOM 2594 O O . GLY B 1 137 ? -14.438 12.57 -2.307 1 91.06 137 GLY B O 1
ATOM 2595 N N . ARG B 1 138 ? -14.5 13.539 -4.457 1 88.25 138 ARG B N 1
ATOM 2596 C CA . ARG B 1 138 ? -15.211 12.438 -5.109 1 88.25 138 ARG B CA 1
ATOM 2597 C C . ARG B 1 138 ? -14.383 11.859 -6.254 1 88.25 138 ARG B C 1
ATOM 2599 O O . ARG B 1 138 ? -13.766 12.602 -7.02 1 88.25 138 ARG B O 1
ATOM 2606 N N . ALA B 1 139 ? -14.367 10.586 -6.281 1 89.31 139 ALA B N 1
ATOM 2607 C CA . ALA B 1 139 ? -13.617 9.906 -7.336 1 89.31 139 ALA B CA 1
ATOM 2608 C C . ALA B 1 139 ? -14.016 10.438 -8.711 1 89.31 139 ALA B C 1
ATOM 2610 O O . ALA B 1 139 ? -13.164 10.562 -9.602 1 89.31 139 ALA B O 1
ATOM 2611 N N . ALA B 1 140 ? -15.188 10.734 -8.898 1 80.81 140 ALA B N 1
ATOM 2612 C CA . ALA B 1 140 ? -15.742 11.156 -10.18 1 80.81 140 ALA B CA 1
ATOM 2613 C C . ALA B 1 140 ? -15.086 12.445 -10.664 1 80.81 140 ALA B C 1
ATOM 2615 O O . ALA B 1 140 ? -15.039 12.711 -11.867 1 80.81 140 ALA B O 1
ATOM 2616 N N . ASP B 1 141 ? -14.609 13.219 -9.711 1 80.75 141 ASP B N 1
ATOM 2617 C CA . ASP B 1 141 ? -14.039 14.523 -10.047 1 80.75 141 ASP B CA 1
ATOM 2618 C C . ASP B 1 141 ? -12.578 14.383 -10.484 1 80.75 141 ASP B C 1
ATOM 2620 O O . ASP B 1 141 ? -11.977 15.344 -10.961 1 80.75 141 ASP B O 1
ATOM 2624 N N . PHE B 1 142 ? -11.961 13.312 -10.133 1 79 142 PHE B N 1
ATOM 2625 C CA . PHE B 1 142 ? -10.562 13.086 -10.469 1 79 142 PHE B CA 1
ATOM 2626 C C . PHE B 1 142 ? -10.445 12.297 -11.766 1 79 142 PHE B C 1
ATOM 2628 O O . PHE B 1 142 ? -9.336 12.062 -12.258 1 79 142 PHE B O 1
ATOM 2635 N N . GLY B 1 143 ? -11.336 12.336 -12.469 1 59.38 143 GLY B N 1
ATOM 2636 C CA . GLY B 1 143 ? -11.312 11.664 -13.758 1 59.38 143 GLY B CA 1
ATOM 2637 C C . GLY B 1 143 ? -11.055 10.172 -13.648 1 59.38 143 GLY B C 1
ATOM 2638 O O . GLY B 1 143 ? -10.281 9.734 -12.789 1 59.38 143 GLY B O 1
ATOM 2639 N N . GLY B 1 144 ? -11.891 9.352 -13.391 1 50.12 144 GLY B N 1
ATOM 2640 C CA . GLY B 1 144 ? -11.672 7.918 -13.484 1 50.12 144 GLY B CA 1
ATOM 2641 C C . GLY B 1 144 ? -10.469 7.555 -14.344 1 50.12 144 GLY B C 1
ATOM 2642 O O . GLY B 1 144 ? -10.344 8.016 -15.477 1 50.12 144 GLY B O 1
ATOM 2643 N N . GLY B 1 145 ? -9.383 7.465 -13.914 1 39 145 GLY B N 1
ATOM 2644 C CA . GLY B 1 145 ? -8.273 6.918 -14.688 1 39 145 GLY B CA 1
ATOM 2645 C C . GLY B 1 145 ? -8.703 5.82 -15.641 1 39 145 GLY B C 1
ATOM 2646 O O . GLY B 1 145 ? -7.867 5.07 -16.156 1 39 145 GLY B O 1
ATOM 2647 N N . ASP B 1 146 ? -9.836 5.25 -15.742 1 36.22 146 ASP B N 1
ATOM 2648 C CA . ASP B 1 146 ? -9.734 4.746 -17.109 1 36.22 146 ASP B CA 1
ATOM 2649 C C . ASP B 1 146 ? -9.25 5.84 -18.062 1 36.22 146 ASP B C 1
ATOM 2651 O O . ASP B 1 146 ? -9.516 5.785 -19.266 1 36.22 146 ASP B O 1
ATOM 2655 N N . GLY B 1 147 ? -9.141 6.953 -17.656 1 33.72 147 GLY B N 1
ATOM 2656 C CA . GLY B 1 147 ? -8.664 8.023 -18.516 1 33.72 147 GLY B CA 1
ATOM 2657 C C . GLY B 1 147 ? -7.363 7.684 -19.219 1 33.72 147 GLY B C 1
ATOM 2658 O O . GLY B 1 147 ? -6.359 7.387 -18.562 1 33.72 147 GLY B O 1
ATOM 2659 N N . THR B 1 148 ? -7.297 7.109 -20.312 1 33.5 148 THR B N 1
ATOM 2660 C CA . THR B 1 148 ? -6.344 6.957 -21.406 1 33.5 148 THR B CA 1
ATOM 2661 C C . THR B 1 148 ? -5.457 8.195 -21.516 1 33.5 148 THR B C 1
ATOM 2663 O O . THR B 1 148 ? -5.816 9.273 -21.047 1 33.5 148 THR B O 1
ATOM 2666 N N . ILE B 1 149 ? -4.145 8.242 -22 1 35.88 149 ILE B N 1
ATOM 2667 C CA . ILE B 1 149 ? -3.279 9.164 -22.719 1 35.88 149 ILE B CA 1
ATOM 2668 C C . ILE B 1 149 ? -4.129 10.203 -23.453 1 35.88 149 ILE B C 1
ATOM 2670 O O . ILE B 1 149 ? -3.676 11.32 -23.703 1 35.88 149 ILE B O 1
ATOM 2674 N N . MET B 1 150 ? -5.273 9.914 -23.891 1 37.97 150 MET B N 1
ATOM 2675 C CA . MET B 1 150 ? -6.051 10.742 -24.812 1 37.97 150 MET B CA 1
ATOM 2676 C C . MET B 1 150 ? -6.691 11.914 -24.094 1 37.97 150 MET B C 1
ATOM 2678 O O . MET B 1 150 ? -6.801 13.008 -24.641 1 37.97 150 MET B O 1
ATOM 2682 N N . ASP B 1 151 ? -7.211 11.805 -23.016 1 36.44 151 ASP B N 1
ATOM 2683 C CA . ASP B 1 151 ? -7.836 12.977 -22.422 1 36.44 151 ASP B CA 1
ATOM 2684 C C . ASP B 1 151 ? -6.789 13.953 -21.875 1 36.44 151 ASP B C 1
ATOM 2686 O O . ASP B 1 151 ? -6.973 15.172 -21.938 1 36.44 151 ASP B O 1
ATOM 2690 N N . LEU B 1 152 ? -5.684 13.547 -21.391 1 36.59 152 LEU B N 1
ATOM 2691 C CA . LEU B 1 152 ? -4.504 14.367 -21.141 1 36.59 152 LEU B CA 1
ATOM 2692 C C . LEU B 1 152 ? -4.004 15.016 -22.422 1 36.59 152 LEU B C 1
ATOM 2694 O O . LEU B 1 152 ? -3.611 16.188 -22.422 1 36.59 152 LEU B O 1
ATOM 2698 N N . VAL B 1 153 ? -4.055 14.344 -23.547 1 37.81 153 VAL B N 1
ATOM 2699 C CA . VAL B 1 153 ? -3.785 14.93 -24.859 1 37.81 153 VAL B CA 1
ATOM 2700 C C . VAL B 1 153 ? -4.844 15.984 -25.172 1 37.81 153 VAL B C 1
ATOM 2702 O O . VAL B 1 153 ? -4.523 17.047 -25.719 1 37.81 153 VAL B O 1
ATOM 2705 N N . ARG B 1 154 ? -6.051 15.867 -24.828 1 35.31 154 ARG B N 1
ATOM 2706 C CA . ARG B 1 154 ? -7.043 16.891 -25.172 1 35.31 154 ARG B CA 1
ATOM 2707 C C . ARG B 1 154 ? -6.82 18.156 -24.375 1 35.31 154 ARG B C 1
ATOM 2709 O O . ARG B 1 154 ? -6.926 19.266 -24.906 1 35.31 154 ARG B O 1
ATOM 2716 N N . GLU B 1 155 ? -6.574 18.062 -23.016 1 36.94 155 GLU B N 1
ATOM 2717 C CA . GLU B 1 155 ? -6.359 19.328 -22.312 1 36.94 155 GLU B CA 1
ATOM 2718 C C . GLU B 1 155 ? -4.988 19.922 -22.625 1 36.94 155 GLU B C 1
ATOM 2720 O O . GLU B 1 155 ? -4.832 21.141 -22.719 1 36.94 155 GLU B O 1
ATOM 2725 N N . TYR B 1 156 ? -3.98 19.078 -22.781 1 34.09 156 TYR B N 1
ATOM 2726 C CA . TYR B 1 156 ? -2.713 19.641 -23.25 1 34.09 156 TYR B CA 1
ATOM 2727 C C . TYR B 1 156 ? -2.842 20.156 -24.672 1 34.09 156 TYR B C 1
ATOM 2729 O O . TYR B 1 156 ? -2.146 21.109 -25.047 1 34.09 156 TYR B O 1
ATOM 2737 N N . ILE B 1 157 ? -3.645 19.484 -25.5 1 36.78 157 ILE B N 1
ATOM 2738 C CA . ILE B 1 157 ? -3.688 20.016 -26.859 1 36.78 157 ILE B CA 1
ATOM 2739 C C . ILE B 1 157 ? -4.492 21.312 -26.859 1 36.78 157 ILE B C 1
ATOM 2741 O O . ILE B 1 157 ? -4.32 22.156 -27.75 1 36.78 157 ILE B O 1
ATOM 2745 N N . THR B 1 158 ? -5.652 21.422 -26.094 1 33.16 158 THR B N 1
ATOM 2746 C CA . THR B 1 158 ? -6.301 22.703 -26.359 1 33.16 158 THR B CA 1
ATOM 2747 C C . THR B 1 158 ? -5.625 23.828 -25.594 1 33.16 158 THR B C 1
ATOM 2749 O O . THR B 1 158 ? -5.691 23.891 -24.375 1 33.16 158 THR B O 1
ATOM 2752 N N . PRO B 1 159 ? -4.508 24.281 -26.109 1 33.06 159 PRO B N 1
ATOM 2753 C CA . PRO B 1 159 ? -3.877 25.5 -25.594 1 33.06 159 PRO B CA 1
ATOM 2754 C C . PRO B 1 159 ? -4.887 26.609 -25.281 1 33.06 159 PRO B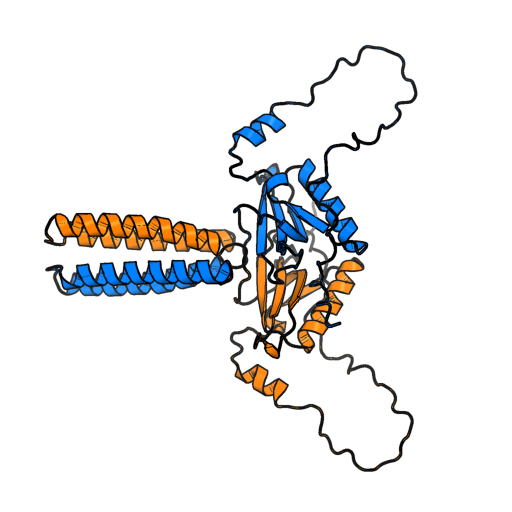 C 1
ATOM 2756 O O . PRO B 1 159 ? -5.77 26.891 -26.094 1 33.06 159 PRO B O 1
ATOM 2759 N N . LYS B 1 160 ? -5.398 26.922 -24.188 1 35.69 160 LYS B N 1
ATOM 2760 C CA . LYS B 1 160 ? -6.176 28.156 -24.016 1 35.69 160 LYS B CA 1
ATOM 2761 C C . LYS B 1 160 ? -5.496 29.328 -24.703 1 35.69 160 LYS B C 1
ATOM 2763 O O . LYS B 1 160 ? -5.992 30.453 -24.641 1 35.69 160 LYS B O 1
ATOM 2768 N N . THR B 1 161 ? -4.191 29.328 -25.062 1 32.56 161 THR B N 1
ATOM 2769 C CA . THR B 1 161 ? -3.756 30.656 -25.453 1 32.56 161 THR B CA 1
ATOM 2770 C C . THR B 1 161 ? -4.609 31.188 -26.609 1 32.56 161 THR B C 1
ATOM 2772 O O . THR B 1 161 ? -4.961 32.375 -26.641 1 32.56 161 THR B O 1
ATOM 2775 N N . ILE B 1 162 ? -4.5 30.594 -27.797 1 31.23 162 ILE B N 1
ATOM 2776 C CA . ILE B 1 162 ? -4.199 31.516 -28.891 1 31.23 162 ILE B CA 1
ATOM 2777 C C . ILE B 1 162 ? -5.457 32.312 -29.266 1 31.23 162 ILE B C 1
ATOM 2779 O O . ILE B 1 162 ? -6.254 31.844 -30.094 1 31.23 162 ILE B O 1
ATOM 2783 N N . LEU B 1 163 ? -6.57 32.375 -28.484 1 30.47 163 LEU B N 1
ATOM 2784 C CA . LEU B 1 163 ? -7.449 33.344 -29.125 1 30.47 163 LEU B CA 1
ATOM 2785 C C . LEU B 1 163 ? -6.668 34.594 -29.562 1 30.47 163 LEU B C 1
ATOM 2787 O O . LEU B 1 163 ? -5.641 34.938 -28.969 1 30.47 163 LEU B O 1
ATOM 2791 N N . GLU B 1 164 ? -6.938 35.156 -30.75 1 32.03 164 GLU B N 1
ATOM 2792 C CA . GLU B 1 164 ? -6.496 36.25 -31.609 1 32.03 164 GLU B CA 1
ATOM 2793 C C . GLU B 1 164 ? -6.297 37.531 -30.812 1 32.03 164 GLU B C 1
ATOM 2795 O O . GLU B 1 164 ? -7.215 38 -30.125 1 32.03 164 GLU B O 1
ATOM 2800 N N . THR B 1 165 ? -5.066 37.781 -30.25 1 29.5 165 THR B N 1
ATOM 2801 C CA . THR B 1 165 ? -4.523 39.125 -29.984 1 29.5 165 THR B CA 1
ATOM 2802 C C . THR B 1 165 ? -4.984 40.125 -31.047 1 29.5 165 THR B C 1
ATOM 2804 O O . THR B 1 165 ? -4.484 40.094 -32.188 1 29.5 165 THR B O 1
ATOM 2807 N N . SER B 1 166 ? -6.285 40.219 -31.375 1 29.73 166 SER B N 1
ATOM 2808 C CA . SER B 1 166 ? -6.453 41.469 -32.125 1 29.73 166 SER B CA 1
ATOM 2809 C C . SER B 1 166 ? -5.73 42.625 -31.422 1 29.73 166 SER B C 1
ATOM 2811 O O . SER B 1 166 ? -5.453 42.562 -30.219 1 29.73 166 SER B O 1
ATOM 2813 N N . GLY B 1 167 ? -5.16 43.656 -32.062 1 30.3 167 GLY B N 1
ATOM 2814 C CA . GLY B 1 167 ? -4.395 44.906 -31.969 1 30.3 167 GLY B CA 1
ATOM 2815 C C . GLY B 1 167 ? -4.855 45.812 -30.844 1 30.3 167 GLY B C 1
ATOM 2816 O O . GLY B 1 167 ? -4.457 46.969 -30.781 1 30.3 167 GLY B O 1
ATOM 2817 N N . GLY B 1 168 ? -6.078 45.688 -30.25 1 30.84 168 GLY B N 1
ATOM 2818 C CA . GLY B 1 168 ? -6.418 46.938 -29.625 1 30.84 168 GLY B CA 1
ATOM 2819 C C . GLY B 1 168 ? -5.441 47.375 -28.547 1 30.84 168 GLY B C 1
ATOM 2820 O O . GLY B 1 168 ? -4.609 46.562 -28.109 1 30.84 168 GLY B O 1
ATOM 2821 N N . ASP B 1 169 ? -5.562 48.562 -27.891 1 32.72 169 ASP B N 1
ATOM 2822 C CA . ASP B 1 169 ? -4.848 49.5 -27.016 1 32.72 169 ASP B CA 1
ATOM 2823 C C . ASP B 1 169 ? -4.449 48.812 -25.703 1 32.72 169 ASP B C 1
ATOM 2825 O O . ASP B 1 169 ? -5.059 47.812 -25.312 1 32.72 169 ASP B O 1
ATOM 2829 N N . SER B 1 170 ? -3.24 49.031 -25.078 1 35.16 170 SER B N 1
ATOM 2830 C CA . SER B 1 170 ? -2.371 48.812 -23.922 1 35.16 170 SER B CA 1
ATOM 2831 C C . SER B 1 170 ? -3.164 48.812 -22.625 1 35.16 170 SER B C 1
ATOM 2833 O O . SER B 1 170 ? -2.592 48.938 -21.531 1 35.16 170 SER B O 1
ATOM 2835 N N . THR B 1 171 ? -4.473 49.156 -22.609 1 30.69 171 THR B N 1
ATOM 2836 C CA . THR B 1 171 ? -5.004 49.562 -21.328 1 30.69 171 THR B CA 1
ATOM 2837 C C . THR B 1 171 ? -4.738 48.5 -20.266 1 30.69 171 THR B C 1
ATOM 2839 O O . THR B 1 171 ? -4.473 47.344 -20.609 1 30.69 171 THR B O 1
ATOM 2842 N N . THR B 1 172 ? -5.32 48.719 -18.953 1 33.34 172 THR B N 1
ATOM 2843 C CA . THR B 1 172 ? -5.215 48.281 -17.562 1 33.34 172 THR B CA 1
ATOM 2844 C C . THR B 1 172 ? -5.535 46.812 -17.422 1 33.34 172 THR B C 1
ATOM 2846 O O . THR B 1 172 ? -6.676 46.375 -17.641 1 33.34 172 THR B O 1
ATOM 2849 N N . GLY B 1 173 ? -4.832 45.938 -17.953 1 32.59 173 GLY B N 1
ATOM 2850 C CA . GLY B 1 173 ? -5.047 44.5 -17.922 1 32.59 173 GLY B CA 1
ATOM 2851 C C . GLY B 1 173 ? -5.43 44 -16.547 1 32.59 173 GLY B C 1
ATOM 2852 O O . GLY B 1 173 ? -4.594 43.938 -15.633 1 32.59 173 GLY B O 1
ATOM 2853 N N . VAL B 1 174 ? -6.711 44.281 -16.156 1 32.72 174 VAL B N 1
ATOM 2854 C CA . VAL B 1 174 ? -7.27 43.75 -14.914 1 32.72 174 VAL B CA 1
ATOM 2855 C C . VAL B 1 174 ? -6.98 42.25 -14.797 1 32.72 174 VAL B C 1
ATOM 2857 O O . VAL B 1 174 ? -7.301 41.5 -15.703 1 32.72 174 VAL B O 1
ATOM 2860 N N . PHE B 1 175 ? -5.949 41.812 -14.18 1 31.19 175 PHE B N 1
ATOM 2861 C CA . PHE B 1 175 ? -5.723 40.469 -13.688 1 31.19 175 PHE B CA 1
ATOM 2862 C C . PHE B 1 175 ? -7.031 39.812 -13.266 1 31.19 175 PHE B C 1
ATOM 2864 O O . PHE B 1 175 ? -7.633 40.219 -12.266 1 31.19 175 PHE B O 1
ATOM 2871 N N . ALA B 1 176 ? -7.91 39.531 -14.164 1 32.53 176 ALA B N 1
ATOM 2872 C CA . ALA B 1 176 ? -9.094 38.75 -13.789 1 32.53 176 ALA B CA 1
ATOM 2873 C C . ALA B 1 176 ? -8.711 37.469 -13.078 1 32.53 176 ALA B C 1
ATOM 2875 O O . ALA B 1 176 ? -7.82 36.75 -13.531 1 32.53 176 ALA B O 1
ATOM 2876 N N . PRO B 1 177 ? -8.984 37.312 -11.781 1 34.69 177 PRO B N 1
ATOM 2877 C CA . PRO B 1 177 ? -8.75 36.062 -11.055 1 34.69 177 PRO B CA 1
ATOM 2878 C C . PRO B 1 177 ? -9.102 34.844 -11.891 1 34.69 177 PRO B C 1
ATOM 2880 O O . PRO B 1 177 ? -9.93 34.906 -12.797 1 34.69 177 PRO B O 1
ATOM 2883 N N . PRO B 1 178 ? -8.203 33.938 -12.141 1 36.94 178 PRO B N 1
ATOM 2884 C CA . PRO B 1 178 ? -8.57 32.781 -12.945 1 36.94 178 PRO B CA 1
ATOM 2885 C C . PRO B 1 178 ? -10.055 32.438 -12.828 1 36.94 178 PRO B C 1
ATOM 2887 O O . PRO B 1 178 ? -10.695 32.781 -11.828 1 36.94 178 PRO B O 1
ATOM 2890 N N . PRO B 1 179 ? -10.828 32.312 -13.852 1 34.22 179 PRO B N 1
ATOM 2891 C CA . PRO B 1 179 ? -12.266 32.094 -13.711 1 34.22 179 PRO B CA 1
ATOM 2892 C C . PRO B 1 179 ? -12.625 31.281 -12.461 1 34.22 179 PRO B C 1
ATOM 2894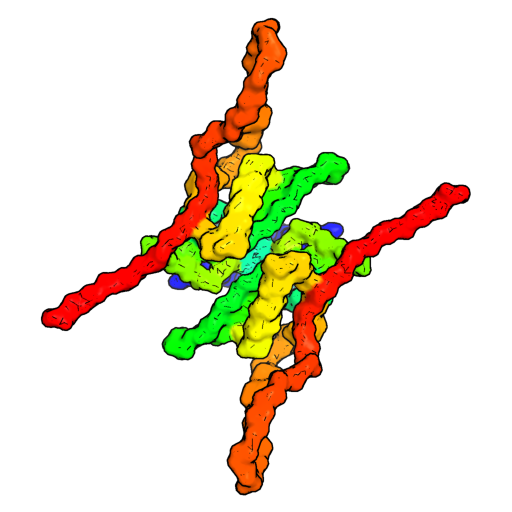 O O . PRO B 1 179 ? -11.891 30.359 -12.086 1 34.22 179 PRO B O 1
ATOM 2897 N N . ALA B 1 180 ? -13.219 31.734 -11.406 1 35.81 180 ALA B N 1
ATOM 2898 C CA . ALA B 1 180 ? -13.875 31.234 -10.203 1 35.81 180 ALA B CA 1
ATOM 2899 C C . ALA B 1 180 ? -14.438 29.828 -10.43 1 35.81 180 ALA B C 1
ATOM 2901 O O . ALA B 1 180 ? -14.977 29.203 -9.516 1 35.81 180 ALA B O 1
ATOM 2902 N N . GLY B 1 181 ? -14.797 29.266 -11.594 1 37.34 181 GLY B N 1
ATOM 2903 C CA . GLY B 1 181 ? -15.617 28.125 -11.992 1 37.34 181 GLY B CA 1
ATOM 2904 C C . GLY B 1 181 ? -14.883 26.797 -11.914 1 37.34 181 GLY B C 1
ATOM 2905 O O . GLY B 1 181 ? -15.414 25.766 -12.312 1 37.34 181 GLY B O 1
ATOM 2906 N N . SER B 1 182 ? -13.641 26.641 -12.188 1 46.91 182 SER B N 1
ATOM 2907 C CA . SER B 1 182 ? -13.109 25.281 -12.258 1 46.91 182 SER B CA 1
ATOM 2908 C C . SER B 1 182 ? -13.156 24.594 -10.891 1 46.91 182 SER B C 1
ATOM 2910 O O . SER B 1 182 ? -12.477 25.016 -9.953 1 46.91 182 SER B O 1
ATOM 2912 N N . ALA B 1 183 ? -14.258 24.109 -10.586 1 52.91 183 ALA B N 1
ATOM 2913 C CA . ALA B 1 183 ? -14.703 23.469 -9.344 1 52.91 183 ALA B CA 1
ATOM 2914 C C . ALA B 1 183 ? -13.586 22.641 -8.727 1 52.91 183 ALA B C 1
ATOM 2916 O O . ALA B 1 183 ? -12.922 21.859 -9.422 1 52.91 183 ALA B O 1
ATOM 2917 N N . SER B 1 184 ? -12.938 23.078 -7.766 1 75.75 184 SER B N 1
ATOM 2918 C CA . SER B 1 184 ? -11.93 22.344 -7.012 1 75.75 184 SER B CA 1
ATOM 2919 C C . SER B 1 184 ? -12.352 20.891 -6.797 1 75.75 184 SER B C 1
ATOM 2921 O O . SER B 1 184 ? -13.523 20.609 -6.527 1 75.75 184 SER B O 1
ATOM 2923 N N . VAL B 1 185 ? -11.539 20.031 -7.281 1 79.31 185 VAL B N 1
ATOM 2924 C CA . VAL B 1 185 ? -11.82 18.609 -7.094 1 79.31 185 VAL B CA 1
ATOM 2925 C C . VAL B 1 185 ? -11.891 18.281 -5.605 1 79.31 185 VAL B C 1
ATOM 2927 O O . VAL B 1 185 ? -12.406 17.234 -5.211 1 79.31 185 VAL B O 1
ATOM 2930 N N . PHE B 1 186 ? -11.414 19.219 -4.773 1 87 186 PHE B N 1
ATOM 2931 C CA . PHE B 1 186 ? -11.516 19.047 -3.33 1 87 186 PHE B CA 1
ATOM 2932 C C . PHE B 1 186 ? -12.555 20 -2.752 1 87 186 PHE B C 1
ATOM 2934 O O . PHE B 1 186 ? -12.664 21.141 -3.191 1 87 186 PHE B O 1
ATOM 2941 N N . GLN B 1 187 ? -13.359 19.484 -1.827 1 83.31 187 GLN B N 1
ATOM 2942 C CA . GLN B 1 187 ? -14.422 20.25 -1.183 1 83.31 187 GLN B CA 1
ATOM 2943 C C . GLN B 1 187 ? -14.406 20.047 0.329 1 83.31 187 GLN B C 1
ATOM 2945 O O . GLN B 1 187 ? -13.945 19.016 0.815 1 83.31 187 GLN B O 1
ATOM 2950 N N . PRO B 1 188 ? -14.938 21.078 1.026 1 85 188 PRO B N 1
ATOM 2951 C CA . PRO B 1 188 ? -15.062 20.859 2.471 1 85 188 PRO B CA 1
ATOM 2952 C C . PRO B 1 188 ? -15.945 19.672 2.818 1 85 188 PRO B C 1
ATOM 2954 O O . PRO B 1 188 ? -16.953 19.422 2.146 1 85 188 PRO B O 1
ATOM 2957 N N . LEU B 1 189 ? -15.492 18.875 3.807 1 83.88 189 LEU B N 1
ATOM 2958 C CA . LEU B 1 189 ? -16.25 17.688 4.203 1 83.88 189 LEU B CA 1
ATOM 2959 C C . LEU B 1 189 ? -17.406 18.078 5.129 1 83.88 189 LEU B C 1
ATOM 2961 O O . LEU B 1 189 ? -17.203 18.781 6.121 1 83.88 189 LEU B O 1
ATOM 2965 N N . PRO B 1 190 ? -18.562 17.625 4.77 1 77.19 190 PRO B N 1
ATOM 2966 C CA . PRO B 1 190 ? -19.672 17.859 5.699 1 77.19 190 PRO B CA 1
ATOM 2967 C C . PRO B 1 190 ? -19.531 17.078 7 1 77.19 190 PRO B C 1
ATOM 2969 O O . PRO B 1 190 ? -18.828 16.062 7.043 1 77.19 190 PRO B O 1
ATOM 2972 N N . PRO B 1 191 ? -20.094 17.531 8.07 1 75.56 191 PRO B N 1
ATOM 2973 C CA . PRO B 1 191 ? -20.031 16.781 9.336 1 75.56 191 PRO B CA 1
ATOM 2974 C C . PRO B 1 191 ? -20.766 15.445 9.266 1 75.56 191 PRO B C 1
ATOM 2976 O O . PRO B 1 191 ? -21.672 15.273 8.445 1 75.56 191 PRO B O 1
ATOM 2979 N N . PRO B 1 192 ? -20.234 14.547 10.031 1 74.25 192 PRO B N 1
ATOM 2980 C CA . PRO B 1 192 ? -20.906 13.242 10.047 1 74.25 192 PRO B CA 1
ATOM 2981 C C . PRO B 1 192 ? -22.375 13.32 10.453 1 74.25 192 PRO B C 1
ATOM 2983 O O . PRO B 1 192 ? -22.734 14.125 11.32 1 74.25 192 PRO B O 1
ATOM 2986 N N . ARG B 1 193 ? 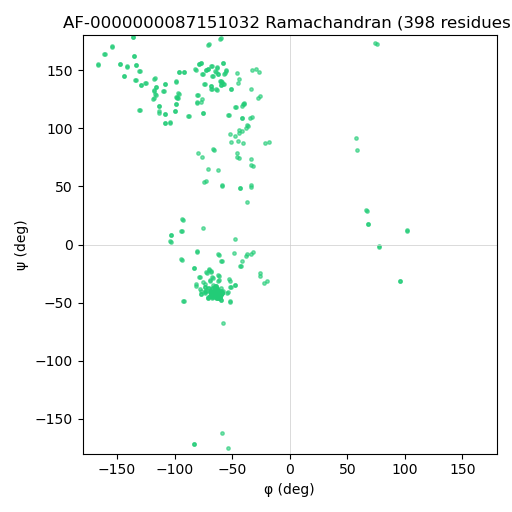-23.234 12.578 9.773 1 75.06 193 ARG B N 1
ATOM 2987 C CA . ARG B 1 193 ? -24.656 12.555 10.086 1 75.06 193 ARG B CA 1
ATOM 2988 C C . ARG B 1 193 ? -24.922 11.734 11.352 1 75.06 193 ARG B C 1
ATOM 2990 O O . ARG B 1 193 ? -24.422 10.617 11.484 1 75.06 193 ARG B O 1
ATOM 2997 N N . MET B 1 194 ? -25.359 12.344 12.422 1 73.06 194 MET B N 1
ATOM 2998 C CA . MET B 1 194 ? -25.734 11.648 13.648 1 73.06 194 MET B CA 1
ATOM 2999 C C . MET B 1 194 ? -26.984 10.805 13.445 1 73.06 194 MET B C 1
ATOM 3001 O O . MET B 1 194 ? -27.844 11.148 12.633 1 73.06 194 MET B O 1
ATOM 3005 N N . PRO B 1 195 ? -26.859 9.555 13.961 1 63.69 195 PRO B N 1
ATOM 3006 C CA . PRO B 1 195 ? -28.094 8.766 13.859 1 63.69 195 PRO B CA 1
ATOM 3007 C C . PRO B 1 195 ? -29.312 9.5 14.398 1 63.69 195 PRO B C 1
ATOM 3009 O O . PRO B 1 195 ? -29.188 10.344 15.297 1 63.69 195 PRO B O 1
ATOM 3012 N N . PRO B 1 196 ? -30.391 9.438 13.602 1 61.75 196 PRO B N 1
ATOM 3013 C CA . PRO B 1 196 ? -31.594 10.109 14.094 1 61.75 196 PRO B CA 1
ATOM 3014 C C . PRO B 1 196 ? -31.906 9.766 15.547 1 61.75 196 PRO B C 1
ATOM 3016 O O . PRO B 1 196 ? -31.609 8.656 16 1 61.75 196 PRO B O 1
ATOM 3019 N N . LYS B 1 197 ? -31.906 10.797 16.406 1 57.44 197 LYS B N 1
ATOM 3020 C CA . LYS B 1 197 ? -32.344 10.609 17.781 1 57.44 197 LYS B CA 1
ATOM 3021 C C . LYS B 1 197 ? -33.625 9.773 17.844 1 57.44 197 LYS B C 1
ATOM 3023 O O . LYS B 1 197 ? -34.562 10.008 17.062 1 57.44 197 LYS B O 1
ATOM 3028 N N . ASP B 1 198 ? -33.562 8.523 18.094 1 50.81 198 ASP B N 1
ATOM 3029 C CA . ASP B 1 198 ? -34.812 7.828 18.375 1 50.81 198 ASP B CA 1
ATOM 3030 C C . ASP B 1 198 ? -35.719 8.672 19.281 1 50.81 198 ASP B C 1
ATOM 3032 O O . ASP B 1 198 ? -35.25 9.281 20.234 1 50.81 198 ASP B O 1
ATOM 3036 N N . ASP B 1 199 ? -36.812 9.227 18.781 1 46.31 199 ASP B N 1
ATOM 3037 C CA . ASP B 1 199 ? -37.906 9.773 19.562 1 46.31 199 ASP B CA 1
ATOM 3038 C C . ASP B 1 199 ? -38.281 8.859 20.734 1 46.31 199 ASP B C 1
ATOM 3040 O O . ASP B 1 199 ? -38.875 7.801 20.547 1 46.31 199 ASP B O 1
ATOM 3044 N N . LEU B 1 200 ? -37.5 8.344 21.578 1 41.06 200 LEU B N 1
ATOM 3045 C CA . LEU B 1 200 ? -38.156 7.797 22.766 1 41.06 200 LEU B CA 1
ATOM 3046 C C . LEU B 1 200 ? -38.938 8.875 23.484 1 41.06 200 LEU B C 1
ATOM 3048 O O . LEU B 1 200 ? -38.406 9.641 24.281 1 41.06 200 LEU B O 1
ATOM 3052 N N . GLN B 1 201 ? -39.844 9.648 22.75 1 30.7 201 GLN B N 1
ATOM 3053 C CA . GLN B 1 201 ? -41.031 9.93 23.531 1 30.7 201 GLN B CA 1
ATOM 3054 C C . GLN B 1 201 ? -41.906 8.68 23.688 1 30.7 201 GLN B C 1
ATOM 3056 O O . GLN B 1 201 ? -42.062 7.914 22.75 1 30.7 201 GLN B O 1
#

Sequence (402 aa):
MNSFQSVIFTLAVAYAVVGALLLVVLVYARLHWSFKAIAIVVTSAFYVVSFGGMRGLLGWASTERLPANFKLLHSRIVEPHSLEGDPGAIYLWVEEVDEDNRPSAIPRAFRIPYSDALAEQTHTAENEIKAGHPQGGRAADFGGGDGTIMDLVREYITPKTILETSGGDSTTGVFAPPPAGSASVFQPLPPPRMPPKDDLQMNSFQSVIFTLAVAYAVVGALLLVVLVYARLHWSFKAIAIVVTSAFYVVSFGGMRGLLGWASTERLPANFKLLHSRIVEPHSLEGDPGAIYLWVEEVDEDNRPSAIPRAFRIPYSDALAEQTHTAENEIKAGHPQGGRAADFGGGDGTIMDLVREYITPKTILETSGGDSTTGVFAPPPAGSASVFQPLPPPRMPPKDDLQ

Radius of gyration: 27.29 Å; Cα contacts (8 Å, |Δi|>4): 532; chains: 2; bounding box: 81×90×87 Å

Organism: NCBI:txid2511166

Nearest PDB structures (foldseek):
  8f2u-assembly1_A  TM=2.471E-01  e=7.486E-01  Homo sapiens
  8uzt-assembly1_B  TM=3.550E-01  e=1.932E+00  Homo sapiens
  8ptk-assembly1_K  TM=1.951E-01  e=1.322E+00  Sus scrofa
  3ck5-assembly1_A  TM=2.443E-01  e=4.985E+00  Streptomyces coelicolor A3(2)
  1lws-assembly1_A  TM=3.462E-01  e=6.599E-01  Saccharomyces cerevisiae

Foldseek 3Di:
DDPVVVVVVVVVVVLVVVVVVLVVCLVPPPDDPVVSVVSVVVSVVVVVVVVVVVVVVPPDAAAAFDAQKWWWDAKDWFPDDVVVRRQTWMKTWIFDADPQRDTPPDIGIHIDGDDPVLVVLRVVQVVCVVVPFIKMAGSVLRPRVVPDVVVVCVVVVVPPDDPDPPPDDPDDPPPDPDPPPPPRRMDGRDDGHDPPPPPPD/DDPVVVVVVVVVVVLVVVVVVLVVCLVPPPDDPVVSVVSVVVSVVVVVVVVVVVVVVPPDAAAAFDAQKKWWDAKDWFPDDVVVRRQTWMKTWIFHADPQRRTPPDIGIHIDGDDPVLVVLRVVQVVCVVVPFIKMAGSVLRPRVVDDVVVVCVVVPPDVPDDDPPDDDPDDPPPPPDPPPPPRRMDGRDDGHDDPDPPPD